Protein AF-0000000066258199 (afdb_homodimer)

Solvent-accessible surface area (backbone atoms only — not comparable to full-atom values): 31140 Å² total; per-residue (Å²): 105,63,67,58,48,38,38,27,33,66,53,42,83,51,50,38,66,59,21,23,52,52,37,44,35,40,42,71,54,73,52,55,59,45,50,50,26,27,49,43,25,15,36,36,24,71,52,70,47,27,42,30,47,40,11,34,22,54,36,49,45,69,66,26,51,59,24,70,55,86,60,83,34,28,30,37,26,37,40,52,77,38,80,70,43,52,43,55,44,50,56,52,9,42,38,35,21,20,49,64,68,37,32,23,51,34,46,33,40,65,42,88,80,66,75,69,20,51,42,49,52,41,46,74,74,55,32,40,68,76,53,48,39,68,57,39,24,47,31,26,67,73,71,14,38,30,69,43,37,41,71,76,32,32,60,42,54,61,58,46,42,68,53,55,73,62,40,85,58,80,39,66,65,43,61,27,54,44,68,32,40,44,55,63,54,39,26,29,31,31,15,26,40,46,74,77,42,35,59,26,52,34,47,29,37,26,73,71,27,51,30,33,39,22,27,31,7,72,68,29,36,37,65,31,33,66,37,51,16,44,33,25,36,22,49,76,49,39,75,45,75,52,73,45,44,31,58,61,45,73,39,69,74,36,66,70,45,64,40,93,44,66,67,51,24,53,50,46,49,54,30,12,36,55,53,72,30,70,47,35,27,50,43,28,17,51,35,11,3,52,42,24,34,58,63,61,74,34,91,42,48,36,60,16,20,53,49,30,47,51,30,18,65,71,40,41,17,46,49,40,49,51,49,43,24,58,68,41,99,106,63,68,57,48,38,39,28,34,65,53,42,83,51,52,39,66,58,22,22,51,52,38,44,34,42,42,70,54,72,51,55,59,45,51,50,27,26,50,41,25,15,36,36,25,72,53,70,45,28,42,30,47,39,11,34,23,54,37,50,45,68,66,27,53,60,25,71,55,85,61,83,32,27,29,38,28,39,39,52,79,39,80,70,43,51,44,54,43,48,56,52,10,43,40,36,21,19,51,63,69,36,32,22,53,34,45,33,40,65,41,88,82,66,76,69,20,50,42,50,51,42,46,72,74,54,32,40,66,76,51,48,39,68,56,37,24,47,29,26,67,75,71,15,39,29,70,42,39,42,69,77,32,34,59,42,53,62,57,46,43,68,54,52,72,63,42,85,56,79,39,67,66,42,62,28,55,44,66,33,41,45,55,64,54,38,25,30,30,30,14,26,38,45,73,76,42,37,59,27,53,33,47,28,38,25,72,71,27,51,30,32,39,24,28,31,8,72,67,30,35,37,65,31,34,67,37,51,15,42,33,26,37,23,49,77,49,39,75,45,76,53,72,45,44,30,59,60,44,74,39,69,76,36,66,68,47,63,40,93,45,67,68,50,26,51,49,46,48,52,30,12,36,55,53,72,29,69,46,33,26,50,43,28,17,52,34,12,4,52,42,25,33,56,62,62,76,34,89,41,49,35,60,16,21,54,49,31,46,50,30,19,66,70,39,41,18,46,51,40,49,51,48,43,24,58,66,39,98

Secondary structure (DSSP, 8-state):
-HHHHHHHHTTPPP-HHHHHHHHHHHHTT-S-HHHHHHHHHHHHHH---HHHHHHHHHHHHHTS-----SS--EE----------B--HHHHHHHHHHHTT--EEEEE---SSSS--HHHHHHHTT--TT--HHHHHHHHHHHSEEEEEHHHH-GGGGGTHHHHHH-SS--HHHHHGGG--TT--SEEEEE-SSTTHHHHHHHHHHHH-SEEEEEEETTBSS--SSS-EEEEEEETTEEEEEEE-GGGGT----PPPB-SSHHHHHHHHHHHHTT--HHHHHHHHHHHHHHHHHTTSSSSHHHHHHHHHHHHHTTHHHHHHHHHHHHH-/-HHHHHHHHTTPPP-HHHHHHHHHHHHTT-S-HHHHHHHHHHHHHH---HHHHHHHHHHHHHTS-----SS--EE----------B--HHHHHHHHHHHTT--EEEEE---SSSS--HHHHHHHTT--TT--HHHHHHHHHHTSEEEEEHHHH-GGGGGTHHHHHH-SS--HHHHHGGG--TT--SEEEEE-SSTTHHHHHHHHHHHH-SEEEEEEETTBSS--SSS-EEEEEEETTEEEEEEE-GGGGT----PPPB-SSHHHHHHHHHHHHTT--HHHHHHHHHHHHHHHHHTTSSSSHHHHHHHHHHHHHTTHHHHHHHHHHHHH-

Structure (mmCIF, N/CA/C/O backbone):
data_AF-0000000066258199-model_v1
#
loop_
_entity.id
_entity.type
_entity.pdbx_description
1 polymer 'Anthranilate phosphoribosyltransferase'
#
loop_
_atom_site.group_PDB
_atom_site.id
_atom_site.type_symbol
_atom_site.label_atom_id
_atom_site.label_alt_id
_atom_site.label_comp_id
_atom_site.label_asym_id
_atom_site.label_entity_id
_atom_site.label_seq_id
_atom_site.pdbx_PDB_ins_code
_atom_site.Cartn_x
_atom_site.Cartn_y
_atom_site.Cartn_z
_atom_site.occupancy
_atom_site.B_iso_or_equiv
_atom_site.auth_seq_id
_atom_site.auth_comp_id
_atom_site.auth_asym_id
_atom_site.auth_atom_id
_atom_site.pdbx_PDB_model_num
ATOM 1 N N . MET A 1 1 ? 16.469 1.469 -3.107 1 95.62 1 MET A N 1
ATOM 2 C CA . MET A 1 1 ? 15.047 1.785 -3.219 1 95.62 1 MET A CA 1
ATOM 3 C C . MET A 1 1 ? 14.227 0.516 -3.396 1 95.62 1 MET A C 1
ATOM 5 O O . MET A 1 1 ? 13.148 0.386 -2.812 1 95.62 1 MET A O 1
ATOM 9 N N . VAL A 1 2 ? 14.875 -0.453 -4.148 1 96.5 2 VAL A N 1
ATOM 10 C CA . VAL A 1 2 ? 14.188 -1.723 -4.359 1 96.5 2 VAL A CA 1
ATOM 11 C C . VAL A 1 2 ? 13.938 -2.402 -3.016 1 96.5 2 VAL A C 1
ATOM 13 O O . VAL A 1 2 ? 12.812 -2.83 -2.727 1 96.5 2 VAL A O 1
ATOM 16 N N . ASN A 1 3 ? 14.93 -2.467 -2.162 1 97.56 3 ASN A N 1
ATOM 17 C CA . ASN A 1 3 ? 14.805 -3.107 -0.856 1 97.56 3 ASN A CA 1
ATOM 18 C C . ASN A 1 3 ? 13.82 -2.367 0.042 1 97.56 3 ASN A C 1
ATOM 20 O O . ASN A 1 3 ? 13.078 -2.994 0.799 1 97.56 3 ASN A O 1
ATOM 24 N N . ILE A 1 4 ? 13.797 -1.028 -0.005 1 98.69 4 ILE A N 1
ATOM 25 C CA . ILE A 1 4 ? 12.875 -0.22 0.786 1 98.69 4 ILE A CA 1
ATOM 26 C C . ILE A 1 4 ? 11.438 -0.514 0.365 1 98.69 4 ILE A C 1
ATOM 28 O O . ILE A 1 4 ? 10.562 -0.713 1.213 1 98.69 4 ILE A O 1
ATOM 32 N N . LEU A 1 5 ? 11.219 -0.583 -0.96 1 98.62 5 LEU A N 1
ATOM 33 C CA . LEU A 1 5 ? 9.875 -0.862 -1.46 1 98.62 5 LEU A CA 1
ATOM 34 C C . LEU A 1 5 ? 9.43 -2.262 -1.059 1 98.62 5 LEU A C 1
ATOM 36 O O . LEU A 1 5 ? 8.266 -2.465 -0.693 1 98.62 5 LEU A O 1
ATOM 40 N N . LYS A 1 6 ? 10.336 -3.234 -1.118 1 98.31 6 LYS A N 1
ATOM 41 C CA . LYS A 1 6 ? 10.016 -4.594 -0.695 1 98.31 6 LYS A CA 1
ATOM 42 C C . LYS A 1 6 ? 9.672 -4.641 0.792 1 98.31 6 LYS A C 1
ATOM 44 O O . LYS A 1 6 ? 8.727 -5.312 1.194 1 98.31 6 LYS A O 1
ATOM 49 N N . LYS A 1 7 ? 10.508 -3.939 1.615 1 98.31 7 LYS A N 1
ATOM 50 C CA . LYS A 1 7 ? 10.25 -3.842 3.049 1 98.31 7 LYS A CA 1
ATOM 51 C C . LYS A 1 7 ? 8.852 -3.305 3.322 1 98.31 7 LYS A C 1
ATOM 53 O O . LYS A 1 7 ? 8.102 -3.877 4.121 1 98.31 7 LYS A O 1
ATOM 58 N N . LEU A 1 8 ? 8.469 -2.236 2.641 1 98.75 8 LEU A N 1
ATOM 59 C CA . LEU A 1 8 ? 7.176 -1.595 2.816 1 98.75 8 LEU A CA 1
ATOM 60 C C . LEU A 1 8 ? 6.047 -2.52 2.373 1 98.75 8 LEU A C 1
ATOM 62 O O . LEU A 1 8 ? 5.039 -2.66 3.072 1 98.75 8 LEU A O 1
ATOM 66 N N . ALA A 1 9 ? 6.258 -3.16 1.238 1 98 9 ALA A N 1
ATOM 67 C CA . ALA A 1 9 ? 5.227 -4.031 0.681 1 98 9 ALA A CA 1
ATOM 68 C C . ALA A 1 9 ? 4.977 -5.234 1.588 1 98 9 ALA A C 1
ATOM 70 O O . ALA A 1 9 ? 3.9 -5.836 1.545 1 98 9 ALA A O 1
ATOM 71 N N . ASN A 1 10 ? 5.938 -5.594 2.391 1 97.5 10 ASN A N 1
ATOM 72 C CA . ASN A 1 10 ? 5.805 -6.707 3.322 1 97.5 10 ASN A CA 1
ATOM 73 C C . ASN A 1 10 ? 5.312 -6.238 4.688 1 97.5 10 ASN A C 1
ATOM 75 O O . ASN A 1 10 ? 5.371 -6.992 5.664 1 97.5 10 ASN A O 1
ATOM 79 N N . GLY A 1 11 ? 4.934 -4.973 4.816 1 97.88 11 GLY A N 1
ATOM 80 C CA . GLY A 1 11 ? 4.359 -4.438 6.039 1 97.88 11 GLY A CA 1
ATOM 81 C C . GLY A 1 11 ? 5.402 -4.062 7.074 1 97.88 11 GLY A C 1
ATOM 82 O O . GLY A 1 11 ? 5.078 -3.889 8.25 1 97.88 11 GLY A O 1
ATOM 83 N N . VAL A 1 12 ? 6.625 -4.023 6.66 1 98.31 12 VAL A N 1
ATOM 84 C CA . VAL A 1 12 ? 7.703 -3.691 7.582 1 98.31 12 VAL A CA 1
ATOM 85 C C . VAL A 1 12 ? 7.953 -2.186 7.562 1 98.31 12 VAL A C 1
ATOM 87 O O . VAL A 1 12 ? 7.98 -1.568 6.496 1 98.31 12 VAL A O 1
ATOM 90 N N . SER A 1 13 ? 8.094 -1.57 8.758 1 98.56 13 SER A N 1
ATOM 91 C CA . SER A 1 13 ? 8.297 -0.129 8.859 1 98.56 13 SER A CA 1
ATOM 92 C C . SER A 1 13 ? 9.75 0.243 8.555 1 98.56 13 SER A C 1
ATOM 94 O O . SER A 1 13 ? 10.648 -0.594 8.664 1 98.56 13 SER A O 1
ATOM 96 N N . LEU A 1 14 ? 9.961 1.441 8.148 1 98.81 14 LEU A N 1
ATOM 97 C CA . LEU A 1 14 ? 11.289 1.979 7.883 1 98.81 14 LEU A CA 1
ATOM 98 C C . LEU A 1 14 ? 11.844 2.682 9.117 1 98.81 14 LEU A C 1
ATOM 100 O O . LEU A 1 14 ? 11.086 3.246 9.906 1 98.81 14 LEU A O 1
ATOM 104 N N . ASN A 1 15 ? 13.148 2.621 9.305 1 98.69 15 ASN A N 1
ATOM 105 C CA . ASN A 1 15 ? 13.773 3.51 10.281 1 98.69 15 ASN A CA 1
ATOM 106 C C . ASN A 1 15 ? 13.922 4.926 9.734 1 98.69 15 ASN A C 1
ATOM 108 O O . ASN A 1 15 ? 13.57 5.191 8.586 1 98.69 15 ASN A O 1
ATOM 112 N N . ILE A 1 16 ? 14.406 5.844 10.555 1 98.88 16 ILE A N 1
ATOM 113 C CA . ILE A 1 16 ? 14.484 7.262 10.211 1 98.88 16 ILE A CA 1
ATOM 114 C C . ILE A 1 16 ? 15.336 7.445 8.953 1 98.88 16 ILE A C 1
ATOM 116 O O . ILE A 1 16 ? 14.945 8.164 8.031 1 98.88 16 ILE A O 1
ATOM 120 N N . ASP A 1 17 ? 16.453 6.746 8.844 1 98.81 17 ASP A N 1
ATOM 121 C CA . ASP A 1 17 ? 17.375 6.91 7.734 1 98.81 17 ASP A CA 1
ATOM 122 C C . ASP A 1 17 ? 16.781 6.387 6.434 1 98.81 17 ASP A C 1
ATOM 124 O O . ASP A 1 17 ? 16.906 7.023 5.383 1 98.81 17 ASP A O 1
ATOM 128 N N . GLU A 1 18 ? 16.172 5.18 6.484 1 98.88 18 GLU A N 1
ATOM 129 C CA . GLU A 1 18 ? 15.516 4.617 5.312 1 98.88 18 GLU A CA 1
ATOM 130 C C . GLU A 1 18 ? 14.406 5.539 4.809 1 98.88 18 GLU A C 1
ATOM 132 O O . GLU A 1 18 ? 14.273 5.75 3.602 1 98.88 18 GLU A O 1
ATOM 137 N N . ALA A 1 19 ? 13.656 6.059 5.781 1 98.88 19 ALA A N 1
ATOM 138 C CA . ALA A 1 19 ? 12.547 6.945 5.434 1 98.88 19 ALA A CA 1
ATOM 139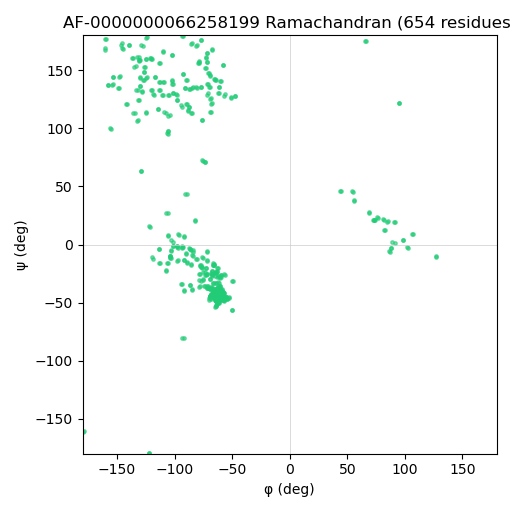 C C . ALA A 1 19 ? 13.055 8.25 4.828 1 98.88 19 ALA A C 1
ATOM 141 O O . ALA A 1 19 ? 12.469 8.773 3.879 1 98.88 19 ALA A O 1
ATOM 142 N N . TYR A 1 20 ? 14.141 8.797 5.418 1 98.88 20 TYR A N 1
ATOM 143 C CA . TYR A 1 20 ? 14.773 9.992 4.879 1 98.88 20 TYR A CA 1
ATOM 144 C C . TYR A 1 20 ? 15.219 9.766 3.436 1 98.88 20 TYR A C 1
ATOM 146 O O . TYR A 1 20 ? 14.961 10.602 2.566 1 98.88 20 TYR A O 1
ATOM 154 N N . LEU A 1 21 ? 15.82 8.672 3.15 1 98.81 21 LEU A N 1
ATOM 155 C CA . LEU A 1 21 ? 16.297 8.352 1.81 1 98.81 21 LEU A CA 1
ATOM 156 C C . LEU A 1 21 ? 15.141 8.219 0.832 1 98.81 21 LEU A C 1
ATOM 158 O O . LEU A 1 21 ? 15.211 8.703 -0.297 1 98.81 21 LEU A O 1
ATOM 162 N N . LEU A 1 22 ? 14.094 7.508 1.232 1 98.88 22 LEU A N 1
ATOM 163 C CA . LEU A 1 22 ? 12.914 7.367 0.394 1 98.88 22 LEU A CA 1
ATOM 164 C C . LEU A 1 22 ? 12.312 8.727 0.062 1 98.88 22 LEU A C 1
ATOM 166 O O . LEU A 1 22 ? 12.008 9.016 -1.1 1 98.88 22 LEU A O 1
ATOM 170 N N . SER A 1 23 ? 12.148 9.57 1.096 1 98.88 23 SER A N 1
ATOM 171 C CA . SER A 1 23 ? 11.578 10.898 0.905 1 98.88 23 SER A CA 1
ATOM 172 C C . SER A 1 23 ? 12.43 11.742 -0.04 1 98.88 23 SER A C 1
ATOM 174 O O . SER A 1 23 ? 11.906 12.414 -0.927 1 98.88 23 SER A O 1
ATOM 176 N N . ARG A 1 24 ? 13.711 11.703 0.146 1 98.69 24 ARG A N 1
ATOM 177 C CA . ARG A 1 24 ? 14.625 12.445 -0.716 1 98.69 24 ARG A CA 1
ATOM 178 C C . ARG A 1 24 ? 14.461 12.031 -2.174 1 98.69 24 ARG A C 1
ATOM 180 O O . ARG A 1 24 ? 14.422 12.883 -3.066 1 98.69 24 ARG A O 1
ATOM 187 N N . GLU A 1 25 ? 14.391 10.703 -2.451 1 98.69 25 GLU A N 1
ATOM 188 C CA . GLU A 1 25 ? 14.219 10.195 -3.809 1 98.69 25 GLU A CA 1
ATOM 189 C C . GLU A 1 25 ? 12.891 10.656 -4.402 1 98.69 25 GLU A C 1
ATOM 191 O O . GLU A 1 25 ? 12.82 11 -5.586 1 98.69 25 GLU A O 1
ATOM 196 N N . ILE A 1 26 ? 11.836 10.641 -3.584 1 98.81 26 ILE A N 1
ATOM 197 C CA . ILE A 1 26 ? 10.516 11.07 -4.039 1 98.81 26 ILE A CA 1
ATOM 198 C C . ILE A 1 26 ? 10.547 12.555 -4.387 1 98.81 26 ILE A C 1
ATOM 200 O O . ILE A 1 26 ? 10.117 12.953 -5.473 1 98.81 26 ILE A O 1
ATOM 204 N N . LEU A 1 27 ? 11.117 13.359 -3.5 1 98.62 27 LEU A N 1
ATOM 205 C CA . LEU A 1 27 ? 11.047 14.812 -3.619 1 98.62 27 LEU A CA 1
ATOM 206 C C . LEU A 1 27 ? 12.031 15.312 -4.668 1 98.62 27 LEU A C 1
ATOM 208 O O . LEU A 1 27 ? 11.93 16.453 -5.129 1 98.62 27 LEU A O 1
ATOM 212 N N . SER A 1 28 ? 13.023 14.516 -5.062 1 98.19 28 SER A N 1
ATOM 213 C CA . SER A 1 28 ? 13.945 14.891 -6.129 1 98.19 28 SER A CA 1
ATOM 214 C C . SER A 1 28 ? 13.43 14.43 -7.492 1 98.19 28 SER A C 1
ATOM 216 O O . SER A 1 28 ? 14.008 14.773 -8.523 1 98.19 28 SER A O 1
ATOM 218 N N . GLY A 1 29 ? 12.383 13.664 -7.496 1 97.94 29 GLY A N 1
ATOM 219 C CA . GLY A 1 29 ? 11.844 13.125 -8.734 1 97.94 29 GLY A CA 1
ATOM 220 C C . GLY A 1 29 ? 12.586 11.891 -9.219 1 97.94 29 GLY A C 1
ATOM 221 O O . GLY A 1 29 ? 12.516 11.547 -10.406 1 97.94 29 GLY A O 1
ATOM 222 N N . GLY A 1 30 ? 13.25 11.227 -8.352 1 97.75 30 GLY A N 1
ATOM 223 C CA . GLY A 1 30 ? 14.07 10.086 -8.727 1 97.75 30 GLY A CA 1
ATOM 224 C C . GLY A 1 30 ? 13.297 8.789 -8.805 1 97.75 30 GLY A C 1
ATOM 225 O O . GLY A 1 30 ? 13.828 7.77 -9.25 1 97.75 30 GLY A O 1
ATOM 226 N N . LEU A 1 31 ? 12.062 8.727 -8.375 1 98 31 LEU A N 1
ATOM 227 C CA . LEU A 1 31 ? 11.219 7.535 -8.406 1 98 31 LEU A CA 1
ATOM 228 C C . LEU A 1 31 ? 10.055 7.719 -9.375 1 98 31 LEU A C 1
ATOM 230 O O . LEU A 1 31 ? 9.477 8.805 -9.461 1 98 31 LEU A O 1
ATOM 234 N N . ASN A 1 32 ? 9.719 6.676 -10.117 1 97.81 32 ASN A N 1
ATOM 235 C CA . ASN A 1 32 ? 8.555 6.754 -10.992 1 97.81 32 ASN A CA 1
ATOM 236 C C . ASN A 1 32 ? 7.254 6.738 -10.195 1 97.81 32 ASN A C 1
ATOM 238 O O . ASN A 1 32 ? 7.254 6.422 -9.008 1 97.81 32 ASN A O 1
ATOM 242 N N . ASP A 1 33 ? 6.125 7.109 -10.836 1 98.62 33 ASP A N 1
ATOM 243 C CA . ASP A 1 33 ? 4.836 7.285 -10.172 1 98.62 33 ASP A CA 1
ATOM 244 C C . ASP A 1 33 ? 4.371 5.988 -9.516 1 98.62 33 ASP A C 1
ATOM 246 O O . ASP A 1 33 ? 3.771 6.008 -8.445 1 98.62 33 ASP A O 1
ATOM 250 N N . VAL A 1 34 ? 4.633 4.852 -10.117 1 98.81 34 VAL A N 1
ATOM 251 C CA . VAL A 1 34 ? 4.211 3.549 -9.617 1 98.81 34 VAL A CA 1
ATOM 252 C C . VAL A 1 34 ? 4.914 3.254 -8.289 1 98.81 34 VAL A C 1
ATOM 254 O O . VAL A 1 34 ? 4.27 2.854 -7.316 1 98.81 34 VAL A O 1
ATOM 257 N N . ALA A 1 35 ? 6.191 3.51 -8.266 1 98.81 35 ALA A N 1
ATOM 258 C CA . ALA A 1 35 ? 6.973 3.293 -7.051 1 98.81 35 ALA A CA 1
ATOM 259 C C . ALA A 1 35 ? 6.527 4.238 -5.938 1 98.81 35 ALA A C 1
ATOM 261 O O . ALA A 1 35 ? 6.43 3.838 -4.777 1 98.81 35 ALA A O 1
ATOM 262 N N . VAL A 1 36 ? 6.312 5.512 -6.273 1 98.94 36 VAL A N 1
ATOM 263 C CA . VAL A 1 36 ? 5.844 6.496 -5.301 1 98.94 36 VAL A CA 1
ATOM 264 C C . VAL A 1 36 ? 4.488 6.062 -4.742 1 98.94 36 VAL A C 1
ATOM 266 O O . VAL A 1 36 ? 4.285 6.055 -3.527 1 98.94 36 VAL A O 1
ATOM 269 N N . ALA A 1 37 ? 3.562 5.648 -5.656 1 98.94 37 ALA A N 1
ATOM 270 C CA . ALA A 1 37 ? 2.238 5.188 -5.246 1 98.94 37 ALA A CA 1
ATOM 271 C C . ALA A 1 37 ? 2.344 3.986 -4.312 1 98.94 37 ALA A C 1
ATOM 273 O O . ALA A 1 37 ? 1.631 3.908 -3.309 1 98.94 37 ALA A O 1
ATOM 274 N N . ALA A 1 38 ? 3.256 3.086 -4.629 1 98.94 38 ALA A N 1
ATOM 275 C CA . ALA A 1 38 ? 3.439 1.884 -3.818 1 98.94 38 ALA A CA 1
ATOM 276 C C . ALA A 1 38 ? 3.918 2.238 -2.414 1 98.94 38 ALA A C 1
ATOM 278 O O . ALA A 1 38 ? 3.363 1.755 -1.423 1 98.94 38 ALA A O 1
ATOM 279 N N . ALA A 1 39 ? 4.891 3.109 -2.328 1 98.94 39 ALA A N 1
ATOM 280 C CA . ALA A 1 39 ? 5.457 3.488 -1.036 1 98.94 39 ALA A CA 1
ATOM 281 C C . ALA A 1 39 ? 4.414 4.188 -0.167 1 98.94 39 ALA A C 1
ATOM 283 O O . ALA A 1 39 ? 4.223 3.824 0.996 1 98.94 39 ALA A O 1
ATOM 284 N N . LEU A 1 40 ? 3.734 5.172 -0.759 1 98.88 40 LEU A N 1
ATOM 285 C CA . LEU A 1 40 ? 2.75 5.949 -0.011 1 98.88 40 LEU A CA 1
ATOM 286 C C . LEU A 1 40 ? 1.593 5.066 0.443 1 98.88 40 LEU A C 1
ATOM 288 O O . LEU A 1 40 ? 1.111 5.199 1.571 1 98.88 40 LEU A O 1
ATOM 292 N N . THR A 1 41 ? 1.171 4.16 -0.402 1 98.88 41 THR A N 1
ATOM 293 C CA . THR A 1 41 ? 0.045 3.289 -0.088 1 98.88 41 THR A CA 1
ATOM 294 C C . THR A 1 41 ? 0.419 2.297 1.009 1 98.88 41 THR A C 1
ATOM 296 O O . THR A 1 41 ? -0.365 2.057 1.93 1 98.88 41 THR A O 1
ATOM 299 N N . ALA A 1 42 ? 1.63 1.703 0.889 1 98.88 42 ALA A N 1
ATOM 300 C CA . ALA A 1 42 ? 2.064 0.746 1.902 1 98.88 42 ALA A CA 1
ATOM 301 C C . ALA A 1 42 ? 2.09 1.387 3.287 1 98.88 42 ALA A C 1
ATOM 303 O O . ALA A 1 42 ? 1.614 0.797 4.262 1 98.88 42 ALA A O 1
ATOM 304 N N . MET A 1 43 ? 2.6 2.578 3.359 1 98.88 43 MET A N 1
ATOM 305 C CA . MET A 1 43 ? 2.693 3.273 4.641 1 98.88 43 MET A CA 1
ATOM 306 C C . MET A 1 43 ? 1.306 3.598 5.184 1 98.88 43 MET A C 1
ATOM 308 O O . MET A 1 43 ? 1.057 3.451 6.383 1 98.88 43 MET A O 1
ATOM 312 N N . ARG A 1 44 ? 0.436 4.055 4.309 1 98.62 44 ARG A N 1
ATOM 313 C CA . ARG A 1 44 ? -0.934 4.359 4.711 1 98.62 44 ARG A CA 1
ATOM 314 C C . ARG A 1 44 ? -1.656 3.104 5.188 1 98.62 44 ARG A C 1
ATOM 316 O O . ARG A 1 44 ? -2.328 3.121 6.219 1 98.62 44 ARG A O 1
ATOM 323 N N . CYS A 1 45 ? -1.511 2.035 4.438 1 98.31 45 CYS A N 1
ATOM 324 C CA . CYS A 1 45 ? -2.191 0.774 4.707 1 98.31 45 CYS A CA 1
ATOM 325 C C . CYS A 1 45 ? -1.779 0.208 6.059 1 98.31 45 CYS A C 1
ATOM 327 O O . CYS A 1 45 ? -2.629 -0.216 6.844 1 98.31 45 CYS A O 1
ATOM 329 N N . ARG A 1 46 ? -0.549 0.175 6.363 1 97.56 46 ARG A N 1
ATOM 330 C CA . ARG A 1 46 ? -0.002 -0.374 7.598 1 97.56 46 ARG A CA 1
ATOM 331 C C . ARG A 1 46 ? -0.175 0.604 8.758 1 97.56 46 ARG A C 1
ATOM 333 O O . ARG A 1 46 ? -0.31 0.191 9.906 1 97.56 46 ARG A O 1
ATOM 340 N N . GLY A 1 47 ? -0.264 1.935 8.43 1 98.12 47 GLY A N 1
ATOM 341 C CA . GLY A 1 47 ? -0.144 3.01 9.406 1 98.12 47 GLY A CA 1
ATOM 342 C C . GLY A 1 47 ? 1.26 3.576 9.5 1 98.12 47 GLY A C 1
ATOM 343 O O . GLY A 1 47 ? 2.211 2.848 9.789 1 98.12 47 GLY A O 1
ATOM 344 N N . GLU A 1 48 ? 1.428 4.844 9.266 1 98.69 48 GLU A N 1
ATOM 345 C CA . GLU A 1 48 ? 2.723 5.52 9.305 1 98.69 48 GLU A CA 1
ATOM 346 C C . GLU A 1 48 ? 3.299 5.516 10.719 1 98.69 48 GLU A C 1
ATOM 348 O O . GLU A 1 48 ? 2.561 5.656 11.695 1 98.69 48 GLU A O 1
ATOM 353 N N . THR A 1 49 ? 4.578 5.363 10.883 1 98.75 49 THR A N 1
ATOM 354 C CA . THR A 1 49 ? 5.219 5.387 12.195 1 98.75 49 THR A CA 1
ATOM 355 C C . THR A 1 49 ? 5.906 6.727 12.438 1 98.75 49 THR A C 1
ATOM 357 O O . THR A 1 49 ? 6.141 7.488 11.5 1 98.75 49 THR A O 1
ATOM 360 N N . ALA A 1 50 ? 6.227 7.008 13.695 1 98.81 50 ALA A N 1
ATOM 361 C CA . ALA A 1 50 ? 6.941 8.227 14.07 1 98.81 50 ALA A CA 1
ATOM 362 C C . ALA A 1 50 ? 8.297 8.305 13.375 1 98.81 50 ALA A C 1
ATOM 364 O O . ALA A 1 50 ? 8.711 9.375 12.922 1 98.81 50 ALA A O 1
ATOM 365 N N . GLU A 1 51 ? 8.992 7.141 13.281 1 98.81 51 GLU A N 1
ATOM 366 C CA . GLU A 1 51 ? 10.305 7.102 12.633 1 98.81 51 GLU A CA 1
ATOM 367 C C . GLU A 1 51 ? 10.195 7.465 11.156 1 98.81 51 GLU A C 1
ATOM 369 O O . GLU A 1 51 ? 10.977 8.281 10.656 1 98.81 51 GLU A O 1
ATOM 374 N N . GLU A 1 52 ? 9.227 6.828 10.484 1 98.94 52 GLU A N 1
ATOM 375 C CA . GLU A 1 52 ? 9.031 7.109 9.07 1 98.94 52 GLU A CA 1
ATOM 376 C C . GLU A 1 52 ? 8.719 8.586 8.836 1 98.94 52 GLU A C 1
ATOM 378 O O . GLU A 1 52 ? 9.328 9.227 7.98 1 98.94 52 GLU A O 1
ATOM 383 N N . VAL A 1 53 ? 7.785 9.141 9.672 1 98.94 53 VAL A N 1
ATOM 384 C CA . VAL A 1 53 ? 7.395 10.539 9.508 1 98.94 53 VAL A CA 1
ATOM 385 C C . VAL A 1 53 ? 8.578 11.445 9.82 1 98.94 53 VAL A C 1
ATOM 387 O O . VAL A 1 53 ? 8.789 12.453 9.141 1 98.94 53 VAL A O 1
ATOM 390 N N . THR A 1 54 ? 9.367 11.102 10.844 1 98.88 54 THR A N 1
ATOM 391 C CA . THR A 1 54 ? 10.547 11.891 11.188 1 98.88 54 THR A CA 1
ATOM 392 C C . THR A 1 54 ? 11.492 11.992 10 1 98.88 54 THR A C 1
ATOM 394 O O . THR A 1 54 ? 11.961 13.086 9.672 1 98.88 54 THR A O 1
ATOM 397 N N . GLY A 1 55 ? 11.781 10.836 9.352 1 98.94 55 GLY A N 1
ATOM 398 C CA . GLY A 1 55 ? 12.641 10.852 8.18 1 98.94 55 GLY A CA 1
ATOM 399 C C . GLY A 1 55 ? 12.102 11.727 7.062 1 98.94 55 GLY A C 1
ATOM 400 O O . GLY A 1 55 ? 12.852 12.484 6.445 1 98.94 55 GLY A O 1
ATOM 401 N N . PHE A 1 56 ? 10.828 11.648 6.812 1 98.94 56 PHE A N 1
ATOM 402 C CA . PHE A 1 56 ? 10.195 12.445 5.77 1 98.94 56 PHE A CA 1
ATOM 403 C C . PHE A 1 56 ? 10.25 13.93 6.109 1 98.94 56 PHE A C 1
ATOM 405 O O . PHE A 1 56 ? 10.492 14.766 5.234 1 98.94 56 PHE A O 1
ATOM 412 N N . VAL A 1 57 ? 9.992 14.305 7.387 1 98.88 57 VAL A N 1
ATOM 413 C CA . VAL A 1 57 ? 10.031 15.695 7.812 1 98.88 57 VAL A CA 1
ATOM 414 C C . VAL A 1 57 ? 11.438 16.25 7.641 1 98.88 57 VAL A C 1
ATOM 416 O O . VAL A 1 57 ? 11.617 17.375 7.137 1 98.88 57 VAL A O 1
ATOM 419 N N . LYS A 1 58 ? 12.453 15.5 8.078 1 98.81 58 LYS A N 1
ATOM 420 C CA . LYS A 1 58 ? 13.836 15.938 7.918 1 98.81 58 LYS A CA 1
ATOM 421 C C . LYS A 1 58 ? 14.156 16.234 6.457 1 98.81 58 LYS A C 1
ATOM 423 O O . LYS A 1 58 ? 14.766 17.266 6.145 1 98.81 58 LYS A O 1
ATOM 428 N N . SER A 1 59 ? 13.742 15.344 5.59 1 98.81 59 SER A N 1
ATOM 429 C CA . SER A 1 59 ? 13.961 15.523 4.156 1 98.81 59 SER A CA 1
ATOM 430 C C . SER A 1 59 ? 13.234 16.766 3.637 1 98.81 59 SER A C 1
ATOM 432 O O . SER A 1 59 ? 13.805 17.562 2.902 1 98.81 59 SER A O 1
ATOM 434 N N . ALA A 1 60 ? 11.977 16.938 4.012 1 98.75 60 ALA A N 1
ATOM 435 C CA . ALA A 1 60 ? 11.172 18.078 3.572 1 98.75 60 ALA A CA 1
ATOM 436 C C . ALA A 1 60 ? 11.781 19.406 4.039 1 98.75 60 ALA A C 1
ATOM 438 O O . ALA A 1 60 ? 11.875 20.359 3.266 1 98.75 60 ALA A O 1
ATOM 439 N N . ARG A 1 61 ? 12.203 19.422 5.305 1 98.62 61 ARG A N 1
ATOM 440 C CA . ARG A 1 61 ? 12.812 20.625 5.867 1 98.62 61 ARG A CA 1
ATOM 441 C C . ARG A 1 61 ? 14.117 20.969 5.148 1 98.62 61 ARG A C 1
ATOM 443 O O . ARG A 1 61 ? 14.438 22.141 4.938 1 98.62 61 ARG A O 1
ATOM 450 N N . GLU A 1 62 ? 14.836 19.938 4.816 1 98.44 62 GLU A N 1
ATOM 451 C CA . GLU A 1 62 ? 16.125 20.125 4.176 1 98.44 62 GLU A CA 1
ATOM 452 C C . GLU A 1 62 ? 15.992 20.859 2.848 1 98.44 62 GLU A C 1
ATOM 454 O O . GLU A 1 62 ? 16.812 21.719 2.516 1 98.44 62 GLU A O 1
ATOM 459 N N . VAL A 1 63 ? 14.977 20.609 2.109 1 98.31 63 VAL A N 1
ATOM 460 C CA . VAL A 1 63 ? 14.898 21.141 0.75 1 98.31 63 VAL A CA 1
ATOM 461 C C . VAL A 1 63 ? 13.898 22.281 0.693 1 98.31 63 VAL A C 1
ATOM 463 O O . VAL A 1 63 ? 13.555 22.766 -0.39 1 98.31 63 VAL A O 1
ATOM 466 N N . ALA A 1 64 ? 13.375 22.734 1.854 1 98.62 64 ALA A N 1
ATOM 467 C CA . ALA A 1 64 ? 12.445 23.859 1.915 1 98.62 64 ALA A CA 1
ATOM 468 C C . ALA A 1 64 ? 13.164 25.172 1.645 1 98.62 64 ALA A C 1
ATOM 470 O O . ALA A 1 64 ? 14.375 25.281 1.818 1 98.62 64 ALA A O 1
ATOM 471 N N . VAL A 1 65 ? 12.445 26.172 1.095 1 98.62 65 VAL A N 1
ATOM 472 C CA . VAL A 1 65 ? 12.898 27.547 1.145 1 98.62 65 VAL A CA 1
ATOM 473 C C . VAL A 1 65 ? 12.836 28.062 2.58 1 98.62 65 VAL A C 1
ATOM 475 O O . VAL A 1 65 ? 11.742 28.297 3.117 1 98.62 65 VAL A O 1
ATOM 478 N N . LYS A 1 66 ? 13.977 28.359 3.186 1 98.62 66 LYS A N 1
ATOM 479 C CA . LYS A 1 66 ? 14.047 28.641 4.617 1 98.62 66 LYS A CA 1
ATOM 480 C C . LYS A 1 66 ? 13.648 30.078 4.914 1 98.62 66 LYS A C 1
ATOM 482 O O . LYS A 1 66 ? 14 31 4.172 1 98.62 66 LYS A O 1
ATOM 487 N N . VAL A 1 67 ? 12.859 30.172 5.914 1 98.81 67 VAL A N 1
ATOM 488 C CA . VAL A 1 67 ? 12.625 31.5 6.5 1 98.81 67 VAL A CA 1
ATOM 489 C C . VAL A 1 67 ? 13.672 31.781 7.574 1 98.81 67 VAL A C 1
ATOM 491 O O . VAL A 1 67 ? 13.742 31.078 8.586 1 98.81 67 VAL A O 1
ATOM 494 N N . PRO A 1 68 ? 14.477 32.781 7.312 1 98.5 68 PRO A N 1
ATOM 495 C CA . PRO A 1 68 ? 15.539 33.062 8.289 1 98.5 68 PRO A CA 1
ATOM 496 C C . PRO A 1 68 ? 15.016 33.75 9.531 1 98.5 68 PRO A C 1
ATOM 498 O O . PRO A 1 68 ? 15.336 34.938 9.758 1 98.5 68 PRO A O 1
ATOM 501 N N . LEU A 1 69 ? 14.281 33.062 10.422 1 98.38 69 LEU A N 1
ATOM 502 C CA . LEU A 1 69 ? 13.727 33.625 11.641 1 98.38 69 LEU A CA 1
ATOM 503 C C . LEU A 1 69 ? 14.828 34.125 12.555 1 98.38 69 LEU A C 1
ATOM 505 O O . LEU A 1 69 ? 15.852 33.469 12.734 1 98.38 69 LEU A O 1
ATOM 509 N N . ARG A 1 70 ? 14.586 35.281 13.078 1 94.19 70 ARG A N 1
ATOM 510 C CA . ARG A 1 70 ? 15.539 35.906 13.992 1 94.19 70 ARG A CA 1
ATOM 511 C C . ARG A 1 70 ? 15.07 35.812 15.438 1 94.19 70 ARG A C 1
ATOM 513 O O . ARG A 1 70 ? 15.828 36.094 16.359 1 94.19 70 ARG A O 1
ATOM 520 N N . VAL A 1 71 ? 13.883 35.406 15.648 1 97.19 71 VAL A N 1
ATOM 521 C CA . VAL A 1 71 ? 13.242 35.219 16.953 1 97.19 71 VAL A CA 1
ATOM 522 C C . VAL A 1 71 ? 12.57 33.844 17.016 1 97.19 71 VAL A C 1
ATOM 524 O O . VAL A 1 71 ? 12.312 33.219 15.977 1 97.19 71 VAL A O 1
ATOM 527 N N . GLU A 1 72 ? 12.375 33.438 18.266 1 97.38 72 GLU A N 1
ATOM 528 C CA . GLU A 1 72 ? 11.625 32.188 18.438 1 97.38 72 GLU A CA 1
ATOM 529 C C . GLU A 1 72 ? 10.148 32.375 18.109 1 97.38 72 GLU A C 1
ATOM 531 O O . GLU A 1 72 ? 9.547 33.375 18.516 1 97.38 72 GLU A O 1
ATOM 536 N N . ALA A 1 73 ? 9.633 31.547 17.297 1 98.75 73 ALA A N 1
ATOM 537 C CA . ALA A 1 73 ? 8.234 31.609 16.906 1 98.75 73 ALA A CA 1
ATOM 538 C C . ALA A 1 73 ? 7.57 30.234 17.031 1 98.75 73 ALA A C 1
ATOM 540 O O . ALA A 1 73 ? 8.25 29.219 17.109 1 98.75 73 ALA A O 1
ATOM 541 N N . ILE A 1 74 ? 6.27 30.188 17.125 1 98.88 74 ILE A N 1
ATOM 542 C CA . ILE A 1 74 ? 5.523 28.938 17.141 1 98.88 74 ILE A CA 1
ATOM 543 C C . ILE A 1 74 ? 4.742 28.781 15.836 1 98.88 74 ILE A C 1
ATOM 545 O O . ILE A 1 74 ? 4.652 29.719 15.047 1 98.88 74 ILE A O 1
ATOM 549 N N . ASP A 1 75 ? 4.27 27.625 15.586 1 98.81 75 ASP A N 1
ATOM 550 C CA . ASP A 1 75 ? 3.322 27.312 14.523 1 98.81 75 ASP A CA 1
ATOM 551 C C . ASP A 1 75 ? 2.092 26.594 15.086 1 98.81 75 ASP A C 1
ATOM 553 O O . ASP A 1 75 ? 2.141 26.016 16.172 1 98.81 75 ASP A O 1
ATOM 557 N N . THR A 1 76 ? 0.979 26.734 14.43 1 98.62 76 THR A N 1
ATOM 558 C CA . THR A 1 76 ? -0.256 26.078 14.867 1 98.62 76 THR A CA 1
ATOM 559 C C . THR A 1 76 ? -0.801 25.172 13.773 1 98.62 76 THR A C 1
ATOM 561 O O . THR A 1 76 ? -1.974 24.797 13.797 1 98.62 76 THR A O 1
ATOM 564 N N . ALA A 1 77 ? 0.008 24.844 12.789 1 94.69 77 ALA A N 1
ATOM 565 C CA . ALA A 1 77 ? -0.433 24 11.672 1 94.69 77 ALA A CA 1
ATOM 566 C C . ALA A 1 77 ? -0.79 22.594 12.156 1 94.69 77 ALA A C 1
ATOM 568 O O . ALA A 1 77 ? -0.105 22.031 13.016 1 94.69 77 ALA A O 1
ATOM 569 N N . GLY A 1 78 ? -1.835 22.047 11.578 1 94.88 78 GLY A N 1
ATOM 570 C CA . GLY A 1 78 ? -2.285 20.688 11.836 1 94.88 78 GLY A CA 1
ATOM 571 C C . GLY A 1 78 ? -2.381 19.844 10.578 1 94.88 78 GLY A C 1
ATOM 572 O O . GLY A 1 78 ? -2.1 20.328 9.477 1 94.88 78 GLY A O 1
ATOM 573 N N . THR A 1 79 ? -2.74 18.641 10.75 1 93.44 79 THR A N 1
ATOM 574 C CA . THR A 1 79 ? -2.771 17.719 9.617 1 93.44 79 THR A CA 1
ATOM 575 C C . THR A 1 79 ? -3.957 18.031 8.711 1 93.44 79 THR A C 1
ATOM 577 O O . THR A 1 79 ? -3.953 17.672 7.531 1 93.44 79 THR A O 1
ATOM 580 N N . GLY A 1 80 ? -4.953 18.609 9.328 1 89.06 80 GLY A N 1
ATOM 581 C CA . GLY A 1 80 ? -6.172 18.812 8.555 1 89.06 80 GLY A CA 1
ATOM 582 C C . GLY A 1 80 ? -6.848 17.516 8.156 1 89.06 80 GLY A C 1
ATOM 583 O O . GLY A 1 80 ? -6.414 16.438 8.555 1 89.06 80 GLY A O 1
ATOM 584 N N . GLY A 1 81 ? -8.102 17.688 7.484 1 85.88 81 GLY A N 1
ATOM 585 C CA . GLY A 1 81 ? -8.773 16.547 6.871 1 85.88 81 GLY A CA 1
ATOM 586 C C . GLY A 1 81 ? -9.734 15.844 7.809 1 85.88 81 GLY A C 1
ATOM 587 O O . GLY A 1 81 ? -10.062 14.68 7.605 1 85.88 81 GLY A O 1
ATOM 588 N N . ASP A 1 82 ? -10.117 16.516 8.82 1 85.25 82 ASP A N 1
ATOM 589 C CA . ASP A 1 82 ? -11.055 15.883 9.734 1 85.25 82 ASP A CA 1
ATOM 590 C C . ASP A 1 82 ? -12.469 15.883 9.156 1 85.25 82 ASP A C 1
ATOM 592 O O . ASP A 1 82 ? -13.352 15.172 9.648 1 85.25 82 ASP A O 1
ATOM 596 N N . GLY A 1 83 ? -12.68 16.797 8.148 1 85.5 83 GLY A N 1
ATOM 597 C CA . GLY A 1 83 ? -13.953 16.828 7.449 1 85.5 83 GLY A CA 1
ATOM 598 C C . GLY A 1 83 ? -15.078 17.422 8.289 1 85.5 83 GLY A C 1
ATOM 599 O O . GLY A 1 83 ? -16.25 17.203 7.996 1 85.5 83 GLY A O 1
ATOM 600 N N . ALA A 1 84 ? -14.758 18.172 9.281 1 88.94 84 ALA A N 1
ATOM 601 C CA . ALA A 1 84 ? -15.766 18.609 10.242 1 88.94 84 ALA A CA 1
ATOM 602 C C . ALA A 1 84 ? -16.422 19.922 9.805 1 88.94 84 ALA A C 1
ATOM 604 O O . ALA A 1 84 ? -17.453 20.312 10.344 1 88.94 84 ALA A O 1
ATOM 605 N N . GLY A 1 85 ? -15.797 20.609 8.844 1 90.62 85 GLY A N 1
ATOM 606 C CA . GLY A 1 85 ? -16.375 21.844 8.32 1 90.62 85 GLY A CA 1
ATOM 607 C C . GLY A 1 85 ? -16.266 23.016 9.273 1 90.62 85 GLY A C 1
ATOM 608 O O . GLY A 1 85 ? -17.078 23.938 9.227 1 90.62 85 GLY A O 1
ATOM 609 N N . THR A 1 86 ? -15.367 22.953 10.203 1 92.88 86 THR A N 1
ATOM 610 C CA . THR A 1 86 ? -15.141 24.078 11.117 1 92.88 86 THR A CA 1
ATOM 611 C C . THR A 1 86 ? -14.43 25.219 10.406 1 92.88 86 THR A C 1
ATOM 613 O O . THR A 1 86 ? -13.906 25.047 9.305 1 92.88 86 THR A O 1
ATOM 616 N N . ILE A 1 87 ? -14.523 26.391 10.984 1 94.12 87 ILE A N 1
ATOM 617 C CA . ILE A 1 87 ? -13.742 27.516 10.469 1 94.12 87 ILE A CA 1
ATOM 618 C C . ILE A 1 87 ? -12.258 27.266 10.711 1 94.12 87 ILE A C 1
ATOM 620 O O . ILE A 1 87 ? -11.883 26.312 11.391 1 94.12 87 ILE A O 1
ATOM 624 N N . ASN A 1 88 ? -11.406 28.047 10.109 1 94 88 ASN A N 1
ATOM 625 C CA . ASN A 1 88 ? -9.969 27.828 10.203 1 94 88 ASN A CA 1
ATOM 626 C C . ASN A 1 88 ? -9.422 28.219 11.57 1 94 88 ASN A C 1
ATOM 628 O O . ASN A 1 88 ? -8.633 29.156 11.68 1 94 88 ASN A O 1
ATOM 632 N N . LEU A 1 89 ? -9.766 27.422 12.531 1 96.88 89 LEU A N 1
ATOM 633 C CA . LEU A 1 89 ? -9.492 27.734 13.93 1 96.88 89 LEU A CA 1
ATOM 634 C C . LEU A 1 89 ? -7.992 27.859 14.18 1 96.88 89 LEU A C 1
ATOM 636 O O . LEU A 1 89 ? -7.562 28.719 14.961 1 96.88 89 LEU A O 1
ATOM 640 N N . SER A 1 90 ? -7.199 27.016 13.539 1 97.44 90 SER A N 1
ATOM 641 C CA . SER A 1 90 ? -5.762 27.047 13.789 1 97.44 90 SER A CA 1
ATOM 642 C C . SER A 1 90 ? -5.156 28.375 13.359 1 97.44 90 SER A C 1
ATOM 644 O O . SER A 1 90 ? -4.305 28.938 14.055 1 97.44 90 SER A O 1
ATOM 646 N N . THR A 1 91 ? -5.602 28.906 12.203 1 98.06 91 THR A N 1
ATOM 647 C CA . THR A 1 91 ? -5.098 30.172 11.703 1 98.06 91 THR A CA 1
ATOM 648 C C . THR A 1 91 ? -5.574 31.328 12.586 1 98.06 91 THR A C 1
ATOM 650 O O . THR A 1 91 ? -4.797 32.219 12.922 1 98.06 91 THR A O 1
ATOM 653 N N . LEU A 1 92 ? -6.855 31.297 12.953 1 98.69 92 LEU A N 1
ATOM 654 C CA . LEU A 1 92 ? -7.414 32.344 13.812 1 98.69 92 LEU A CA 1
ATOM 655 C C . LEU A 1 92 ? -6.742 32.344 15.18 1 98.69 92 LEU A C 1
ATOM 657 O O . LEU A 1 92 ? -6.449 33.406 15.734 1 98.69 92 LEU A O 1
ATOM 661 N N . ALA A 1 93 ? -6.559 31.125 15.688 1 98.88 93 ALA A N 1
ATOM 662 C CA . ALA A 1 93 ? -5.84 30.984 16.953 1 98.88 93 ALA A CA 1
ATOM 663 C C . ALA A 1 93 ? -4.441 31.594 16.859 1 98.88 93 ALA A C 1
ATOM 665 O O . ALA A 1 93 ? -3.963 32.219 17.797 1 98.88 93 ALA A O 1
ATOM 666 N N . ALA A 1 94 ? -3.746 31.375 15.75 1 98.94 94 ALA A N 1
ATOM 667 C CA . ALA A 1 94 ? -2.412 31.922 15.523 1 98.94 94 ALA A CA 1
ATOM 668 C C . ALA A 1 94 ? -2.43 33.438 15.57 1 98.94 94 ALA A C 1
ATOM 670 O O . ALA A 1 94 ? -1.55 34.062 16.172 1 98.94 94 ALA A O 1
ATOM 671 N N . VAL A 1 95 ? -3.395 34.062 14.914 1 98.94 95 VAL A N 1
ATOM 672 C CA . VAL A 1 95 ? -3.527 35.531 14.875 1 98.94 95 VAL A CA 1
ATOM 673 C C . VAL A 1 95 ? -3.754 36.062 16.281 1 98.94 95 VAL A C 1
ATOM 675 O O . VAL A 1 95 ? -3.121 37.031 16.703 1 98.94 95 VAL A O 1
ATOM 678 N N . VAL A 1 96 ? -4.688 35.406 17.031 1 98.94 96 VAL A N 1
ATOM 679 C CA . VAL A 1 96 ? -4.984 35.844 18.391 1 98.94 96 VAL A CA 1
ATOM 680 C C . VAL A 1 96 ? -3.74 35.688 19.266 1 98.94 96 VAL A C 1
ATOM 682 O O . VAL A 1 96 ? -3.424 36.594 20.062 1 98.94 96 VAL A O 1
ATOM 685 N N . ALA A 1 97 ? -3.068 34.562 19.172 1 98.94 97 ALA A N 1
ATOM 686 C CA . ALA A 1 97 ? -1.854 34.344 19.953 1 98.94 97 ALA A CA 1
ATOM 687 C C . ALA A 1 97 ? -0.812 35.406 19.672 1 98.94 97 ALA A C 1
ATOM 689 O O . ALA A 1 97 ? -0.17 35.938 20.594 1 98.94 97 ALA A O 1
ATOM 690 N N . ALA A 1 98 ? -0.637 35.75 18.406 1 98.94 98 ALA A N 1
ATOM 691 C CA . ALA A 1 98 ? 0.305 36.812 18.031 1 98.94 98 ALA A CA 1
ATOM 692 C C . ALA A 1 98 ? -0.084 38.156 18.656 1 98.94 98 ALA A C 1
ATOM 694 O O . ALA A 1 98 ? 0.77 38.875 19.172 1 98.94 98 ALA A O 1
ATOM 695 N N . ALA A 1 99 ? -1.355 38.5 18.578 1 98.88 99 ALA A N 1
ATOM 696 C CA . ALA A 1 99 ? -1.858 39.719 19.156 1 98.88 99 ALA A CA 1
ATOM 697 C C . ALA A 1 99 ? -1.653 39.75 20.672 1 98.88 99 ALA A C 1
ATOM 699 O O . ALA A 1 99 ? -1.517 40.812 21.266 1 98.88 99 ALA A O 1
ATOM 700 N N . ALA A 1 100 ? -1.622 38.594 21.25 1 98.81 100 ALA A N 1
ATOM 701 C CA . ALA A 1 100 ? -1.551 38.469 22.703 1 98.81 100 ALA A CA 1
ATOM 702 C C . ALA A 1 100 ? -0.105 38.344 23.172 1 98.81 100 ALA A C 1
ATOM 704 O O . ALA A 1 100 ? 0.153 38.156 24.359 1 98.81 100 ALA A O 1
ATOM 705 N N . GLY A 1 101 ? 0.822 38.344 22.266 1 98.5 101 GLY A N 1
ATOM 706 C CA . GLY A 1 101 ? 2.197 38.438 22.734 1 98.5 101 GLY A CA 1
ATOM 707 C C . GLY A 1 101 ? 3.088 37.344 22.203 1 98.5 101 GLY A C 1
ATOM 708 O O . GLY A 1 101 ? 4.312 37.406 22.328 1 98.5 101 GLY A O 1
ATOM 709 N N . ALA A 1 102 ? 2.596 36.344 21.594 1 98.81 102 ALA A N 1
ATOM 710 C CA . ALA A 1 102 ? 3.408 35.281 20.984 1 98.81 102 ALA A CA 1
ATOM 711 C C . ALA A 1 102 ? 3.959 35.75 19.625 1 98.81 102 ALA A C 1
ATOM 713 O O . ALA A 1 102 ? 3.469 36.719 19.047 1 98.81 102 ALA A O 1
ATOM 714 N N . ARG A 1 103 ? 5.016 35.125 19.188 1 98.81 103 ARG A N 1
ATOM 715 C CA . ARG A 1 103 ? 5.48 35.219 17.812 1 98.81 103 ARG A CA 1
ATOM 716 C C . ARG A 1 103 ? 5.094 34 17.016 1 98.81 103 ARG A C 1
ATOM 718 O O . ARG A 1 103 ? 5.305 32.875 17.469 1 98.81 103 ARG A O 1
ATOM 725 N N . VAL A 1 104 ? 4.5 34.25 15.844 1 98.94 104 VAL A N 1
ATOM 726 C CA . VAL A 1 104 ? 3.924 33.094 15.133 1 98.94 104 VAL A CA 1
ATOM 727 C C . VAL A 1 104 ? 4.371 33.125 13.672 1 98.94 104 VAL A C 1
ATOM 729 O O . VAL A 1 104 ? 4.254 34.156 13 1 98.94 104 VAL A O 1
ATOM 732 N N . LEU A 1 105 ? 4.969 32.094 13.172 1 98.94 105 LEU A N 1
ATOM 733 C CA . LEU A 1 105 ? 5.102 31.781 11.758 1 98.94 105 LEU A CA 1
ATOM 734 C C . LEU A 1 105 ? 4.176 30.641 11.367 1 98.94 105 LEU A C 1
ATOM 736 O O . LEU A 1 105 ? 4.527 29.469 11.523 1 98.94 105 LEU A O 1
ATOM 740 N N . LYS A 1 106 ? 2.988 30.953 10.852 1 98.75 106 LYS A N 1
ATOM 741 C CA . LYS A 1 106 ? 1.965 29.969 10.539 1 98.75 106 LYS A CA 1
ATOM 742 C C . LYS A 1 106 ? 2.178 29.375 9.148 1 98.75 106 LYS A C 1
ATOM 744 O O . LYS A 1 106 ? 2.123 30.109 8.148 1 98.75 106 LYS A O 1
ATOM 749 N N . HIS A 1 107 ? 2.494 28.141 9.133 1 98.31 107 HIS A N 1
ATOM 750 C CA . HIS A 1 107 ? 2.605 27.406 7.883 1 98.31 107 HIS A CA 1
ATOM 751 C C . HIS A 1 107 ? 1.256 26.828 7.461 1 98.31 107 HIS A C 1
ATOM 753 O O . HIS A 1 107 ? 0.489 26.359 8.305 1 98.31 107 HIS A O 1
ATOM 759 N N . GLY A 1 108 ? 0.898 26.984 6.176 1 96.19 108 GLY A N 1
ATOM 760 C CA . GLY A 1 108 ? -0.407 26.484 5.777 1 96.19 108 GLY A CA 1
ATOM 761 C C . GLY A 1 108 ? -0.531 26.266 4.281 1 96.19 108 GLY A C 1
ATOM 762 O O . GLY A 1 108 ? 0.365 26.625 3.518 1 96.19 108 GLY A O 1
ATOM 763 N N . ASN A 1 109 ? -1.572 25.594 3.906 1 93.88 109 ASN A N 1
ATOM 764 C CA . ASN A 1 109 ? -1.882 25.219 2.531 1 93.88 109 ASN A CA 1
ATOM 765 C C . ASN A 1 109 ? -3.369 25.375 2.229 1 93.88 109 ASN A C 1
ATOM 767 O O . ASN A 1 109 ? -4.148 25.781 3.098 1 93.88 109 ASN A O 1
ATOM 771 N N . ARG A 1 110 ? -3.629 25.219 0.977 1 89.12 110 ARG A N 1
ATOM 772 C CA . ARG A 1 110 ? -5.031 25.141 0.581 1 89.12 110 ARG A CA 1
ATOM 773 C C . ARG A 1 110 ? -5.648 23.812 1.022 1 89.12 110 ARG A C 1
ATOM 775 O O . ARG A 1 110 ? -4.93 22.875 1.35 1 89.12 110 ARG A O 1
ATOM 782 N N . SER A 1 111 ? -6.973 23.844 1.15 1 77.44 111 SER A N 1
ATOM 783 C CA . SER A 1 111 ? -7.656 22.688 1.706 1 77.44 111 SER A CA 1
ATOM 784 C C . SER A 1 111 ? -7.445 21.453 0.833 1 77.44 111 SER A C 1
ATOM 786 O O . SER A 1 111 ? -7.605 21.516 -0.388 1 77.44 111 SER A O 1
ATOM 788 N N . ALA A 1 112 ? -7.047 20.328 1.465 1 66.06 112 ALA A N 1
ATOM 789 C CA . ALA A 1 112 ? -6.938 19.016 0.828 1 66.06 112 ALA A CA 1
ATOM 790 C C . ALA A 1 112 ? -8.32 18.438 0.531 1 66.06 112 ALA A C 1
ATOM 792 O O . ALA A 1 112 ? -8.484 17.688 -0.434 1 66.06 112 ALA A O 1
ATOM 793 N N . SER A 1 113 ? -9.281 18.703 1.433 1 60.84 113 SER A N 1
ATOM 794 C CA . SER A 1 113 ? -10.617 18.125 1.358 1 60.84 113 SER A CA 1
ATOM 795 C C . SER A 1 113 ? -11.516 18.922 0.425 1 60.84 113 SER A C 1
ATOM 797 O O . SER A 1 113 ? -12.625 18.484 0.092 1 60.84 113 SER A O 1
ATOM 799 N N . GLY A 1 114 ? -10.961 20.031 -0.01 1 63.47 114 GLY A N 1
ATOM 800 C CA . GLY A 1 114 ? -11.711 20.812 -0.977 1 63.47 114 GLY A CA 1
ATOM 801 C C . GLY A 1 114 ? -12.602 21.859 -0.334 1 63.47 114 GLY A C 1
ATOM 802 O O . GLY A 1 114 ? -13.273 22.625 -1.031 1 63.47 114 GLY A O 1
ATOM 803 N N . PHE A 1 115 ? -12.578 21.953 1.005 1 71.94 115 PHE A N 1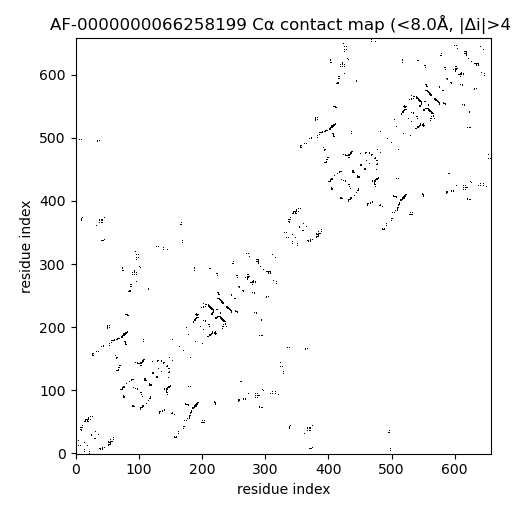
ATOM 804 C CA . PHE A 1 115 ? -13.531 22.922 1.539 1 71.94 115 PHE A CA 1
ATOM 805 C C . PHE A 1 115 ? -12.891 24.297 1.695 1 71.94 115 PHE A C 1
ATOM 807 O O . PHE A 1 115 ? -13.07 25.172 0.85 1 71.94 115 PHE A O 1
ATOM 814 N N . PHE A 1 116 ? -12.055 24.562 2.881 1 82.94 116 PHE A N 1
ATOM 815 C CA . PHE A 1 116 ? -11.547 25.891 3.195 1 82.94 116 PHE A CA 1
ATOM 816 C C . PHE A 1 116 ? -10.305 25.797 4.07 1 82.94 116 PHE A C 1
ATOM 818 O O . PHE A 1 116 ? -10.406 25.547 5.273 1 82.94 116 PHE A O 1
ATOM 825 N N . GLY A 1 117 ? -9.125 25.953 3.439 1 91.25 117 GLY A N 1
ATOM 826 C CA . GLY A 1 117 ? -7.887 25.828 4.184 1 91.25 117 GLY A CA 1
ATOM 827 C C . GLY A 1 117 ? -7.363 27.141 4.703 1 91.25 117 GLY A C 1
ATOM 828 O O . GLY A 1 117 ? -8.031 28.172 4.586 1 91.25 117 GLY A O 1
ATOM 829 N N . SER A 1 118 ? -6.242 27.094 5.41 1 95.62 118 SER A N 1
ATOM 830 C CA . SER A 1 118 ? -5.645 28.281 6.016 1 95.62 118 SER A CA 1
ATOM 831 C C . SER A 1 118 ? -5.266 29.312 4.961 1 95.62 118 SER A C 1
ATOM 833 O O . SER A 1 118 ? -5.473 30.516 5.152 1 95.62 118 SER A O 1
ATOM 835 N N . ALA A 1 119 ? -4.742 28.828 3.795 1 95.94 119 ALA A N 1
ATOM 836 C CA . ALA A 1 119 ? -4.371 29.734 2.717 1 95.94 119 ALA A CA 1
ATOM 837 C C . ALA A 1 119 ? -5.602 30.391 2.102 1 95.94 119 ALA A C 1
ATOM 839 O O . ALA A 1 119 ? -5.555 31.562 1.694 1 95.94 119 ALA A O 1
ATOM 840 N N . ASP A 1 120 ? -6.668 29.672 2.006 1 94.38 120 ASP A N 1
ATOM 841 C CA . ASP A 1 120 ? -7.91 30.219 1.471 1 94.38 120 ASP A CA 1
ATOM 842 C C . ASP A 1 120 ? -8.43 31.359 2.342 1 94.38 120 ASP A C 1
ATOM 844 O O . ASP A 1 120 ? -8.859 32.406 1.827 1 94.38 120 ASP A O 1
ATOM 848 N N . PHE A 1 121 ? -8.375 31.172 3.613 1 96.62 121 PHE A N 1
ATOM 849 C CA . PHE A 1 121 ? -8.812 32.219 4.535 1 96.62 121 PHE A CA 1
ATOM 850 C C . PHE A 1 121 ? -7.941 33.469 4.402 1 96.62 121 PHE A C 1
ATOM 852 O O . PHE A 1 121 ? -8.453 34.562 4.258 1 96.62 121 PHE A O 1
ATOM 859 N N . MET A 1 122 ? -6.645 33.188 4.469 1 98.12 122 MET A N 1
ATOM 860 C CA . MET A 1 122 ? -5.703 34.312 4.426 1 98.12 122 MET A CA 1
ATOM 861 C C . MET A 1 122 ? -5.848 35.094 3.123 1 98.12 122 MET A C 1
ATOM 863 O O . MET A 1 122 ? -5.805 36.312 3.125 1 98.12 122 MET A O 1
ATOM 867 N N . GLU A 1 123 ? -6.023 34.375 2.051 1 96.62 123 GLU A N 1
ATOM 868 C CA . GLU A 1 123 ? -6.25 35.031 0.761 1 96.62 123 GLU A CA 1
ATOM 869 C C . GLU A 1 123 ? -7.551 35.812 0.764 1 96.62 123 GLU A C 1
ATOM 871 O O . GLU A 1 123 ? -7.605 36.938 0.235 1 96.62 123 GLU A O 1
ATOM 876 N N . ALA A 1 124 ? -8.594 35.312 1.322 1 96.62 124 ALA A N 1
ATOM 877 C CA . ALA A 1 124 ? -9.914 35.938 1.361 1 96.62 124 ALA A CA 1
ATOM 878 C C . ALA A 1 124 ? -9.875 37.25 2.111 1 96.62 124 ALA A C 1
ATOM 880 O O . ALA A 1 124 ? -10.617 38.188 1.782 1 96.62 124 ALA A O 1
ATOM 881 N N . VAL A 1 125 ? -9.016 37.406 3.139 1 97.94 125 VAL A N 1
ATOM 882 C CA . VAL A 1 125 ? -8.977 38.625 3.943 1 97.94 125 VAL A CA 1
ATOM 883 C C . VAL A 1 125 ? -7.93 39.562 3.381 1 97.94 125 VAL A C 1
ATOM 885 O O . VAL A 1 125 ? -7.688 40.625 3.949 1 97.94 125 VAL A O 1
ATOM 888 N N . GLY A 1 126 ? -7.227 39.125 2.33 1 98.19 126 GLY A N 1
ATOM 889 C CA . GLY A 1 126 ? -6.387 40.062 1.595 1 98.19 126 GLY A CA 1
ATOM 890 C C . GLY A 1 126 ? -4.906 39.875 1.851 1 98.19 126 GLY A C 1
ATOM 891 O O . GLY A 1 126 ? -4.082 40.688 1.415 1 98.19 126 GLY A O 1
ATOM 892 N N . TYR A 1 127 ? -4.535 38.812 2.531 1 98.75 127 TYR A N 1
ATOM 893 C CA . TYR A 1 127 ? -3.127 38.531 2.785 1 98.75 127 TYR A CA 1
ATOM 894 C C . TYR A 1 127 ? -2.412 38.125 1.502 1 98.75 127 TYR A C 1
ATOM 896 O O . TYR A 1 127 ? -2.955 37.375 0.692 1 98.75 127 TYR A O 1
ATOM 904 N N . ASN A 1 128 ? -1.188 38.656 1.206 1 98.44 128 ASN A N 1
ATOM 905 C CA . ASN A 1 128 ? -0.367 38.25 0.064 1 98.44 128 ASN A CA 1
ATOM 906 C C . ASN A 1 128 ? 0.317 36.906 0.291 1 98.44 128 ASN A C 1
ATOM 908 O O . ASN A 1 128 ? 1.321 36.844 1.002 1 98.44 128 ASN A O 1
ATOM 912 N N . LEU A 1 129 ? -0.132 35.875 -0.36 1 97.69 129 LEU A N 1
ATOM 913 C CA . LEU A 1 129 ? 0.39 34.531 -0.165 1 97.69 129 LEU A CA 1
ATOM 914 C C . LEU A 1 129 ? 1.786 34.406 -0.764 1 97.69 129 LEU A C 1
ATOM 916 O O . LEU A 1 129 ? 2.486 33.406 -0.504 1 97.69 129 LEU A O 1
ATOM 920 N N . GLU A 1 130 ? 2.27 35.438 -1.457 1 97.56 130 GLU A N 1
ATOM 921 C CA . GLU A 1 130 ? 3.553 35.375 -2.148 1 97.56 130 GLU A CA 1
ATOM 922 C C . GLU A 1 130 ? 4.668 35.969 -1.306 1 97.56 130 GLU A C 1
ATOM 924 O O . GLU A 1 130 ? 5.781 36.188 -1.796 1 97.56 130 GLU A O 1
ATOM 929 N N . VAL A 1 131 ? 4.355 36.281 -0.069 1 97.94 131 VAL A N 1
ATOM 930 C CA . VAL A 1 131 ? 5.355 36.844 0.835 1 97.94 131 VAL A CA 1
ATOM 931 C C . VAL A 1 131 ? 6.609 35.969 0.816 1 97.94 131 VAL A C 1
ATOM 933 O O . VAL A 1 131 ? 6.527 34.75 0.976 1 97.94 131 VAL A O 1
ATOM 936 N N . GLY A 1 132 ? 7.82 36.562 0.572 1 97.88 132 GLY A N 1
ATOM 937 C CA . GLY A 1 132 ? 9.086 35.844 0.541 1 97.88 132 GLY A CA 1
ATOM 938 C C . GLY A 1 132 ? 9.664 35.594 1.922 1 97.88 132 GLY A C 1
ATOM 939 O O . GLY A 1 132 ? 9.141 36.094 2.92 1 97.88 132 GLY A O 1
ATOM 940 N N . PRO A 1 133 ? 10.727 34.781 1.978 1 98.5 133 PRO A N 1
ATOM 941 C CA . PRO A 1 133 ? 11.273 34.344 3.26 1 98.5 133 PRO A CA 1
ATOM 942 C C . PRO A 1 133 ? 11.789 35.5 4.121 1 98.5 133 PRO A C 1
ATOM 944 O O . PRO A 1 133 ? 11.531 35.531 5.324 1 98.5 133 PRO A O 1
ATOM 947 N N . GLU A 1 134 ? 12.539 36.5 3.543 1 98.56 134 GLU A N 1
ATOM 948 C CA . GLU A 1 134 ? 13.086 37.594 4.312 1 98.56 134 GLU A CA 1
ATOM 949 C C . GLU A 1 134 ? 11.977 38.469 4.891 1 98.56 134 GLU A C 1
ATOM 951 O O . GLU A 1 134 ? 12.039 38.875 6.055 1 98.56 134 GLU A O 1
ATOM 956 N N . LYS A 1 135 ? 11.016 38.719 4.082 1 98.44 135 LYS A N 1
ATOM 957 C CA . LYS A 1 135 ? 9.891 39.531 4.535 1 98.44 135 LYS A CA 1
ATOM 958 C C . LYS A 1 135 ? 9.102 38.812 5.625 1 98.44 135 LYS A C 1
ATOM 960 O O . LYS A 1 135 ? 8.656 39.438 6.594 1 98.44 135 LYS A O 1
ATOM 965 N N . ALA A 1 136 ? 8.859 37.531 5.465 1 98.75 136 ALA A N 1
ATOM 966 C CA . ALA A 1 136 ? 8.172 36.75 6.488 1 98.75 136 ALA A CA 1
ATOM 967 C C . ALA A 1 136 ? 8.891 36.812 7.828 1 98.75 136 ALA A C 1
ATOM 969 O O . ALA A 1 136 ? 8.258 37 8.867 1 98.75 136 ALA A O 1
ATOM 970 N N . ALA A 1 137 ? 10.258 36.656 7.758 1 98.75 137 ALA A N 1
ATOM 971 C CA . ALA A 1 137 ? 11.055 36.75 8.977 1 98.75 137 ALA A CA 1
ATOM 972 C C . ALA A 1 137 ? 10.891 38.125 9.625 1 98.75 137 ALA A C 1
ATOM 974 O O . ALA A 1 137 ? 10.75 38.25 10.844 1 98.75 137 ALA A O 1
ATOM 975 N N . GLU A 1 138 ? 10.898 39.156 8.789 1 98.62 138 GLU A N 1
ATOM 976 C CA . GLU A 1 138 ? 10.742 40.531 9.273 1 98.62 138 GLU A CA 1
ATOM 977 C C . GLU A 1 138 ? 9.367 40.75 9.906 1 98.62 138 GLU A C 1
ATOM 979 O O . GLU A 1 138 ? 9.25 41.406 10.938 1 98.62 138 GLU A O 1
ATOM 984 N N . MET A 1 139 ? 8.383 40.188 9.297 1 98.81 139 MET A N 1
ATOM 985 C CA . MET A 1 139 ? 7.02 40.312 9.805 1 98.81 139 MET A CA 1
ATOM 986 C C . MET A 1 139 ? 6.887 39.656 11.18 1 98.81 139 MET A C 1
ATOM 988 O O . MET A 1 139 ? 6.281 40.25 12.086 1 98.81 139 MET A O 1
ATOM 992 N N . VAL A 1 140 ? 7.461 38.5 11.344 1 98.88 140 VAL A N 1
ATOM 993 C CA . VAL A 1 140 ? 7.406 37.812 12.633 1 98.88 140 VAL A CA 1
ATOM 994 C C . VAL A 1 140 ? 8.125 38.656 13.688 1 98.88 140 VAL A C 1
ATOM 996 O O . VAL A 1 140 ? 7.656 38.781 14.82 1 98.88 140 VAL A O 1
ATOM 999 N N . GLU A 1 141 ? 9.242 39.188 13.289 1 98.38 141 GLU A N 1
ATOM 1000 C CA . GLU A 1 141 ? 10.055 39.969 14.219 1 98.38 141 GLU A CA 1
ATOM 1001 C C . GLU A 1 141 ? 9.367 41.281 14.594 1 98.38 141 GLU A C 1
ATOM 1003 O O . GLU A 1 141 ? 9.328 41.656 15.773 1 98.38 141 GLU A O 1
ATOM 1008 N N . LYS A 1 142 ? 8.758 42 13.664 1 98.25 142 LYS A N 1
ATOM 1009 C CA . LYS A 1 142 ? 8.281 43.344 13.875 1 98.25 142 LYS A CA 1
ATOM 1010 C C . LYS A 1 142 ? 6.828 43.344 14.344 1 98.25 142 LYS A C 1
ATOM 1012 O O . LYS A 1 142 ? 6.453 44.156 15.211 1 98.25 142 LYS A O 1
ATOM 1017 N N . ILE A 1 143 ? 6.051 42.531 13.828 1 97.44 143 ILE A N 1
ATOM 1018 C CA . ILE A 1 143 ? 4.641 42.656 14.18 1 97.44 143 ILE A CA 1
ATOM 1019 C C . ILE A 1 143 ? 4.172 41.344 14.852 1 97.44 143 ILE A C 1
ATOM 1021 O O . ILE A 1 143 ? 3.018 41.25 15.281 1 97.44 143 ILE A O 1
ATOM 1025 N N . GLY A 1 144 ? 4.969 40.281 14.82 1 98.56 144 GLY A N 1
ATOM 1026 C CA . GLY A 1 144 ? 4.691 39.125 15.625 1 98.56 144 GLY A CA 1
ATOM 1027 C C . GLY A 1 144 ? 3.98 38.031 14.852 1 98.56 144 GLY A C 1
ATOM 1028 O O . GLY A 1 144 ? 3.676 36.969 15.406 1 98.56 144 GLY A O 1
ATOM 1029 N N . PHE A 1 145 ? 3.748 38.188 13.484 1 98.88 145 PHE A N 1
ATOM 1030 C CA . PHE A 1 145 ? 2.975 37.219 12.75 1 98.88 145 PHE A CA 1
ATOM 1031 C C . PHE A 1 145 ? 3.363 37.219 11.273 1 98.88 145 PHE A C 1
ATOM 1033 O O . PHE A 1 145 ? 3.535 38.281 10.672 1 98.88 145 PHE A O 1
ATOM 1040 N N . ALA A 1 146 ? 3.482 36.062 10.75 1 98.88 146 ALA A N 1
ATOM 1041 C CA . ALA A 1 146 ? 3.521 35.875 9.297 1 98.88 146 ALA A CA 1
ATOM 1042 C C . ALA A 1 146 ? 2.887 34.531 8.906 1 98.88 146 ALA A C 1
ATOM 1044 O O . ALA A 1 146 ? 2.945 33.562 9.656 1 98.88 146 ALA A O 1
ATOM 1045 N N . PHE A 1 147 ? 2.213 34.5 7.758 1 98.75 147 PHE A N 1
ATOM 1046 C CA . PHE A 1 147 ? 1.701 33.281 7.121 1 98.75 147 PHE A CA 1
ATOM 1047 C C . PHE A 1 147 ? 2.551 32.906 5.918 1 98.75 147 PHE A C 1
ATOM 1049 O O . PHE A 1 147 ? 2.826 33.75 5.055 1 98.75 147 PHE A O 1
ATOM 1056 N N . VAL A 1 148 ? 2.963 31.688 5.898 1 98.56 148 VAL A N 1
ATOM 1057 C CA . VAL A 1 148 ? 3.766 31.234 4.766 1 98.56 148 VAL A CA 1
ATOM 1058 C C . VAL A 1 148 ? 3.041 30.109 4.043 1 98.56 148 VAL A C 1
ATOM 1060 O O . VAL A 1 148 ? 2.609 29.125 4.668 1 98.56 148 VAL A O 1
ATOM 1063 N N . PHE A 1 149 ? 2.934 30.281 2.738 1 97.94 149 PHE A N 1
ATOM 1064 C CA . PHE A 1 149 ? 2.146 29.406 1.867 1 97.94 149 PHE A CA 1
ATOM 1065 C C . PHE A 1 149 ? 2.973 28.219 1.398 1 97.94 149 PHE A C 1
ATOM 1067 O O . PHE A 1 149 ? 3.957 28.391 0.677 1 97.94 149 PHE A O 1
ATOM 1074 N N . ALA A 1 150 ? 2.541 27.047 1.754 1 97 150 ALA A N 1
ATOM 1075 C CA . ALA A 1 150 ? 3.324 25.828 1.646 1 97 150 ALA A CA 1
ATOM 1076 C C . ALA A 1 150 ? 3.865 25.641 0.23 1 97 150 ALA A C 1
ATOM 1078 O O . ALA A 1 150 ? 5.055 25.359 0.044 1 97 150 ALA A O 1
ATOM 1079 N N . PRO A 1 151 ? 3.084 25.812 -0.875 1 95.81 151 PRO A N 1
ATOM 1080 C CA . PRO A 1 151 ? 3.605 25.578 -2.223 1 95.81 151 PRO A CA 1
ATOM 1081 C C . PRO A 1 151 ? 4.785 26.484 -2.568 1 95.81 151 PRO A C 1
ATOM 1083 O O . PRO A 1 151 ? 5.668 26.078 -3.336 1 95.81 151 PRO A O 1
ATOM 1086 N N . ARG A 1 152 ? 4.836 27.625 -2.008 1 96.69 152 ARG A N 1
ATOM 1087 C CA . ARG A 1 152 ? 5.934 28.547 -2.279 1 96.69 152 ARG A CA 1
ATOM 1088 C C . ARG A 1 152 ? 7.207 28.109 -1.567 1 96.69 152 ARG A C 1
ATOM 1090 O O . ARG A 1 152 ? 8.312 28.312 -2.076 1 96.69 152 ARG A O 1
ATOM 1097 N N . TYR A 1 153 ? 7.066 27.5 -0.493 1 98.5 153 TYR A N 1
ATOM 1098 C CA . TYR A 1 153 ? 8.211 27.25 0.372 1 98.5 153 TYR A CA 1
ATOM 1099 C C . TYR A 1 153 ? 8.664 25.797 0.267 1 98.5 153 TYR A C 1
ATOM 1101 O O . TYR A 1 153 ? 9.742 25.438 0.758 1 98.5 153 TYR A O 1
ATOM 1109 N N . HIS A 1 154 ? 7.855 25 -0.363 1 98.25 154 HIS A N 1
ATOM 1110 C CA . HIS A 1 154 ? 8.188 23.594 -0.602 1 98.25 154 HIS A CA 1
ATOM 1111 C C . HIS A 1 154 ? 8.008 23.234 -2.072 1 98.25 154 HIS A C 1
ATOM 1113 O O . HIS A 1 154 ? 7.227 22.328 -2.402 1 98.25 154 HIS A O 1
ATOM 1119 N N . PRO A 1 155 ? 8.773 23.844 -2.932 1 98 155 PRO A N 1
ATOM 1120 C CA . PRO A 1 155 ? 8.617 23.578 -4.363 1 98 155 PRO A CA 1
ATOM 1121 C C . PRO A 1 155 ? 8.844 22.109 -4.715 1 98 155 PRO A C 1
ATOM 1123 O O . PRO A 1 155 ? 8.273 21.594 -5.684 1 98 155 PRO A O 1
ATOM 1126 N N . ALA A 1 156 ? 9.633 21.359 -3.92 1 98.06 156 ALA A N 1
ATOM 1127 C CA . ALA A 1 156 ? 9.938 19.953 -4.176 1 98.06 156 ALA A CA 1
ATOM 1128 C C . ALA A 1 156 ? 8.68 19.094 -4.098 1 98.06 156 ALA A C 1
ATOM 1130 O O . ALA A 1 156 ? 8.625 18.016 -4.684 1 98.06 156 ALA A O 1
ATOM 1131 N N . PHE A 1 157 ? 7.645 19.562 -3.359 1 97.81 157 PHE A N 1
ATOM 1132 C CA . PHE A 1 157 ? 6.41 18.797 -3.215 1 97.81 157 PHE A CA 1
ATOM 1133 C C . PHE A 1 157 ? 5.684 18.688 -4.547 1 97.81 157 PHE A C 1
ATOM 1135 O O . PHE A 1 157 ? 4.805 17.844 -4.715 1 97.81 157 PHE A O 1
ATOM 1142 N N . ALA A 1 158 ? 6.027 19.562 -5.531 1 96.94 158 ALA A N 1
ATOM 1143 C CA . ALA A 1 158 ? 5.441 19.484 -6.867 1 96.94 158 ALA A CA 1
ATOM 1144 C C . ALA A 1 158 ? 5.746 18.141 -7.527 1 96.94 158 ALA A C 1
ATOM 1146 O O . ALA A 1 158 ? 4.977 17.672 -8.359 1 96.94 158 ALA A O 1
ATOM 1147 N N . LYS A 1 159 ? 6.852 17.531 -7.141 1 97.62 159 LYS A N 1
ATOM 1148 C CA . LYS A 1 159 ? 7.285 16.266 -7.727 1 97.62 159 LYS A CA 1
ATOM 1149 C C . LYS A 1 159 ? 6.348 15.125 -7.328 1 97.62 159 LYS A C 1
ATOM 1151 O O . LYS A 1 159 ? 6.176 14.164 -8.086 1 97.62 159 LYS A O 1
ATOM 1156 N N . VAL A 1 160 ? 5.727 15.219 -6.156 1 98.19 160 VAL A N 1
ATOM 1157 C CA . VAL A 1 160 ? 4.895 14.125 -5.664 1 98.19 160 VAL A CA 1
ATOM 1158 C C . VAL A 1 160 ? 3.42 14.477 -5.84 1 98.19 160 VAL A C 1
ATOM 1160 O O . VAL A 1 160 ? 2.557 13.594 -5.809 1 98.19 160 VAL A O 1
ATOM 1163 N N . ALA A 1 161 ? 3.104 15.703 -6.148 1 96.62 161 ALA A N 1
ATOM 1164 C CA . ALA A 1 161 ? 1.737 16.219 -6.207 1 96.62 161 ALA A CA 1
ATOM 1165 C C . ALA A 1 161 ? 0.897 15.422 -7.203 1 96.62 161 ALA A C 1
ATOM 1167 O O . ALA A 1 161 ? -0.244 15.055 -6.91 1 96.62 161 ALA A O 1
ATOM 1168 N N . PRO A 1 162 ? 1.427 15.117 -8.406 1 97 162 PRO A N 1
ATOM 1169 C CA . PRO A 1 162 ? 0.607 14.375 -9.367 1 97 162 PRO A CA 1
ATOM 1170 C C . PRO A 1 162 ? 0.149 13.016 -8.836 1 97 162 PRO A C 1
ATOM 1172 O O . PRO A 1 162 ? -1 12.625 -9.047 1 97 162 PRO A O 1
ATOM 1175 N N . VAL A 1 163 ? 1.015 12.25 -8.133 1 98.62 163 VAL A N 1
ATOM 1176 C CA . VAL A 1 163 ? 0.655 10.953 -7.566 1 98.62 163 VAL A CA 1
ATOM 1177 C C . VAL A 1 163 ? -0.37 11.148 -6.449 1 98.62 163 VAL A C 1
ATOM 1179 O O . VAL A 1 163 ? -1.376 10.438 -6.391 1 98.62 163 VAL A O 1
ATOM 1182 N N . ARG A 1 164 ? -0.16 12.125 -5.621 1 97.62 164 ARG A N 1
ATOM 1183 C CA . ARG A 1 164 ? -1.047 12.359 -4.488 1 97.62 164 ARG A CA 1
ATOM 1184 C C . ARG A 1 164 ? -2.447 12.742 -4.957 1 97.62 164 ARG A C 1
ATOM 1186 O O . ARG A 1 164 ? -3.439 12.375 -4.328 1 97.62 164 ARG A O 1
ATOM 1193 N N . ARG A 1 165 ? -2.58 13.43 -6.055 1 95.56 165 ARG A N 1
ATOM 1194 C CA . ARG A 1 165 ? -3.877 13.828 -6.594 1 95.56 165 ARG A CA 1
ATOM 1195 C C . ARG A 1 165 ? -4.668 12.617 -7.078 1 95.56 165 ARG A C 1
ATOM 1197 O O . ARG A 1 165 ? -5.898 12.633 -7.086 1 95.56 165 ARG A O 1
ATOM 1204 N N . GLN A 1 166 ? -3.951 11.602 -7.41 1 97.44 166 GLN A N 1
ATOM 1205 C CA . GLN A 1 166 ? -4.59 10.414 -7.969 1 97.44 166 GLN A CA 1
ATOM 1206 C C . GLN A 1 166 ? -4.945 9.414 -6.875 1 97.44 166 GLN A C 1
ATOM 1208 O O . GLN A 1 166 ? -5.664 8.438 -7.125 1 97.44 166 GLN A O 1
ATOM 1213 N N . LEU A 1 167 ? -4.449 9.578 -5.727 1 98 167 LEU A N 1
ATOM 1214 C CA . LEU A 1 167 ? -4.758 8.727 -4.586 1 98 167 LEU A CA 1
ATOM 1215 C C . LEU A 1 167 ? -5.895 9.312 -3.756 1 98 167 LEU A C 1
ATOM 1217 O O . LEU A 1 167 ? -5.77 10.422 -3.225 1 98 167 LEU A O 1
ATOM 1221 N N . PRO A 1 168 ? -6.977 8.617 -3.635 1 96.81 168 PRO A N 1
ATOM 1222 C CA . PRO A 1 168 ? -8.148 9.188 -2.959 1 96.81 168 PRO A CA 1
ATOM 1223 C C . PRO A 1 168 ? -8.062 9.07 -1.438 1 96.81 168 PRO A C 1
ATOM 1225 O O . PRO A 1 168 ? -9.094 9.008 -0.763 1 96.81 168 PRO A O 1
ATOM 1228 N N . PHE A 1 169 ? -6.922 8.898 -0.874 1 96.38 169 PHE A N 1
ATOM 1229 C CA . PHE A 1 169 ? -6.719 8.781 0.565 1 96.38 169 PHE A CA 1
ATOM 1230 C C . PHE A 1 169 ? -5.508 9.594 1.009 1 96.38 169 PHE A C 1
ATOM 1232 O O . PHE A 1 169 ? -4.664 9.953 0.188 1 96.38 169 PHE A O 1
ATOM 1239 N N . ARG A 1 170 ? -5.395 9.922 2.275 1 95.69 170 ARG A N 1
ATOM 1240 C CA . ARG A 1 170 ? -4.293 10.688 2.857 1 95.69 170 ARG A CA 1
ATOM 1241 C C . ARG A 1 170 ? -3.012 9.859 2.887 1 95.69 170 ARG A C 1
ATOM 1243 O O . ARG A 1 170 ? -3.061 8.633 3.016 1 95.69 170 ARG A O 1
ATOM 1250 N N . THR A 1 171 ? -1.929 10.5 2.74 1 97.81 171 THR A N 1
ATOM 1251 C CA . THR A 1 171 ? -0.617 9.859 2.756 1 97.81 171 THR A CA 1
ATOM 1252 C C . THR A 1 171 ? 0.267 10.461 3.842 1 97.81 171 THR A C 1
ATOM 1254 O O . THR A 1 171 ? -0.157 11.367 4.562 1 97.81 171 THR A O 1
ATOM 1257 N N . VAL A 1 172 ? 1.457 9.969 3.93 1 98.69 172 VAL A N 1
ATOM 1258 C CA . VAL A 1 172 ? 2.436 10.438 4.906 1 98.69 172 VAL A CA 1
ATOM 1259 C C . VAL A 1 172 ? 2.656 11.938 4.738 1 98.69 172 VAL A C 1
ATOM 1261 O O . VAL A 1 172 ? 2.926 12.648 5.715 1 98.69 172 VAL A O 1
ATOM 1264 N N . PHE A 1 173 ? 2.422 12.492 3.537 1 98.19 173 PHE A N 1
ATOM 1265 C CA . PHE A 1 173 ? 2.682 13.898 3.27 1 98.19 173 PHE A CA 1
ATOM 1266 C C . PHE A 1 173 ? 1.646 14.781 3.957 1 98.19 173 PHE A C 1
ATOM 1268 O O . PHE A 1 173 ? 1.884 15.969 4.176 1 98.19 173 PHE A O 1
ATOM 1275 N N . ASN A 1 174 ? 0.49 14.203 4.316 1 96.38 174 ASN A N 1
ATOM 1276 C CA . ASN A 1 174 ? -0.492 14.938 5.109 1 96.38 174 ASN A CA 1
ATOM 1277 C C . ASN A 1 174 ? -0.02 15.125 6.551 1 96.38 174 ASN A C 1
ATOM 1279 O O . ASN A 1 174 ? -0.48 16.031 7.242 1 96.38 174 ASN A O 1
ATOM 1283 N N . ILE A 1 175 ? 0.824 14.258 7.035 1 98.25 175 ILE A N 1
ATOM 1284 C CA . ILE A 1 175 ? 1.38 14.328 8.383 1 98.25 175 ILE A CA 1
ATOM 1285 C C . ILE A 1 175 ? 2.625 15.211 8.383 1 98.25 175 ILE A C 1
ATOM 1287 O O . ILE A 1 175 ? 2.867 15.953 9.336 1 98.25 175 ILE A O 1
ATOM 1291 N N . VAL A 1 176 ? 3.365 15.148 7.285 1 98.56 176 VAL A N 1
ATOM 1292 C CA . VAL A 1 176 ? 4.645 15.836 7.148 1 98.56 176 VAL A CA 1
ATOM 1293 C C . VAL A 1 176 ? 4.414 17.344 7.043 1 98.56 176 VAL A C 1
ATOM 1295 O O . VAL A 1 176 ? 5.164 18.141 7.617 1 98.56 176 VAL A O 1
ATOM 1298 N N . GLY A 1 177 ? 3.379 17.734 6.375 1 96.75 177 GLY A N 1
ATOM 1299 C CA . GLY A 1 177 ? 3.121 19.125 6.059 1 96.75 177 GLY A CA 1
ATOM 1300 C C . GLY A 1 177 ? 3.205 20.047 7.266 1 96.75 177 GLY A C 1
ATOM 1301 O O . GLY A 1 177 ? 4.031 20.953 7.305 1 96.75 177 GLY A O 1
ATOM 1302 N N . PRO A 1 178 ? 2.432 19.734 8.227 1 96.69 178 PRO A N 1
ATOM 1303 C CA . PRO A 1 178 ? 2.381 20.609 9.398 1 96.69 178 PRO A CA 1
ATOM 1304 C C . PRO A 1 178 ? 3.697 20.641 10.172 1 96.69 178 PRO A C 1
ATOM 1306 O O . PRO A 1 178 ? 3.934 21.547 10.961 1 96.69 178 PRO A O 1
ATOM 1309 N N . LEU A 1 179 ? 4.562 19.688 9.938 1 98.44 179 LEU A N 1
ATOM 1310 C CA . LEU A 1 179 ? 5.805 19.578 10.688 1 98.44 179 LEU A CA 1
ATOM 1311 C C . LEU A 1 179 ? 6.988 20.109 9.883 1 98.44 179 LEU A C 1
ATOM 1313 O O . LEU A 1 179 ? 8.117 20.109 10.359 1 98.44 179 LEU A O 1
ATOM 1317 N N . ALA A 1 180 ? 6.695 20.609 8.695 1 98.25 180 ALA A N 1
ATOM 1318 C CA . ALA A 1 180 ? 7.758 21.031 7.781 1 98.25 180 ALA A CA 1
ATOM 1319 C C . ALA A 1 180 ? 7.859 22.547 7.707 1 98.25 180 ALA A C 1
ATOM 1321 O O . ALA A 1 180 ? 8.266 23.094 6.684 1 98.25 180 ALA A O 1
ATOM 1322 N N . ASN A 1 181 ? 7.473 23.203 8.75 1 98.62 181 ASN A N 1
ATOM 1323 C CA . ASN A 1 181 ? 7.539 24.672 8.789 1 98.62 181 ASN A CA 1
ATOM 1324 C C . ASN A 1 181 ? 8.898 25.172 8.312 1 98.62 181 ASN A C 1
ATOM 1326 O O . ASN A 1 181 ? 9.938 24.781 8.844 1 98.62 181 ASN A O 1
ATOM 1330 N N . PRO A 1 182 ? 8.945 26.125 7.316 1 98.62 182 PRO A N 1
ATOM 1331 C CA . PRO A 1 182 ? 10.203 26.562 6.703 1 98.62 182 PRO A CA 1
ATOM 1332 C C . PRO A 1 182 ? 11.047 27.422 7.637 1 98.62 182 PRO A C 1
ATOM 1334 O O . PRO A 1 182 ? 12.211 27.703 7.34 1 98.62 182 PRO A O 1
ATOM 1337 N N . GLY A 1 183 ? 10.508 27.906 8.703 1 98.69 183 GLY A N 1
ATOM 1338 C CA . GLY A 1 183 ? 11.258 28.625 9.727 1 98.69 183 GLY A CA 1
ATOM 1339 C C . GLY A 1 183 ? 11.875 27.703 10.758 1 98.69 183 GLY A C 1
ATOM 1340 O O . GLY A 1 183 ? 12.578 28.156 11.664 1 98.69 183 GLY A O 1
ATOM 1341 N N . LEU A 1 184 ? 11.578 26.391 10.641 1 98.25 184 LEU A N 1
ATOM 1342 C CA . LEU A 1 184 ? 12.086 25.359 11.539 1 98.25 184 LEU A CA 1
ATOM 1343 C C . LEU A 1 184 ? 11.766 25.688 12.992 1 98.25 184 LEU A C 1
ATOM 1345 O O . LEU A 1 184 ? 12.641 25.641 13.859 1 98.25 184 LEU A O 1
ATOM 1349 N N . VAL A 1 185 ? 10.578 26.094 13.242 1 98.31 185 VAL A N 1
ATOM 1350 C CA . VAL A 1 185 ? 10.148 26.438 14.594 1 98.31 185 VAL A CA 1
ATOM 1351 C C . VAL A 1 185 ? 10.336 25.25 15.516 1 98.31 185 VAL A C 1
ATOM 1353 O O . VAL A 1 185 ? 10.258 24.094 15.078 1 98.31 185 VAL A O 1
ATOM 1356 N N . LYS A 1 186 ? 10.492 25.5 16.781 1 97.44 186 LYS A N 1
ATOM 1357 C CA . LYS A 1 186 ? 10.781 24.438 17.75 1 97.44 186 LYS A CA 1
ATOM 1358 C C . LYS A 1 186 ? 9.617 24.25 18.719 1 97.44 186 LYS A C 1
ATOM 1360 O O . LYS A 1 186 ? 9.648 23.344 19.562 1 97.44 186 LYS A O 1
ATOM 1365 N N . ARG A 1 187 ? 8.609 25.047 18.625 1 98.69 187 ARG A N 1
ATOM 1366 C CA . ARG A 1 187 ? 7.391 24.953 19.422 1 98.69 187 ARG A CA 1
ATOM 1367 C C . ARG A 1 187 ? 6.148 25 18.547 1 98.69 187 ARG A C 1
ATOM 1369 O O . ARG A 1 187 ? 6.074 25.781 17.594 1 98.69 187 ARG A O 1
ATOM 1376 N N . GLN A 1 188 ? 5.227 24.109 18.875 1 98.81 188 GLN A N 1
ATOM 1377 C CA . GLN A 1 188 ? 4.113 24.016 17.938 1 98.81 188 GLN A CA 1
ATOM 1378 C C . GLN A 1 188 ? 2.879 23.422 18.609 1 98.81 188 GLN A C 1
ATOM 1380 O O . GLN A 1 188 ? 2.994 22.531 19.469 1 98.81 188 GLN A O 1
ATOM 1385 N N . LEU A 1 189 ? 1.706 24 18.328 1 98.94 189 LEU A N 1
ATOM 1386 C CA . LEU A 1 189 ? 0.417 23.344 18.5 1 98.94 189 LEU A CA 1
ATOM 1387 C C . LEU A 1 189 ? 0.012 22.594 17.234 1 98.94 189 LEU A C 1
ATOM 1389 O O . LEU A 1 189 ? -0.076 23.203 16.156 1 98.94 189 LEU A O 1
ATOM 1393 N N . ILE A 1 190 ? -0.201 21.297 17.328 1 98.81 190 ILE A N 1
ATOM 1394 C CA . ILE A 1 190 ? -0.47 20.5 16.141 1 98.81 190 ILE A CA 1
ATOM 1395 C C . ILE A 1 190 ? -1.779 19.734 16.312 1 98.81 190 ILE A C 1
ATOM 1397 O O . ILE A 1 190 ? -1.879 18.844 17.172 1 98.81 190 ILE A O 1
ATOM 1401 N N . GLY A 1 191 ? -2.768 20.062 15.539 1 98.38 191 GLY A N 1
ATOM 1402 C CA . GLY A 1 191 ? -3.99 19.281 15.5 1 98.38 191 GLY A CA 1
ATOM 1403 C C . GLY A 1 191 ? -3.902 18.094 14.57 1 98.38 191 GLY A C 1
ATOM 1404 O O . GLY A 1 191 ? -3.406 18.203 13.445 1 98.38 191 GLY A O 1
ATOM 1405 N N . VAL A 1 192 ? -4.387 16.906 15.031 1 98.25 192 VAL A N 1
ATOM 1406 C CA . VAL A 1 192 ? -4.355 15.727 14.18 1 98.25 192 VAL A CA 1
ATOM 1407 C C . VAL A 1 192 ? -5.781 15.258 13.891 1 98.25 192 VAL A C 1
ATOM 1409 O O . VAL A 1 192 ? -6.652 15.328 14.766 1 98.25 192 VAL A O 1
ATOM 1412 N N . SER A 1 193 ? -5.973 14.758 12.656 1 94.81 193 SER A N 1
ATOM 1413 C CA . SER A 1 193 ? -7.312 14.438 12.172 1 94.81 193 SER A CA 1
ATOM 1414 C C . SER A 1 193 ? -7.734 13.031 12.602 1 94.81 193 SER A C 1
ATOM 1416 O O . SER A 1 193 ? -8.906 12.672 12.492 1 94.81 193 SER A O 1
ATOM 1418 N N . GLU A 1 194 ? -6.789 12.242 12.984 1 96.5 194 GLU A N 1
ATOM 1419 C CA . GLU A 1 194 ? -7.027 10.891 13.461 1 96.5 194 GLU A CA 1
ATOM 1420 C C . GLU A 1 194 ? -6.383 10.664 14.828 1 96.5 194 GLU A C 1
ATOM 1422 O O . GLU A 1 194 ? -5.27 11.133 15.078 1 96.5 194 GLU A O 1
ATOM 1427 N N . ARG A 1 195 ? -7.082 9.945 15.648 1 97.69 195 ARG A N 1
ATOM 1428 C CA . ARG A 1 195 ? -6.621 9.703 17.016 1 97.69 195 ARG A CA 1
ATOM 1429 C C . ARG A 1 195 ? -5.258 9.016 17.016 1 97.69 195 ARG A C 1
ATOM 1431 O O . ARG A 1 195 ? -4.395 9.344 17.828 1 97.69 195 ARG A O 1
ATOM 1438 N N . ARG A 1 196 ? -5 8.07 16.094 1 97.12 196 ARG A N 1
ATOM 1439 C CA . ARG A 1 196 ? -3.762 7.301 16.047 1 97.12 196 ARG A CA 1
ATOM 1440 C C . ARG A 1 196 ? -2.562 8.211 15.797 1 97.12 196 ARG A C 1
ATOM 1442 O O . ARG A 1 196 ? -1.435 7.871 16.156 1 97.12 196 ARG A O 1
ATOM 1449 N N . LEU A 1 197 ? -2.801 9.367 15.289 1 98.56 197 LEU A N 1
ATOM 1450 C CA . LEU A 1 197 ? -1.718 10.273 14.922 1 98.56 197 LEU A CA 1
ATOM 1451 C C . LEU A 1 197 ? -1.195 11.016 16.141 1 98.56 197 LEU A C 1
ATOM 1453 O O . LEU A 1 197 ? -0.127 11.633 16.094 1 98.56 197 LEU A O 1
ATOM 1457 N N . LEU A 1 198 ? -1.943 10.945 17.266 1 98.75 198 LEU A N 1
ATOM 1458 C CA . LEU A 1 198 ? -1.445 11.555 18.5 1 98.75 198 LEU A CA 1
ATOM 1459 C C . LEU A 1 198 ? -0.061 11.023 18.844 1 98.75 198 LEU A C 1
ATOM 1461 O O . LEU A 1 198 ? 0.872 11.797 19.062 1 98.75 198 LEU A O 1
ATOM 1465 N N . ASP A 1 199 ? 0.043 9.719 18.75 1 98.38 199 ASP A N 1
ATOM 1466 C CA . ASP A 1 199 ? 1.306 9.094 19.125 1 98.38 199 ASP A CA 1
ATOM 1467 C C . ASP A 1 199 ? 2.352 9.25 18.031 1 98.38 199 ASP A C 1
ATOM 1469 O O . ASP A 1 199 ? 3.539 9.422 18.312 1 98.38 199 ASP A O 1
ATOM 1473 N N . VAL A 1 200 ? 1.937 9.195 16.797 1 98.75 200 VAL A N 1
ATOM 1474 C CA . VAL A 1 200 ? 2.854 9.328 15.664 1 98.75 200 VAL A CA 1
ATOM 1475 C C . VAL A 1 200 ? 3.469 10.727 15.664 1 98.75 200 VAL A C 1
ATOM 1477 O O . VAL A 1 200 ? 4.695 10.875 15.695 1 98.75 200 VAL A O 1
ATOM 1480 N N . VAL A 1 201 ? 2.619 11.711 15.719 1 98.88 201 VAL A N 1
ATOM 1481 C CA . VAL A 1 201 ? 3.074 13.094 15.656 1 98.88 201 VAL A CA 1
ATOM 1482 C C . VAL A 1 201 ? 3.779 13.469 16.953 1 98.88 201 VAL A C 1
ATOM 1484 O O . VAL A 1 201 ? 4.754 14.227 16.953 1 98.88 201 VAL A O 1
ATOM 1487 N N . GLY A 1 202 ? 3.242 12.93 18.109 1 98.81 202 GLY A N 1
ATOM 1488 C CA . GLY A 1 202 ? 3.953 13.125 19.359 1 98.81 202 GLY A CA 1
ATOM 1489 C C . GLY A 1 202 ? 5.375 12.594 19.328 1 98.81 202 GLY A C 1
ATOM 1490 O O . GLY A 1 202 ? 6.293 13.234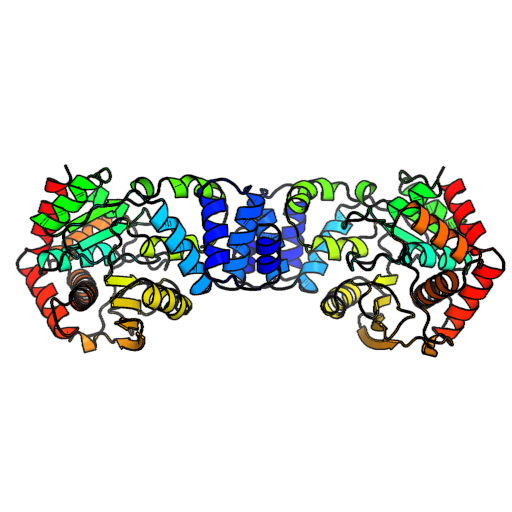 19.844 1 98.81 202 GLY A O 1
ATOM 1491 N N . GLY A 1 203 ? 5.539 11.422 18.719 1 98.75 203 GLY A N 1
ATOM 1492 C CA . GLY A 1 203 ? 6.867 10.844 18.562 1 98.75 203 GLY A CA 1
ATOM 1493 C C . GLY A 1 203 ? 7.785 11.695 17.703 1 98.75 203 GLY A C 1
ATOM 1494 O O . GLY A 1 203 ? 8.953 11.883 18.031 1 98.75 203 GLY A O 1
ATOM 1495 N N . VAL A 1 204 ? 7.258 12.172 16.609 1 98.81 204 VAL A N 1
ATOM 1496 C CA . VAL A 1 204 ? 8.039 13.039 15.734 1 98.81 204 VAL A CA 1
ATOM 1497 C C . VAL A 1 204 ? 8.453 14.297 16.484 1 98.81 204 VAL A C 1
ATOM 1499 O O . VAL A 1 204 ? 9.617 14.711 16.438 1 98.81 204 VAL A O 1
ATOM 1502 N N . ALA A 1 205 ? 7.508 14.883 17.188 1 98.69 205 ALA A N 1
ATOM 1503 C CA . ALA A 1 205 ? 7.742 16.109 17.938 1 98.69 205 ALA A CA 1
ATOM 1504 C C . ALA A 1 205 ? 8.812 15.906 19 1 98.69 205 ALA A C 1
ATOM 1506 O O . ALA A 1 205 ? 9.633 16.797 19.25 1 98.69 205 ALA A O 1
ATOM 1507 N N . SER A 1 206 ? 8.812 14.773 19.656 1 98.5 206 SER A N 1
ATOM 1508 C CA . SER A 1 206 ? 9.766 14.492 20.719 1 98.5 206 SER A CA 1
ATOM 1509 C C . SER A 1 206 ? 11.195 14.477 20.188 1 98.5 206 SER A C 1
ATOM 1511 O O . SER A 1 206 ? 12.148 14.703 20.938 1 98.5 206 SER A O 1
ATOM 1513 N N . VAL A 1 207 ? 11.289 14.227 18.906 1 98.06 207 VAL A N 1
ATOM 1514 C CA . VAL A 1 207 ? 12.609 14.141 18.281 1 98.06 207 VAL A CA 1
ATOM 1515 C C . VAL A 1 207 ? 13 15.5 17.703 1 98.06 207 VAL A C 1
ATOM 1517 O O . VAL A 1 207 ? 14.156 15.914 17.797 1 98.06 207 VAL A O 1
ATOM 1520 N N . LEU A 1 208 ? 12.031 16.266 17.203 1 98.12 208 LEU A N 1
ATOM 1521 C CA . LEU A 1 208 ? 12.398 17.391 16.328 1 98.12 208 LEU A CA 1
ATOM 1522 C C . LEU A 1 208 ? 12.07 18.719 17 1 98.12 208 LEU A C 1
ATOM 1524 O O . LEU A 1 208 ? 12.555 19.766 16.578 1 98.12 208 LEU A O 1
ATOM 1528 N N . LEU A 1 209 ? 11.242 18.688 18.047 1 98.44 209 LEU A N 1
ATOM 1529 C CA . LEU A 1 209 ? 10.773 19.938 18.625 1 98.44 209 LEU A CA 1
ATOM 1530 C C . LEU A 1 209 ? 11.18 20.031 20.094 1 98.44 209 LEU A C 1
ATOM 1532 O O . LEU A 1 209 ? 11.5 19.016 20.719 1 98.44 209 LEU A O 1
ATOM 1536 N N . ASP A 1 210 ? 11.195 21.234 20.625 1 98.25 210 ASP A N 1
ATOM 1537 C CA . ASP A 1 210 ? 11.453 21.5 22.047 1 98.25 210 ASP A CA 1
ATOM 1538 C C . ASP A 1 210 ? 10.172 21.375 22.859 1 98.25 210 ASP A C 1
ATOM 1540 O O . ASP A 1 210 ? 10.195 20.906 24 1 98.25 210 ASP A O 1
ATOM 1544 N N . ARG A 1 211 ? 9.094 21.859 22.281 1 98.25 211 ARG A N 1
ATOM 1545 C CA . ARG A 1 211 ? 7.785 21.859 22.922 1 98.25 211 ARG A CA 1
ATOM 1546 C C . ARG A 1 211 ? 6.664 21.719 21.906 1 98.25 211 ARG A C 1
ATOM 1548 O O . ARG A 1 211 ? 6.703 22.344 20.844 1 98.25 211 ARG A O 1
ATOM 1555 N N . ALA A 1 212 ? 5.715 20.859 22.219 1 98.81 212 ALA A N 1
ATOM 1556 C CA . ALA A 1 212 ? 4.578 20.703 21.328 1 98.81 212 ALA A CA 1
ATOM 1557 C C . ALA A 1 212 ? 3.34 20.234 22.078 1 98.81 212 ALA A C 1
ATOM 1559 O O . ALA A 1 212 ? 3.451 19.531 23.094 1 98.81 212 ALA A O 1
ATOM 1560 N N . LEU A 1 213 ? 2.219 20.703 21.688 1 98.88 213 LEU A N 1
ATOM 1561 C CA . LEU A 1 213 ? 0.931 20.094 21.984 1 98.88 213 LEU A CA 1
ATOM 1562 C C . LEU A 1 213 ? 0.332 19.438 20.75 1 98.88 213 LEU A C 1
ATOM 1564 O O . LEU A 1 213 ? 0.046 20.109 19.766 1 98.88 213 LEU A O 1
ATOM 1568 N N . VAL A 1 214 ? 0.219 18.156 20.766 1 98.94 214 VAL A N 1
ATOM 1569 C CA . VAL A 1 214 ? -0.51 17.422 19.734 1 98.94 214 VAL A CA 1
ATOM 1570 C C . VAL A 1 214 ? -1.923 17.109 20.219 1 98.94 214 VAL A C 1
ATOM 1572 O O . VAL A 1 214 ? -2.102 16.469 21.266 1 98.94 214 VAL A O 1
ATOM 1575 N N . VAL A 1 215 ? -2.916 17.547 19.422 1 98.94 215 VAL A N 1
ATOM 1576 C CA . VAL A 1 215 ? -4.262 17.5 20 1 98.94 215 VAL A CA 1
ATOM 1577 C C . VAL A 1 215 ? -5.211 16.812 19.016 1 98.94 215 VAL A C 1
ATOM 1579 O O . VAL A 1 215 ? -5.086 16.969 17.797 1 98.94 215 VAL A O 1
ATOM 1582 N N . TYR A 1 216 ? -6.137 16.078 19.484 1 98.81 216 TYR A N 1
ATOM 1583 C CA . TYR A 1 216 ? -7.297 15.484 18.828 1 98.81 216 TYR A CA 1
ATOM 1584 C C . TYR A 1 216 ? -8.562 15.719 19.641 1 98.81 216 TYR A C 1
ATOM 1586 O O . TYR A 1 216 ? -8.766 15.078 20.688 1 98.81 216 TYR A O 1
ATOM 1594 N N . GLY A 1 217 ? -9.414 16.625 19.156 1 98.31 217 GLY A N 1
ATOM 1595 C CA . GLY A 1 217 ? -10.555 17.062 19.953 1 98.31 217 GLY A CA 1
ATOM 1596 C C . GLY A 1 217 ? -11.875 16.5 19.469 1 98.31 217 GLY A C 1
ATOM 1597 O O . GLY A 1 217 ? -12.523 17.062 18.594 1 98.31 217 GLY A O 1
ATOM 1598 N N . SER A 1 218 ? -12.336 15.477 20.047 1 96.06 218 SER A N 1
ATOM 1599 C CA . SER A 1 218 ? -13.656 14.906 19.812 1 96.06 218 SER A CA 1
ATOM 1600 C C . SER A 1 218 ? -13.977 14.844 18.328 1 96.06 218 SER A C 1
ATOM 1602 O O . SER A 1 218 ? -15.023 15.328 17.891 1 96.06 218 SER A O 1
ATOM 1604 N N . GLY A 1 219 ? -13.094 14.406 17.578 1 95.31 219 GLY A N 1
ATOM 1605 C CA . GLY A 1 219 ? -13.352 14.164 16.172 1 95.31 219 GLY A CA 1
ATOM 1606 C C . GLY A 1 219 ? -12.805 15.25 15.266 1 95.31 219 GLY A C 1
ATOM 1607 O O . GLY A 1 219 ? -12.898 15.156 14.039 1 95.31 219 GLY A O 1
ATOM 1608 N N . VAL A 1 220 ? -12.211 16.281 15.82 1 95.75 220 VAL A N 1
ATOM 1609 C CA . VAL A 1 220 ? -11.641 17.344 14.992 1 95.75 220 VAL A CA 1
ATOM 1610 C C . VAL A 1 220 ? -10.148 17.484 15.289 1 95.75 220 VAL A C 1
ATOM 1612 O O . VAL A 1 220 ? -9.672 17.031 16.328 1 95.75 220 VAL A O 1
ATOM 1615 N N . ASP A 1 221 ? -9.414 18.109 14.359 1 96.56 221 ASP A N 1
ATOM 1616 C CA . ASP A 1 221 ? -7.977 18.312 14.516 1 96.56 221 ASP A CA 1
ATOM 1617 C C . ASP A 1 221 ? -7.691 19.656 15.211 1 96.56 221 ASP A C 1
ATOM 1619 O O . ASP A 1 221 ? -6.816 20.406 14.773 1 96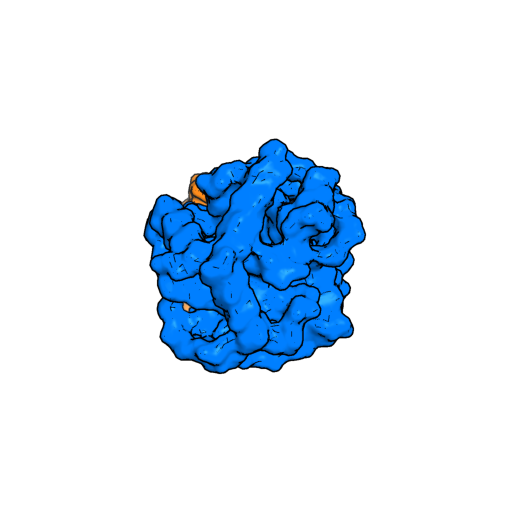.56 221 ASP A O 1
ATOM 1623 N N . GLU A 1 222 ? -8.43 20.016 16.281 1 97.19 222 GLU A N 1
ATOM 1624 C CA . GLU A 1 222 ? -8.336 21.203 17.109 1 97.19 222 GLU A CA 1
ATOM 1625 C C . GLU A 1 222 ? -8.672 20.891 18.562 1 97.19 222 GLU A C 1
ATOM 1627 O O . GLU A 1 222 ? -9.078 19.781 18.891 1 97.19 222 GLU A O 1
ATOM 1632 N N . VAL A 1 223 ? -8.391 21.859 19.438 1 98.62 223 VAL A N 1
ATOM 1633 C CA . VAL A 1 223 ? -8.961 21.766 20.781 1 98.62 223 VAL A CA 1
ATOM 1634 C C . VAL A 1 223 ? -10.469 21.953 20.719 1 98.62 223 VAL A C 1
ATOM 1636 O O . VAL A 1 223 ? -10.945 23 20.25 1 98.62 223 VAL A O 1
ATOM 1639 N N . SER A 1 224 ? -11.195 21 21.156 1 98.5 224 SER A N 1
ATOM 1640 C CA . SER A 1 224 ? -12.648 21.016 20.984 1 98.5 224 SER A CA 1
ATOM 1641 C C . SER A 1 224 ? -13.336 21.719 22.141 1 98.5 224 SER A C 1
ATOM 1643 O O . SER A 1 224 ? -12.945 21.562 23.297 1 98.5 224 SER A O 1
ATOM 1645 N N . THR A 1 225 ? -14.352 22.453 21.828 1 98.5 225 THR A N 1
ATOM 1646 C CA . THR A 1 225 ? -15.219 23.062 22.844 1 98.5 225 THR A CA 1
ATOM 1647 C C . THR A 1 225 ? -16.469 22.219 23.047 1 98.5 225 THR A C 1
ATOM 1649 O O . THR A 1 225 ? -17.312 22.531 23.906 1 98.5 225 THR A O 1
ATOM 1652 N N . GLU A 1 226 ? -16.609 21.141 22.297 1 98.12 226 GLU A N 1
ATOM 1653 C CA . GLU A 1 226 ? -17.797 20.312 22.344 1 98.12 226 GLU A CA 1
ATOM 1654 C C . GLU A 1 226 ? -17.594 19.094 23.25 1 98.12 226 GLU A C 1
ATOM 1656 O O . GLU A 1 226 ? -18.547 18.438 23.641 1 98.12 226 GLU A O 1
ATOM 1661 N N . GLY A 1 227 ? -16.422 18.844 23.578 1 97.69 227 GLY A N 1
ATOM 1662 C CA . GLY A 1 227 ? -16.094 17.656 24.375 1 97.69 227 GLY A CA 1
ATOM 1663 C C . GLY A 1 227 ? -14.609 17.531 24.672 1 97.69 227 GLY A C 1
ATOM 1664 O O . GLY A 1 227 ? -13.875 18.516 24.594 1 97.69 227 GLY A O 1
ATOM 1665 N N . PRO A 1 228 ? -14.156 16.344 25.031 1 98.62 228 PRO A N 1
ATOM 1666 C CA . PRO A 1 228 ? -12.758 16.156 25.438 1 98.62 228 PRO A CA 1
ATOM 1667 C C . PRO A 1 228 ? -11.781 16.312 24.281 1 98.62 228 PRO A C 1
ATOM 1669 O O . PRO A 1 228 ? -12.125 15.992 23.125 1 98.62 228 PRO A O 1
ATOM 1672 N N . THR A 1 229 ? -10.648 16.828 24.547 1 98.88 229 THR A N 1
ATOM 1673 C CA . THR A 1 229 ? -9.5 16.875 23.641 1 98.88 229 THR A CA 1
ATOM 1674 C C . THR A 1 229 ? -8.352 16.031 24.203 1 98.88 229 THR A C 1
ATOM 1676 O O . THR A 1 229 ? -7.84 16.297 25.281 1 98.88 229 THR A O 1
ATOM 1679 N N . GLU A 1 230 ? -7.992 14.969 23.453 1 98.88 230 GLU A N 1
ATOM 1680 C CA . GLU A 1 230 ? -6.809 14.195 23.828 1 98.88 230 GLU A CA 1
ATOM 1681 C C . GLU A 1 230 ? -5.531 14.922 23.422 1 98.88 230 GLU A C 1
ATOM 1683 O O . GLU A 1 230 ? -5.461 15.508 22.328 1 98.88 230 GLU A O 1
ATOM 1688 N N . VAL A 1 231 ? -4.543 14.93 24.391 1 98.88 231 VAL A N 1
ATOM 1689 C CA . VAL A 1 231 ? -3.336 15.719 24.172 1 98.88 231 VAL A CA 1
ATOM 1690 C C . VAL A 1 231 ? -2.104 14.844 24.391 1 98.88 231 VAL A C 1
ATOM 1692 O O . VAL A 1 231 ? -2.059 14.039 25.312 1 98.88 231 VAL A O 1
ATOM 1695 N N . VAL A 1 232 ? -1.212 14.867 23.5 1 98.88 232 VAL A N 1
ATOM 1696 C CA . VAL A 1 232 ? 0.173 14.484 23.75 1 98.88 232 VAL A CA 1
ATOM 1697 C C . VAL A 1 232 ? 1.048 15.727 23.844 1 98.88 232 VAL A C 1
ATOM 1699 O O . VAL A 1 232 ? 1.221 16.453 22.859 1 98.88 232 VAL A O 1
ATOM 1702 N N . GLU A 1 233 ? 1.525 16 24.984 1 98.88 233 GLU A N 1
ATOM 1703 C CA . GLU A 1 233 ? 2.41 17.156 25.188 1 98.88 233 GLU A CA 1
ATOM 1704 C C . GLU A 1 233 ? 3.875 16.719 25.203 1 98.88 233 GLU A C 1
ATOM 1706 O O . GLU A 1 233 ? 4.242 15.758 25.875 1 98.88 233 GLU A O 1
ATOM 1711 N N . VAL A 1 234 ? 4.625 17.391 24.422 1 98.75 234 VAL A N 1
ATOM 1712 C CA . VAL A 1 234 ? 6.055 17.109 24.328 1 98.75 234 VAL A CA 1
ATOM 1713 C C . VAL A 1 234 ? 6.848 18.266 24.938 1 98.75 234 VAL A C 1
ATOM 1715 O O . VAL A 1 234 ? 6.633 19.422 24.578 1 98.75 234 VAL A O 1
ATOM 1718 N N . ARG A 1 235 ? 7.691 17.953 25.781 1 97.31 235 ARG A N 1
ATOM 1719 C CA . ARG A 1 235 ? 8.633 18.891 26.406 1 97.31 235 ARG A CA 1
ATOM 1720 C C . ARG A 1 235 ? 10 18.234 26.594 1 97.31 235 ARG A C 1
ATOM 1722 O O . ARG A 1 235 ? 10.125 17.234 27.312 1 97.31 235 ARG A O 1
ATOM 1729 N N . GLY A 1 236 ? 10.977 18.797 26.016 1 93.38 236 GLY A N 1
ATOM 1730 C CA . GLY A 1 236 ? 12.336 18.297 26.188 1 93.38 236 GLY A CA 1
ATOM 1731 C C . GLY A 1 236 ? 12.484 16.828 25.812 1 93.38 236 GLY A C 1
ATOM 1732 O O . GLY A 1 236 ? 13.047 16.047 26.562 1 93.38 236 GLY A O 1
ATOM 1733 N N . GLY A 1 237 ? 11.836 16.453 24.828 1 94.62 237 GLY A N 1
ATOM 1734 C CA . GLY A 1 237 ? 11.984 15.102 24.312 1 94.62 237 GLY A CA 1
ATOM 1735 C C . GLY A 1 237 ? 11.078 14.094 25 1 94.62 237 GLY A C 1
ATOM 1736 O O . GLY A 1 237 ? 11.016 12.93 24.609 1 94.62 237 GLY A O 1
ATOM 1737 N N . ARG A 1 238 ? 10.398 14.547 26 1 96.06 238 ARG A N 1
ATOM 1738 C CA . ARG A 1 238 ? 9.484 13.68 26.734 1 96.06 238 ARG A CA 1
ATOM 1739 C C . ARG A 1 238 ? 8.039 13.945 26.328 1 96.06 238 ARG A C 1
ATOM 1741 O O . ARG A 1 238 ? 7.648 15.094 26.125 1 96.06 238 ARG A O 1
ATOM 1748 N N . ALA A 1 239 ? 7.258 12.891 26.234 1 97.81 239 ALA A N 1
ATOM 1749 C CA . ALA A 1 239 ? 5.848 12.992 25.859 1 97.81 239 ALA A CA 1
ATOM 1750 C C . ALA A 1 239 ? 4.938 12.594 27.016 1 97.81 239 ALA A C 1
ATOM 1752 O O . ALA A 1 239 ? 5.211 11.617 27.719 1 97.81 239 ALA A O 1
ATOM 1753 N N . GLU A 1 240 ? 3.967 13.367 27.281 1 98.06 240 GLU A N 1
ATOM 1754 C CA . GLU A 1 240 ? 2.939 13.078 28.266 1 98.06 240 GLU A CA 1
ATOM 1755 C C . GLU A 1 240 ? 1.544 13.141 27.656 1 98.06 240 GLU A C 1
ATOM 1757 O O . GLU A 1 240 ? 1.266 14.008 26.828 1 98.06 240 GLU A O 1
ATOM 1762 N N . ARG A 1 241 ? 0.705 12.227 28.141 1 97.94 241 ARG A N 1
ATOM 1763 C CA . ARG A 1 241 ? -0.667 12.195 27.641 1 97.94 241 ARG A CA 1
ATOM 1764 C C . ARG A 1 241 ? -1.645 12.68 28.719 1 97.94 241 ARG A C 1
ATOM 1766 O O . ARG A 1 241 ? -1.487 12.367 29.891 1 97.94 241 ARG A O 1
ATOM 1773 N N . TYR A 1 242 ? -2.582 13.414 28.312 1 98.62 242 TYR A N 1
ATOM 1774 C CA . TYR A 1 242 ? -3.693 13.797 29.188 1 98.62 242 TYR A CA 1
ATOM 1775 C C . TYR A 1 242 ? -4.895 14.242 28.359 1 98.62 242 TYR A C 1
ATOM 1777 O O . TYR A 1 242 ? -4.875 14.18 27.125 1 98.62 242 TYR A O 1
ATOM 1785 N N . VAL A 1 243 ? -5.984 14.547 29.016 1 98.81 243 VAL A N 1
ATOM 1786 C CA . VAL A 1 243 ? -7.219 14.984 28.359 1 98.81 243 VAL A CA 1
ATOM 1787 C C . VAL A 1 243 ? -7.598 16.375 28.859 1 98.81 243 VAL A C 1
ATOM 1789 O O . VAL A 1 243 ? -7.496 16.672 30.062 1 98.81 243 VAL A O 1
ATOM 1792 N N . LEU A 1 244 ? -7.922 17.219 27.969 1 98.75 244 LEU A N 1
ATOM 1793 C CA . LEU A 1 244 ? -8.484 18.531 28.281 1 98.75 244 LEU A CA 1
ATOM 1794 C C . LEU A 1 244 ? -9.992 18.531 28.078 1 98.75 244 LEU A C 1
ATOM 1796 O O . LEU A 1 244 ? -10.5 17.953 27.109 1 98.75 244 LEU A O 1
ATOM 1800 N N . GLU A 1 245 ? -10.664 19.156 29 1 98.44 245 GLU A N 1
ATOM 1801 C CA . GLU A 1 245 ? -12.094 19.406 28.891 1 98.44 245 GLU A CA 1
ATOM 1802 C C . GLU A 1 245 ? -12.383 20.891 28.766 1 98.44 245 GLU A C 1
ATOM 1804 O O . GLU A 1 245 ? -11.57 21.719 29.172 1 98.44 245 GLU A O 1
ATOM 1809 N N . PRO A 1 246 ? -13.555 21.188 28.172 1 98.31 246 PRO A N 1
ATOM 1810 C CA . PRO A 1 246 ? -13.906 22.609 28.125 1 98.31 246 PRO A CA 1
ATOM 1811 C C . PRO A 1 246 ? -13.781 23.297 29.484 1 98.31 246 PRO A C 1
ATOM 1813 O O . PRO A 1 246 ? -13.344 24.453 29.562 1 98.31 246 PRO A O 1
ATOM 1816 N N . GLU A 1 247 ? -14.008 22.594 30.547 1 98.12 247 GLU A N 1
ATOM 1817 C CA . GLU A 1 247 ? -13.961 23.141 31.891 1 98.12 247 GLU A CA 1
ATOM 1818 C C . GLU A 1 247 ? -12.547 23.531 32.281 1 98.12 247 GLU A C 1
ATOM 1820 O O . GLU A 1 247 ? -12.352 24.391 33.156 1 98.12 247 GLU A O 1
ATOM 1825 N N . ASP A 1 248 ? -11.586 22.922 31.703 1 98.25 248 ASP A N 1
ATOM 1826 C CA . ASP A 1 248 ? -10.188 23.25 31.969 1 98.25 248 ASP A CA 1
ATOM 1827 C C . ASP A 1 248 ? -9.852 24.656 31.5 1 98.25 248 ASP A C 1
ATOM 1829 O O . ASP A 1 248 ? -8.852 25.234 31.922 1 98.25 248 ASP A O 1
ATOM 1833 N N . PHE A 1 249 ? -10.688 25.203 30.641 1 98.44 249 PHE A N 1
ATOM 1834 C CA . PHE A 1 249 ? -10.531 26.562 30.156 1 98.44 249 PHE A CA 1
ATOM 1835 C C . PHE A 1 249 ? -11.484 27.516 30.859 1 98.44 249 PHE A C 1
ATOM 1837 O O . PHE A 1 249 ? -11.508 28.719 30.578 1 98.44 249 PHE A O 1
ATOM 1844 N N . GLY A 1 250 ? -12.281 26.969 31.734 1 97.5 250 GLY A N 1
ATOM 1845 C CA . GLY A 1 250 ? -13.242 27.766 32.5 1 97.5 250 GLY A CA 1
ATOM 1846 C C . GLY A 1 250 ? -14.547 27.984 31.75 1 97.5 250 GLY A C 1
ATOM 1847 O O . GLY A 1 250 ? -15.258 28.953 32.031 1 97.5 250 GLY A O 1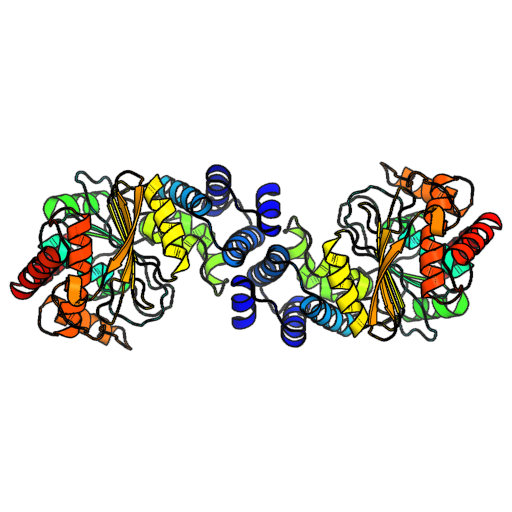
ATOM 1848 N N . ILE A 1 251 ? -14.789 27.141 30.781 1 97.44 251 ILE A N 1
ATOM 1849 C CA . ILE A 1 251 ? -16.016 27.328 30 1 97.44 251 ILE A CA 1
ATOM 1850 C C . ILE A 1 251 ? -16.828 26.047 30.016 1 97.44 251 ILE A C 1
ATOM 1852 O O . ILE A 1 251 ? -16.328 24.984 30.391 1 97.44 251 ILE A O 1
ATOM 1856 N N . GLY A 1 252 ? -18.141 26.172 29.719 1 96.75 252 GLY A N 1
ATOM 1857 C CA . GLY A 1 252 ? -18.953 25 29.438 1 96.75 252 GLY A CA 1
ATOM 1858 C C . GLY A 1 252 ? -18.875 24.547 28 1 96.75 252 GLY A C 1
ATOM 1859 O O . GLY A 1 252 ? -18.281 25.219 27.156 1 96.75 252 GLY A O 1
ATOM 1860 N N . LYS A 1 253 ? -19.5 23.391 27.719 1 97.94 253 LYS A N 1
ATOM 1861 C CA . LYS A 1 253 ? -19.562 22.875 26.344 1 97.94 253 LYS A CA 1
ATOM 1862 C C . LYS A 1 253 ? -20.203 23.906 25.422 1 97.94 253 LYS A C 1
ATOM 1864 O O . LYS A 1 253 ? -21.234 24.5 25.75 1 97.94 253 LYS A O 1
ATOM 1869 N N . THR A 1 254 ? -19.547 24.172 24.406 1 97.81 254 THR A N 1
ATOM 1870 C CA . THR A 1 254 ? -19.969 25.125 23.391 1 97.81 254 THR A CA 1
ATOM 1871 C C . THR A 1 254 ? -19.828 24.531 21.984 1 97.81 254 THR A C 1
ATOM 1873 O O . THR A 1 254 ? -18.812 23.922 21.672 1 97.81 254 THR A O 1
ATOM 1876 N N . PRO A 1 255 ? -20.891 24.688 21.141 1 97.75 255 PRO A N 1
ATOM 1877 C CA . PRO A 1 255 ? -20.781 24.141 19.797 1 97.75 255 PRO A CA 1
ATOM 1878 C C . PRO A 1 255 ? -19.625 24.766 19 1 97.75 255 PRO A C 1
ATOM 1880 O O . PRO A 1 255 ? -19.375 25.969 19.109 1 97.75 255 PRO A O 1
ATOM 1883 N N . LEU A 1 256 ? -18.938 23.906 18.234 1 97.94 256 LEU A N 1
ATOM 1884 C CA . LEU A 1 256 ? -17.922 24.422 17.312 1 97.94 256 LEU A CA 1
ATOM 1885 C C . LEU A 1 256 ? -18.547 25.156 16.156 1 97.94 256 LEU A C 1
ATOM 1887 O O . LEU A 1 256 ? -19.594 24.75 15.633 1 97.94 256 LEU A O 1
ATOM 1891 N N . PRO A 1 257 ? -17.938 26.281 15.805 1 97.25 257 PRO A N 1
ATOM 1892 C CA . PRO A 1 257 ? -18.453 27 14.641 1 97.25 257 PRO A CA 1
ATOM 1893 C C . PRO A 1 257 ? -18.203 26.25 13.328 1 97.25 257 PRO A C 1
ATOM 1895 O O . PRO A 1 257 ? -17.062 25.906 13.016 1 97.25 257 PRO A O 1
ATOM 1898 N N . ARG A 1 258 ? -19.234 26.016 12.578 1 95.44 258 ARG A N 1
ATOM 1899 C CA . ARG A 1 258 ? -19.188 25.312 11.297 1 95.44 258 ARG A CA 1
ATOM 1900 C C . ARG A 1 258 ? -19.844 26.156 10.195 1 95.44 258 ARG A C 1
ATOM 1902 O O . ARG A 1 258 ? -20.672 27.016 10.484 1 95.44 258 ARG A O 1
ATOM 1909 N N . ALA A 1 259 ? -19.312 25.969 9.062 1 94.94 259 ALA A N 1
ATOM 1910 C CA . ALA A 1 259 ? -19.828 26.703 7.906 1 94.94 259 ALA A CA 1
ATOM 1911 C C . ALA A 1 259 ? -20.016 25.766 6.707 1 94.94 259 ALA A C 1
ATOM 1913 O O . ALA A 1 259 ? -19.328 24.75 6.598 1 94.94 259 ALA A O 1
ATOM 1914 N N . SER A 1 260 ? -20.922 26.109 5.805 1 92.19 260 SER A N 1
ATOM 1915 C CA . SER A 1 260 ? -21.219 25.297 4.629 1 92.19 260 SER A CA 1
ATOM 1916 C C . SER A 1 260 ? -20.656 25.938 3.361 1 92.19 260 SER A C 1
ATOM 1918 O O . SER A 1 260 ? -20.578 25.281 2.316 1 92.19 260 SER A O 1
ATOM 1920 N N . THR A 1 261 ? -20.312 27.203 3.451 1 92.81 261 THR A N 1
ATOM 1921 C CA . THR A 1 261 ? -19.734 27.906 2.322 1 92.81 261 THR A CA 1
ATOM 1922 C C . THR A 1 261 ? -18.484 28.688 2.756 1 92.81 261 THR A C 1
ATOM 1924 O O . THR A 1 261 ? -18.297 28.938 3.945 1 92.81 261 THR A O 1
ATOM 1927 N N . ARG A 1 262 ? -17.703 29.031 1.803 1 91.56 262 ARG A N 1
ATOM 1928 C CA . ARG A 1 262 ? -16.5 29.812 2.047 1 91.56 262 ARG A CA 1
ATOM 1929 C C . ARG A 1 262 ? -16.844 31.172 2.65 1 91.56 262 ARG A C 1
ATOM 1931 O O . ARG A 1 262 ? -16.172 31.625 3.576 1 91.56 262 ARG A O 1
ATOM 1938 N N . GLU A 1 263 ? -17.812 31.797 2.07 1 94.69 263 GLU A N 1
ATOM 1939 C CA . GLU A 1 263 ? -18.25 33.094 2.541 1 94.69 263 GLU A CA 1
ATOM 1940 C C . GLU A 1 263 ? -18.703 33.062 3.996 1 94.69 263 GLU A C 1
ATOM 1942 O O . GLU A 1 263 ? -18.344 33.906 4.797 1 94.69 263 GLU A O 1
ATOM 1947 N N . GLU A 1 264 ? -19.469 32.031 4.242 1 96.5 264 GLU A N 1
ATOM 1948 C CA . GLU A 1 264 ? -19.922 31.844 5.613 1 96.5 264 GLU A CA 1
ATOM 1949 C C . GLU A 1 264 ? -18.75 31.609 6.562 1 96.5 264 GLU A C 1
ATOM 1951 O O . GLU A 1 264 ? -18.734 32.125 7.68 1 96.5 264 GLU A O 1
ATOM 1956 N N . ALA A 1 265 ? -17.844 30.828 6.141 1 95.94 265 ALA A N 1
ATOM 1957 C CA . ALA A 1 265 ? -16.672 30.5 6.961 1 95.94 265 ALA A CA 1
ATOM 1958 C C . ALA A 1 265 ? -15.867 31.75 7.281 1 95.94 265 ALA A C 1
ATOM 1960 O O . ALA A 1 265 ? -15.461 31.969 8.43 1 95.94 265 ALA A O 1
ATOM 1961 N N . VAL A 1 266 ? -15.648 32.594 6.242 1 97.12 266 VAL A N 1
ATOM 1962 C CA . VAL A 1 266 ? -14.891 33.812 6.426 1 97.12 266 VAL A CA 1
ATOM 1963 C C . VAL A 1 266 ? -15.656 34.75 7.352 1 97.12 266 VAL A C 1
ATOM 1965 O O . VAL A 1 266 ? -15.078 35.375 8.258 1 97.12 266 VAL A O 1
ATOM 1968 N N . GLY A 1 267 ? -16.922 34.844 7.105 1 97.88 267 GLY A N 1
ATOM 1969 C CA . GLY A 1 267 ? -17.75 35.719 7.938 1 97.88 267 GLY A CA 1
ATOM 1970 C C . GLY A 1 267 ? -17.734 35.312 9.406 1 97.88 267 GLY A C 1
ATOM 1971 O O . GLY A 1 267 ? -17.578 36.156 10.281 1 97.88 267 GLY A O 1
ATOM 1972 N N . LEU A 1 268 ? -17.891 34.031 9.656 1 97.69 268 LEU A N 1
ATOM 1973 C CA . LEU A 1 268 ? -17.891 33.531 11.016 1 97.69 268 LEU A CA 1
ATOM 1974 C C . LEU A 1 268 ? -16.531 33.75 11.672 1 97.69 268 LEU A C 1
ATOM 1976 O O . LEU A 1 268 ? -16.453 34.094 12.859 1 97.69 268 LEU A O 1
ATOM 1980 N N . ALA A 1 269 ? -15.539 33.531 10.93 1 98.06 269 ALA A N 1
ATOM 1981 C CA . ALA A 1 269 ? -14.18 33.688 11.43 1 98.06 269 ALA A CA 1
ATOM 1982 C C . ALA A 1 269 ? -13.938 35.156 11.867 1 98.06 269 ALA A C 1
ATOM 1984 O O . ALA A 1 269 ? -13.445 35.375 12.969 1 98.06 269 ALA A O 1
ATOM 1985 N N . LEU A 1 270 ? -14.312 36.094 11 1 98.62 270 LEU A N 1
ATOM 1986 C CA . LEU A 1 270 ? -14.102 37.5 11.289 1 98.62 270 LEU A CA 1
ATOM 1987 C C . LEU A 1 270 ? -14.984 37.969 12.453 1 98.62 270 LEU A C 1
ATOM 1989 O O . LEU A 1 270 ? -14.539 38.719 13.305 1 98.62 270 LEU A O 1
ATOM 1993 N N . ALA A 1 271 ? -16.188 37.469 12.477 1 98.69 271 ALA A N 1
ATOM 1994 C CA . ALA A 1 271 ? -17.078 37.781 13.586 1 98.69 271 ALA A CA 1
ATOM 1995 C C . ALA A 1 271 ? -16.516 37.281 14.914 1 98.69 271 ALA A C 1
ATOM 1997 O O . ALA A 1 271 ? -16.609 37.969 15.938 1 98.69 271 ALA A O 1
ATOM 1998 N N . GLY A 1 272 ? -15.992 36.094 14.906 1 98.56 272 GLY A N 1
ATOM 1999 C CA . GLY A 1 272 ? -15.352 35.562 16.094 1 98.56 272 GLY A CA 1
ATOM 2000 C C . GLY A 1 272 ? -14.133 36.344 16.531 1 98.56 272 GLY A C 1
ATOM 2001 O O . GLY A 1 272 ? -13.945 36.594 17.719 1 98.56 272 GLY A O 1
ATOM 2002 N N . LEU A 1 273 ? -13.312 36.781 15.57 1 98.5 273 LEU A N 1
ATOM 2003 C CA . LEU A 1 273 ? -12.094 37.531 15.852 1 98.5 273 LEU A CA 1
ATOM 2004 C C . LEU A 1 273 ? -12.414 38.906 16.422 1 98.5 273 LEU A C 1
ATOM 2006 O O . LEU A 1 273 ? -11.578 39.5 17.094 1 98.5 273 LEU A O 1
ATOM 2010 N N . ARG A 1 274 ? -13.609 39.375 16.141 1 98.44 274 ARG A N 1
ATOM 2011 C CA . ARG A 1 274 ? -14.039 40.688 16.609 1 98.44 274 ARG A CA 1
ATOM 2012 C C . ARG A 1 274 ? -14.891 40.562 17.875 1 98.44 274 ARG A C 1
ATOM 2014 O O . ARG A 1 274 ? -15.383 41.562 18.391 1 98.44 274 ARG A O 1
ATOM 2021 N N . GLY A 1 275 ? -15.117 39.375 18.312 1 98.19 275 GLY A N 1
ATOM 2022 C CA . GLY A 1 275 ? -15.93 39.156 19.5 1 98.19 275 GLY A CA 1
ATOM 2023 C C . GLY A 1 275 ? -17.406 39.312 19.25 1 98.19 275 GLY A C 1
ATOM 2024 O O . GLY A 1 275 ? -18.172 39.594 20.188 1 98.19 275 GLY A O 1
ATOM 2025 N N . GLU A 1 276 ? -17.828 39.156 18.031 1 98.38 276 GLU A N 1
ATOM 2026 C CA . GLU A 1 276 ? -19.203 39.469 17.641 1 98.38 276 GLU A CA 1
ATOM 2027 C C . GLU A 1 276 ? -20.016 38.188 17.5 1 98.38 276 GLU A C 1
ATOM 2029 O O . GLU A 1 276 ? -21.234 38.219 17.266 1 98.38 276 GLU A O 1
ATOM 2034 N N . HIS A 1 277 ? -19.422 37.031 17.625 1 98.31 277 HIS A N 1
ATOM 2035 C CA . HIS A 1 277 ? -20.078 35.719 17.578 1 98.31 277 HIS A CA 1
ATOM 2036 C C . HIS A 1 277 ? -19.547 34.812 18.703 1 98.31 277 HIS A C 1
ATOM 2038 O O . HIS A 1 277 ? -18.406 34.344 18.641 1 98.31 277 HIS A O 1
ATOM 2044 N N . ARG A 1 278 ? -20.359 34.5 19.625 1 97.88 278 ARG A N 1
ATOM 2045 C CA . ARG A 1 278 ? -19.938 33.906 20.891 1 97.88 278 ARG A CA 1
ATOM 2046 C C . ARG A 1 278 ? -19.25 32.562 20.688 1 97.88 278 ARG A C 1
ATOM 2048 O O . ARG A 1 278 ? -18.156 32.344 21.188 1 97.88 278 ARG A O 1
ATOM 2055 N N . GLU A 1 279 ? -19.922 31.625 19.891 1 98.25 279 GLU A N 1
ATOM 2056 C CA . GLU A 1 279 ? -19.359 30.297 19.688 1 98.25 279 GLU A CA 1
ATOM 2057 C C . GLU A 1 279 ? -18.016 30.359 18.969 1 98.25 279 GLU A C 1
ATOM 2059 O O . GLU A 1 279 ? -17.078 29.656 19.328 1 98.25 279 GLU A O 1
ATOM 2064 N N . ALA A 1 280 ? -17.953 31.188 17.938 1 98.69 280 ALA A N 1
ATOM 2065 C CA . ALA A 1 280 ? -16.703 31.359 17.203 1 98.69 280 ALA A CA 1
ATOM 2066 C C . ALA A 1 280 ? -15.617 31.969 18.094 1 98.69 280 ALA A C 1
ATOM 2068 O O . ALA A 1 280 ? -14.461 31.531 18.062 1 98.69 280 ALA A O 1
ATOM 2069 N N . GLU A 1 281 ? -16.016 33 18.859 1 98.81 281 GLU A N 1
ATOM 2070 C CA . GLU A 1 281 ? -15.078 33.625 19.781 1 98.81 281 GLU A CA 1
ATOM 2071 C C . GLU A 1 281 ? -14.492 32.625 20.766 1 98.81 281 GLU A C 1
ATOM 2073 O O . GLU A 1 281 ? -13.273 32.562 20.953 1 98.81 281 GLU A O 1
ATOM 2078 N N . ILE A 1 282 ? -15.344 31.812 21.328 1 98.81 282 ILE A N 1
ATOM 2079 C CA . ILE A 1 282 ? -14.945 30.859 22.344 1 98.81 282 ILE A CA 1
ATOM 2080 C C . ILE A 1 282 ? -14.023 29.797 21.734 1 98.81 282 ILE A C 1
ATOM 2082 O O . ILE A 1 282 ? -12.984 29.469 22.297 1 98.81 282 ILE A O 1
ATOM 2086 N N . ALA A 1 283 ? -14.414 29.281 20.562 1 98.75 283 ALA A N 1
ATOM 2087 C CA . ALA A 1 283 ? -13.609 28.25 19.906 1 98.75 283 ALA A CA 1
ATOM 2088 C C . ALA A 1 283 ? -12.227 28.797 19.547 1 98.75 283 ALA A C 1
ATOM 2090 O O . ALA A 1 283 ? -11.219 28.109 19.734 1 98.75 283 ALA A O 1
ATOM 2091 N N . ILE A 1 284 ? -12.195 29.984 18.984 1 98.88 284 ILE A N 1
ATOM 2092 C CA . ILE A 1 284 ? -10.93 30.625 18.641 1 98.88 284 ILE A CA 1
ATOM 2093 C C . ILE A 1 284 ? -10.086 30.812 19.891 1 98.88 284 ILE A C 1
ATOM 2095 O O . ILE A 1 284 ? -8.891 30.5 19.906 1 98.88 284 ILE A O 1
ATOM 2099 N N . ALA A 1 285 ? -10.703 31.266 20.969 1 98.94 285 ALA A N 1
ATOM 2100 C CA . ALA A 1 285 ? -9.984 31.578 22.203 1 98.94 285 ALA A CA 1
ATOM 2101 C C . ALA A 1 285 ? -9.406 30.328 22.844 1 98.94 285 ALA A C 1
ATOM 2103 O O . ALA A 1 285 ? -8.289 30.359 23.375 1 98.94 285 ALA A O 1
ATOM 2104 N N . VAL A 1 286 ? -10.141 29.25 22.797 1 98.88 286 VAL A N 1
ATOM 2105 C CA . VAL A 1 286 ? -9.68 28 23.391 1 98.88 286 VAL A CA 1
ATOM 2106 C C . VAL A 1 286 ? -8.445 27.5 22.641 1 98.88 286 VAL A C 1
ATOM 2108 O O . VAL A 1 286 ? -7.461 27.094 23.266 1 98.88 286 VAL A O 1
ATOM 2111 N N . ASN A 1 287 ? -8.445 27.516 21.375 1 98.88 287 ASN A N 1
ATOM 2112 C CA . ASN A 1 287 ? -7.293 27.094 20.578 1 98.88 287 ASN A CA 1
ATOM 2113 C C . ASN A 1 287 ? -6.133 28.078 20.719 1 98.88 287 ASN A C 1
ATOM 2115 O O . ASN A 1 287 ? -4.973 27.672 20.75 1 98.88 287 ASN A O 1
ATOM 2119 N N . ALA A 1 288 ? -6.441 29.391 20.781 1 98.94 288 ALA A N 1
ATOM 2120 C CA . ALA A 1 288 ? -5.402 30.375 21.031 1 98.94 288 ALA A CA 1
ATOM 2121 C C . ALA A 1 288 ? -4.754 30.156 22.391 1 98.94 288 ALA A C 1
ATOM 2123 O O . ALA A 1 288 ? -3.547 30.359 22.562 1 98.94 288 ALA A O 1
ATOM 2124 N N . ALA A 1 289 ? -5.602 29.797 23.391 1 98.94 289 ALA A N 1
ATOM 2125 C CA . ALA A 1 289 ? -5.078 29.5 24.719 1 98.94 289 ALA A CA 1
ATOM 2126 C C . ALA A 1 289 ? -4.008 28.422 24.672 1 98.94 289 ALA A C 1
ATOM 2128 O O . ALA A 1 289 ? -2.961 28.531 25.312 1 98.94 289 ALA A O 1
ATOM 2129 N N . ALA A 1 290 ? -4.273 27.359 23.922 1 98.88 290 ALA A N 1
ATOM 2130 C CA . ALA A 1 290 ? -3.307 26.281 23.766 1 98.88 290 ALA A CA 1
ATOM 2131 C C . ALA A 1 290 ? -2.041 26.766 23.062 1 98.88 290 ALA A C 1
ATOM 2133 O O . ALA A 1 290 ? -0.93 26.406 23.453 1 98.88 290 ALA A O 1
ATOM 2134 N N . ALA A 1 291 ? -2.205 27.594 22.031 1 98.88 291 ALA A N 1
ATOM 2135 C CA . ALA A 1 291 ? -1.062 28.156 21.328 1 98.88 291 ALA A CA 1
ATOM 2136 C C . ALA A 1 291 ? -0.225 29.031 22.25 1 98.88 291 ALA A C 1
ATOM 2138 O O . ALA A 1 291 ? 1.006 28.953 22.25 1 98.88 291 ALA A O 1
ATOM 2139 N N . LEU A 1 292 ? -0.887 29.859 23.062 1 98.94 292 LEU A N 1
ATOM 2140 C CA . LEU A 1 292 ? -0.21 30.734 24 1 98.94 292 LEU A CA 1
ATOM 2141 C C . LEU A 1 292 ? 0.547 29.922 25.047 1 98.94 292 LEU A C 1
ATOM 2143 O O . LEU A 1 292 ? 1.628 30.328 25.484 1 98.94 292 LEU A O 1
ATOM 2147 N N . TYR A 1 293 ? -0.083 28.859 25.469 1 98.81 293 TYR A N 1
ATOM 2148 C CA . TYR A 1 293 ? 0.554 27.969 26.422 1 98.81 293 TYR A CA 1
ATOM 2149 C C . TYR A 1 293 ? 1.843 27.391 25.844 1 98.81 293 TYR A C 1
ATOM 2151 O O . TYR A 1 293 ? 2.887 27.406 26.5 1 98.81 293 TYR A O 1
ATOM 2159 N N . VAL A 1 294 ? 1.828 26.938 24.609 1 98.25 294 VAL A N 1
ATOM 2160 C CA . VAL A 1 294 ? 3 26.359 23.969 1 98.25 294 VAL A CA 1
ATOM 2161 C C . VAL A 1 294 ? 4.066 27.422 23.766 1 98.25 294 VAL A C 1
ATOM 2163 O O . VAL A 1 294 ? 5.262 27.141 23.859 1 98.25 294 VAL A O 1
ATOM 2166 N N . ALA A 1 295 ? 3.664 28.641 23.516 1 98.5 295 ALA A N 1
ATOM 2167 C CA . ALA A 1 295 ? 4.559 29.781 23.312 1 98.5 295 ALA A CA 1
ATOM 2168 C C . ALA A 1 295 ? 5.141 30.266 24.625 1 98.5 295 ALA A C 1
ATOM 2170 O O . ALA A 1 295 ? 6.016 31.141 24.641 1 98.5 295 ALA A O 1
ATOM 2171 N N . GLU A 1 296 ? 4.59 29.781 25.75 1 97.88 296 GLU A N 1
ATOM 2172 C CA . GLU A 1 296 ? 5.02 30.109 27.109 1 97.88 296 GLU A CA 1
ATOM 2173 C C . GLU A 1 296 ? 4.699 31.562 27.453 1 97.88 296 GLU A C 1
ATOM 2175 O O . GLU A 1 296 ? 5.434 32.219 28.203 1 97.88 296 GLU A O 1
ATOM 2180 N N . VAL A 1 297 ? 3.707 32.031 26.828 1 98.56 297 VAL A N 1
ATOM 2181 C CA . VAL A 1 297 ? 3.188 33.375 27.172 1 98.56 297 VAL A CA 1
ATOM 2182 C C . VAL A 1 297 ? 2.346 33.281 28.438 1 98.56 297 VAL A C 1
ATOM 2184 O O . VAL A 1 297 ? 2.279 34.219 29.219 1 98.56 297 VAL A O 1
ATOM 2187 N N . VAL A 1 298 ? 1.701 32.094 28.641 1 98.56 298 VAL A N 1
ATOM 2188 C CA . VAL A 1 298 ? 0.902 31.844 29.828 1 98.56 298 VAL A CA 1
ATOM 2189 C C . VAL A 1 298 ? 1.347 30.516 30.453 1 98.56 298 VAL A C 1
ATOM 2191 O O . VAL A 1 298 ? 2.064 29.734 29.828 1 98.56 298 VAL A O 1
ATOM 2194 N N . ARG A 1 299 ? 0.845 30.25 31.594 1 96.62 299 ARG A N 1
ATOM 2195 C CA . ARG A 1 299 ? 1.321 29.094 32.344 1 96.62 299 ARG A CA 1
ATOM 2196 C C . ARG A 1 299 ? 0.271 27.984 32.344 1 96.62 299 ARG A C 1
ATOM 2198 O O . ARG A 1 299 ? 0.581 26.828 32.656 1 96.62 299 ARG A O 1
ATOM 2205 N N . ASP A 1 300 ? -0.963 28.328 32.125 1 97.31 300 ASP A N 1
ATOM 2206 C CA . ASP A 1 300 ? -2.012 27.312 32.062 1 97.31 300 ASP A CA 1
ATOM 2207 C C . ASP A 1 300 ? -3.098 27.703 31.078 1 97.31 300 ASP A C 1
ATOM 2209 O O . ASP A 1 300 ? -3.105 28.812 30.547 1 97.31 300 ASP A O 1
ATOM 2213 N N . PHE A 1 301 ? -3.973 26.766 30.859 1 98.62 301 PHE A N 1
ATOM 2214 C CA . PHE A 1 301 ? -4.949 26.891 29.781 1 98.62 301 PHE A CA 1
ATOM 2215 C C . PHE A 1 301 ? -6.02 27.906 30.156 1 98.62 301 PHE A C 1
ATOM 2217 O O . PHE A 1 301 ? -6.512 28.641 29.281 1 98.62 301 PHE A O 1
ATOM 2224 N N . ARG A 1 302 ? -6.391 27.969 31.391 1 98.31 302 ARG A N 1
ATOM 2225 C CA . ARG A 1 302 ? -7.41 28.922 31.828 1 98.31 302 ARG A CA 1
ATOM 2226 C C . ARG A 1 302 ? -6.922 30.359 31.672 1 98.31 302 ARG A C 1
ATOM 2228 O O . ARG A 1 302 ? -7.652 31.219 31.156 1 98.31 302 ARG A O 1
ATOM 2235 N N . ASP A 1 303 ? -5.648 30.641 32.125 1 98.38 303 ASP A N 1
ATOM 2236 C CA . ASP A 1 303 ? -5.039 31.953 31.906 1 98.38 303 ASP A CA 1
ATOM 2237 C C . ASP A 1 303 ? -4.949 32.281 30.422 1 98.38 303 ASP A C 1
ATOM 2239 O O . ASP A 1 303 ? -5.145 33.438 30.031 1 98.38 303 ASP A O 1
ATOM 2243 N N . GLY A 1 304 ? -4.617 31.328 29.672 1 98.81 304 GLY A N 1
ATOM 2244 C CA . GLY A 1 304 ? -4.547 31.516 28.234 1 98.81 304 GLY A CA 1
ATOM 2245 C C . GLY A 1 304 ? -5.879 31.906 27.609 1 98.81 304 GLY A C 1
ATOM 2246 O O . GLY A 1 304 ? -5.938 32.812 26.766 1 98.81 304 GLY A O 1
ATOM 2247 N N . PHE A 1 305 ? -6.93 31.219 28.078 1 98.81 305 PHE A N 1
ATOM 2248 C CA . PHE A 1 305 ? -8.266 31.516 27.562 1 98.81 305 PHE A CA 1
ATOM 2249 C C . PHE A 1 305 ? -8.664 32.938 27.922 1 98.81 305 PHE A C 1
ATOM 2251 O O . PHE A 1 305 ? -9.164 33.688 27.062 1 98.81 305 PHE A O 1
ATOM 2258 N N . GLU A 1 306 ? -8.461 33.344 29.125 1 98.81 306 GLU A N 1
ATOM 2259 C CA . GLU A 1 306 ? -8.812 34.688 29.578 1 98.81 306 GLU A CA 1
ATOM 2260 C C . GLU A 1 306 ? -8.047 35.75 28.781 1 98.81 306 GLU A C 1
ATOM 2262 O O . GLU A 1 306 ? -8.633 36.75 28.359 1 98.81 306 GLU A O 1
ATOM 2267 N N . LEU A 1 307 ? -6.781 35.5 28.594 1 98.88 307 LEU A N 1
ATOM 2268 C CA . LEU A 1 307 ? -5.973 36.438 27.812 1 98.88 307 LEU A CA 1
ATOM 2269 C C . LEU A 1 307 ? -6.457 36.5 26.375 1 98.88 307 LEU A C 1
ATOM 2271 O O . LEU A 1 307 ? -6.516 37.594 25.781 1 98.88 307 LEU A O 1
ATOM 2275 N N . ALA A 1 308 ? -6.777 35.406 25.781 1 98.94 308 ALA A N 1
ATOM 2276 C CA . ALA A 1 308 ? -7.266 35.344 24.406 1 98.94 308 ALA A CA 1
ATOM 2277 C C . ALA A 1 308 ? -8.578 36.125 24.266 1 98.94 308 ALA A C 1
ATOM 2279 O O . ALA A 1 308 ? -8.742 36.906 23.328 1 98.94 308 ALA A O 1
ATOM 2280 N N . VAL A 1 309 ? -9.484 35.875 25.219 1 98.88 309 VAL A N 1
ATOM 2281 C CA . VAL A 1 309 ? -10.781 36.531 25.188 1 98.88 309 VAL A CA 1
ATOM 2282 C C . VAL A 1 309 ? -10.578 38.062 25.312 1 98.88 309 VAL A C 1
ATOM 2284 O O . VAL A 1 309 ? -11.188 38.844 24.578 1 98.88 309 VAL A O 1
ATOM 2287 N N . LYS A 1 310 ? -9.75 38.438 26.234 1 98.88 310 LYS A N 1
ATOM 2288 C CA . LYS A 1 310 ? -9.438 39.844 26.406 1 98.88 310 LYS A CA 1
ATOM 2289 C C . LYS A 1 310 ? -8.867 40.438 25.109 1 98.88 310 LYS A C 1
ATOM 2291 O O . LYS A 1 310 ? -9.281 41.531 24.688 1 98.88 310 LYS A O 1
ATOM 2296 N N . THR A 1 311 ? -7.941 39.781 24.5 1 98.94 311 THR A N 1
ATOM 2297 C CA . THR A 1 311 ? -7.277 40.188 23.266 1 98.94 311 THR A CA 1
ATOM 2298 C C . THR A 1 311 ? -8.289 40.375 22.141 1 98.94 311 THR A C 1
ATOM 2300 O O . THR A 1 311 ? -8.188 41.344 21.359 1 98.94 311 THR A O 1
ATOM 2303 N N . ILE A 1 312 ? -9.273 39.469 22.062 1 98.88 312 ILE A N 1
ATOM 2304 C CA . ILE A 1 312 ? -10.312 39.531 21.047 1 98.88 312 ILE A CA 1
ATOM 2305 C C . ILE A 1 312 ? -11.234 40.719 21.328 1 98.88 312 ILE A C 1
ATOM 2307 O O . ILE A 1 312 ? -11.453 41.562 20.469 1 98.88 312 ILE A O 1
ATOM 2311 N N . ARG A 1 313 ? -11.656 40.844 22.5 1 98.69 313 ARG A N 1
ATOM 2312 C CA . ARG A 1 313 ? -12.688 41.812 22.859 1 98.69 313 ARG A CA 1
ATOM 2313 C C . ARG A 1 313 ? -12.133 43.25 22.859 1 98.69 313 ARG A C 1
ATOM 2315 O O . ARG A 1 313 ? -12.867 44.188 22.594 1 98.69 313 ARG A O 1
ATOM 2322 N N . GLU A 1 314 ? -10.836 43.375 23.031 1 98.69 314 GLU A N 1
ATOM 2323 C CA . GLU A 1 314 ? -10.203 44.688 22.984 1 98.69 314 GLU A CA 1
ATOM 2324 C C . GLU A 1 314 ? -9.852 45.094 21.547 1 98.69 314 GLU A C 1
ATOM 2326 O O . GLU A 1 314 ? -9.352 46.188 21.312 1 98.69 314 GLU A O 1
ATOM 2331 N N . GLY A 1 315 ? -10.086 44.188 20.641 1 98.69 315 GLY A N 1
ATOM 2332 C CA . GLY A 1 315 ? -9.891 44.469 19.219 1 98.69 315 GLY A CA 1
ATOM 2333 C C . GLY A 1 315 ? -8.477 44.188 18.75 1 98.69 315 GLY A C 1
ATOM 2334 O O . GLY A 1 315 ? -8.172 44.344 17.562 1 98.69 315 GLY A O 1
ATOM 2335 N N . ALA A 1 316 ? -7.648 43.812 19.641 1 98.75 316 ALA A N 1
ATOM 2336 C CA . ALA A 1 316 ? -6.238 43.594 19.312 1 98.75 316 ALA A CA 1
ATOM 2337 C C . ALA A 1 316 ? -6.07 42.469 18.281 1 98.75 316 ALA A C 1
ATOM 2339 O O . ALA A 1 316 ? -5.191 42.562 17.422 1 98.75 316 ALA A O 1
ATOM 2340 N N . ALA A 1 317 ? -6.91 41.469 18.375 1 98.81 317 ALA A N 1
ATOM 2341 C CA . ALA A 1 317 ? -6.812 40.344 17.453 1 98.81 317 ALA A CA 1
ATOM 2342 C C . ALA A 1 317 ? -7.098 40.781 16.016 1 98.81 317 ALA A C 1
ATOM 2344 O O . ALA A 1 317 ? -6.32 40.469 15.109 1 98.81 317 ALA A O 1
ATOM 2345 N N . TYR A 1 318 ? -8.219 41.406 15.82 1 98.75 318 TYR A N 1
ATOM 2346 C CA . TYR A 1 318 ? -8.586 41.875 14.492 1 98.75 318 TYR A CA 1
ATOM 2347 C C . TYR A 1 318 ? -7.562 42.875 13.969 1 98.75 318 TYR A C 1
ATOM 2349 O O . TYR A 1 318 ? -7.223 42.875 12.781 1 98.75 318 TYR A O 1
ATOM 2357 N N . ARG A 1 319 ? -7.051 43.781 14.812 1 98.75 319 ARG A N 1
ATOM 2358 C CA . ARG A 1 319 ? -6.016 44.719 14.406 1 98.75 319 ARG A CA 1
ATOM 2359 C C . ARG A 1 319 ? -4.758 44 13.945 1 98.75 319 ARG A C 1
ATOM 2361 O O . ARG A 1 319 ? -4.113 44.438 12.984 1 98.75 319 ARG A O 1
ATOM 2368 N N . LYS A 1 320 ? -4.391 42.969 14.664 1 98.88 320 LYS A N 1
ATOM 2369 C CA . LYS A 1 320 ? -3.223 42.188 14.289 1 98.88 320 LYS A CA 1
ATOM 2370 C C . LYS A 1 320 ? -3.396 41.562 12.898 1 98.88 320 LYS A C 1
ATOM 2372 O O . LYS A 1 320 ? -2.457 41.562 12.102 1 98.88 320 LYS A O 1
ATOM 2377 N N . LEU A 1 321 ? -4.617 41 12.609 1 98.88 321 LEU A N 1
ATOM 2378 C CA . LEU A 1 321 ? -4.902 40.469 11.289 1 98.88 321 LEU A CA 1
ATOM 2379 C C . LEU A 1 321 ? -4.719 41.531 10.211 1 98.88 321 LEU A C 1
ATOM 2381 O O . LEU A 1 321 ? -4.086 41.25 9.188 1 98.88 321 LEU A O 1
ATOM 2385 N N . ARG A 1 322 ? -5.25 42.688 10.477 1 98.62 322 ARG A N 1
ATOM 2386 C CA . ARG A 1 322 ? -5.145 43.781 9.523 1 98.62 322 ARG A CA 1
ATOM 2387 C C . ARG A 1 322 ? -3.695 44.219 9.344 1 98.62 322 ARG A C 1
ATOM 2389 O O . ARG A 1 322 ? -3.262 44.5 8.227 1 98.62 322 ARG A O 1
ATOM 2396 N N . GLU A 1 323 ? -3.02 44.281 10.414 1 98.75 323 GLU A N 1
ATOM 2397 C CA . GLU A 1 323 ? -1.601 44.625 10.375 1 98.75 323 GLU A CA 1
ATOM 2398 C C . GLU A 1 323 ? -0.817 43.625 9.531 1 98.75 323 GLU A C 1
ATOM 2400 O O . GLU A 1 323 ? 0.047 44 8.742 1 98.75 323 GLU A O 1
ATOM 2405 N N . ALA A 1 324 ? -1.095 42.375 9.734 1 98.81 324 ALA A N 1
ATOM 2406 C CA . ALA A 1 324 ? -0.429 41.312 8.969 1 98.81 324 ALA A CA 1
ATOM 2407 C C . ALA A 1 324 ? -0.731 41.438 7.48 1 98.81 324 ALA A C 1
ATOM 2409 O O . ALA A 1 324 ? 0.161 41.281 6.645 1 98.81 324 ALA A O 1
ATOM 2410 N N . VAL A 1 325 ? -2.051 41.656 7.133 1 98.69 325 VAL A N 1
ATOM 2411 C CA . VAL A 1 325 ? -2.467 41.844 5.742 1 98.69 325 VAL A CA 1
ATOM 2412 C C . VAL A 1 325 ? -1.724 43 5.117 1 98.69 325 VAL A C 1
ATOM 2414 O O . VAL A 1 325 ? -1.178 42.906 4.016 1 98.69 325 VAL A O 1
ATOM 2417 N N . GLU A 1 326 ? -1.646 44.094 5.816 1 98.5 326 GLU A N 1
ATOM 2418 C CA . GLU A 1 326 ? -0.975 45.281 5.316 1 98.5 326 GLU A CA 1
ATOM 2419 C C . GLU A 1 326 ? 0.523 45.031 5.148 1 98.5 326 GLU A C 1
ATOM 2421 O O . GLU A 1 326 ? 1.109 45.438 4.133 1 98.5 326 GLU A O 1
ATOM 2426 N N . ALA A 1 327 ? 1.101 44.438 6.125 1 98.44 327 ALA A N 1
ATOM 2427 C CA . ALA A 1 327 ? 2.541 44.188 6.094 1 98.44 327 ALA A CA 1
ATOM 2428 C C . ALA A 1 327 ? 2.904 43.219 4.977 1 98.44 327 ALA A C 1
ATOM 2430 O O . ALA A 1 327 ? 4.027 43.219 4.469 1 98.44 327 ALA A O 1
ATOM 2431 N N . SER A 1 328 ? 1.968 42.344 4.598 1 98.06 328 SER A N 1
ATOM 2432 C CA . SER A 1 328 ? 2.248 41.281 3.613 1 98.06 328 SER A CA 1
ATOM 2433 C C . SER A 1 328 ? 2.281 41.875 2.199 1 98.06 328 SER A C 1
ATOM 2435 O O . SER A 1 328 ? 2.775 41.219 1.273 1 98.06 328 SER A O 1
ATOM 2437 N N . ARG A 1 329 ? 1.679 43.062 1.987 1 94.19 329 ARG A N 1
ATOM 2438 C CA . ARG A 1 329 ? 1.609 43.719 0.685 1 94.19 329 ARG A CA 1
ATOM 2439 C C . ARG A 1 329 ? 2.924 44.406 0.352 1 94.19 329 ARG A C 1
ATOM 2441 O O . ARG A 1 329 ? 3.627 44.906 1.247 1 94.19 329 ARG A O 1
ATOM 2448 N N . MET B 1 1 ? -14.773 2.764 -7.391 1 95.69 1 MET B N 1
ATOM 2449 C CA . MET B 1 1 ? -13.344 2.48 -7.344 1 95.69 1 MET B CA 1
ATOM 2450 C C . MET B 1 1 ? -12.656 3.311 -6.262 1 95.69 1 MET B C 1
ATOM 2452 O O . MET B 1 1 ? -11.781 2.811 -5.551 1 95.69 1 MET B O 1
ATOM 2456 N N . VAL B 1 2 ? -13.211 4.582 -6.121 1 96.56 2 VAL B N 1
ATOM 2457 C CA . VAL B 1 2 ? -12.656 5.453 -5.094 1 96.56 2 VAL B CA 1
ATOM 2458 C C . VAL B 1 2 ? -12.836 4.812 -3.719 1 96.56 2 VAL B C 1
ATOM 2460 O O . VAL B 1 2 ? -11.883 4.719 -2.941 1 96.56 2 VAL B O 1
ATOM 2463 N N . ASN B 1 3 ? -14.008 4.32 -3.424 1 97.56 3 ASN B N 1
ATOM 2464 C CA . ASN B 1 3 ? -14.297 3.699 -2.135 1 97.56 3 ASN B CA 1
ATOM 2465 C C . ASN B 1 3 ? -13.484 2.424 -1.931 1 97.56 3 ASN B C 1
ATOM 2467 O O . ASN B 1 3 ? -13.039 2.143 -0.818 1 97.56 3 ASN B O 1
ATOM 2471 N N . ILE B 1 4 ? -13.289 1.615 -2.979 1 98.69 4 ILE B N 1
ATOM 2472 C CA . ILE B 1 4 ? -12.508 0.387 -2.91 1 98.69 4 ILE B CA 1
ATOM 2473 C C . ILE B 1 4 ? -11.055 0.72 -2.572 1 98.69 4 ILE B C 1
ATOM 2475 O O . ILE B 1 4 ? -10.453 0.085 -1.703 1 98.69 4 ILE B O 1
ATOM 2479 N N . LEU B 1 5 ? -10.516 1.758 -3.244 1 98.62 5 LEU B N 1
ATOM 2480 C CA . LEU B 1 5 ? -9.133 2.152 -2.988 1 98.62 5 LEU B CA 1
ATOM 2481 C C . LEU B 1 5 ? -8.969 2.662 -1.561 1 98.62 5 LEU B C 1
ATOM 2483 O O . LEU B 1 5 ? -7.969 2.367 -0.902 1 98.62 5 LEU B O 1
ATOM 2487 N N . LYS B 1 6 ? -9.953 3.434 -1.076 1 98.31 6 LYS B N 1
ATOM 2488 C CA . LYS B 1 6 ? -9.906 3.918 0.3 1 98.31 6 LYS B CA 1
ATOM 2489 C C . LYS B 1 6 ? -9.953 2.76 1.293 1 98.31 6 LYS B C 1
ATOM 2491 O O . LYS B 1 6 ? -9.219 2.754 2.283 1 98.31 6 LYS B O 1
ATOM 2496 N N . LYS B 1 7 ? -10.875 1.781 1.031 1 98.31 7 LYS B N 1
ATOM 2497 C CA . LYS B 1 7 ? -10.969 0.583 1.86 1 98.31 7 LYS B CA 1
ATOM 2498 C C . LYS B 1 7 ? -9.625 -0.133 1.954 1 98.31 7 LYS B C 1
ATOM 2500 O O . LYS B 1 7 ? -9.18 -0.481 3.047 1 98.31 7 LYS B O 1
ATOM 2505 N N . LEU B 1 8 ? -8.969 -0.323 0.828 1 98.75 8 LEU B N 1
ATOM 2506 C CA . LEU B 1 8 ? -7.684 -1.017 0.758 1 98.75 8 LEU B CA 1
ATOM 2507 C C . LEU B 1 8 ? -6.602 -0.232 1.492 1 98.75 8 LEU B C 1
ATOM 2509 O O . LEU B 1 8 ? -5.828 -0.806 2.26 1 98.75 8 LEU B O 1
ATOM 2513 N N . ALA B 1 9 ? -6.602 1.069 1.272 1 98 9 ALA B N 1
ATOM 2514 C CA . ALA B 1 9 ? -5.574 1.917 1.873 1 98 9 ALA B CA 1
ATOM 2515 C C . ALA B 1 9 ? -5.703 1.939 3.395 1 98 9 ALA B C 1
ATOM 2517 O O . ALA B 1 9 ? -4.73 2.213 4.102 1 98 9 ALA B O 1
ATOM 2518 N N . ASN B 1 10 ? -6.871 1.672 3.906 1 97.5 10 ASN B N 1
ATOM 2519 C CA . ASN B 1 10 ? -7.109 1.634 5.348 1 97.5 10 ASN B CA 1
ATOM 2520 C C . ASN B 1 10 ? -6.914 0.229 5.91 1 97.5 10 ASN B C 1
ATOM 2522 O O . ASN B 1 10 ? -7.293 -0.045 7.051 1 97.5 10 ASN B O 1
ATOM 2526 N N . GLY B 1 11 ? -6.438 -0.719 5.09 1 97.94 11 GLY B N 1
ATOM 2527 C CA . GLY B 1 11 ? -6.125 -2.068 5.539 1 97.94 11 GLY B CA 1
ATOM 2528 C C . GLY B 1 11 ? -7.34 -2.973 5.598 1 97.94 11 GLY B C 1
ATOM 2529 O O . GLY B 1 11 ? -7.305 -4.027 6.234 1 97.94 11 GLY B O 1
ATOM 2530 N N . VAL B 1 12 ? -8.398 -2.516 5.023 1 98.31 12 VAL B N 1
ATOM 2531 C CA . VAL B 1 12 ? -9.633 -3.303 5.035 1 98.31 12 VAL B CA 1
ATOM 2532 C C . VAL B 1 12 ? -9.68 -4.203 3.801 1 98.31 12 VAL B C 1
ATOM 2534 O O . VAL B 1 12 ? -9.352 -3.768 2.695 1 98.31 12 VAL B O 1
ATOM 2537 N N . SER B 1 13 ? -10.055 -5.496 3.996 1 98.56 13 SER B N 1
ATOM 2538 C CA . SER B 1 13 ? -10.102 -6.449 2.895 1 98.56 13 SER B CA 1
ATOM 2539 C C . SER B 1 13 ? -11.375 -6.273 2.068 1 98.56 13 SER B C 1
ATOM 2541 O O . SER B 1 13 ? -12.367 -5.727 2.555 1 98.56 13 SER B O 1
ATOM 2543 N N . LEU B 1 14 ? -11.328 -6.68 0.853 1 98.81 14 LEU B N 1
ATOM 2544 C CA . LEU B 1 14 ? -12.477 -6.652 -0.048 1 98.81 14 LEU B CA 1
ATOM 2545 C C . LEU B 1 14 ? -13.234 -7.977 -0.006 1 98.81 14 LEU B C 1
ATOM 2547 O O . LEU B 1 14 ? -12.641 -9.031 0.215 1 98.81 14 LEU B O 1
ATOM 2551 N N . ASN B 1 15 ? -14.547 -7.93 -0.167 1 98.69 15 ASN B N 1
ATOM 2552 C CA . ASN B 1 15 ? -15.281 -9.164 -0.432 1 98.69 15 ASN B CA 1
ATOM 2553 C C . ASN B 1 15 ? -15.117 -9.609 -1.882 1 98.69 15 ASN B C 1
ATOM 2555 O O . ASN B 1 15 ? -14.461 -8.93 -2.676 1 98.69 15 ASN B O 1
ATOM 2559 N N . ILE B 1 16 ? -15.672 -10.75 -2.229 1 98.81 16 ILE B N 1
ATOM 2560 C CA . ILE B 1 16 ? -15.492 -11.367 -3.539 1 98.81 16 ILE B CA 1
ATOM 2561 C C . ILE B 1 16 ? -15.977 -10.414 -4.629 1 98.81 16 ILE B C 1
ATOM 2563 O O . ILE B 1 16 ? -15.281 -10.195 -5.625 1 98.81 16 ILE B O 1
ATOM 2567 N N . ASP B 1 17 ? -17.094 -9.758 -4.441 1 98.81 17 ASP B N 1
ATOM 2568 C CA . ASP B 1 17 ? -17.688 -8.891 -5.453 1 98.81 17 ASP B CA 1
ATOM 2569 C C . ASP B 1 17 ? -16.859 -7.633 -5.66 1 98.81 17 ASP B C 1
ATOM 2571 O O . ASP B 1 17 ? -16.641 -7.207 -6.797 1 98.81 17 ASP B O 1
ATOM 2575 N N . GLU B 1 18 ? -16.438 -6.992 -4.551 1 98.88 18 GLU B N 1
ATOM 2576 C CA . GLU B 1 18 ? -15.578 -5.816 -4.641 1 98.88 18 GLU B CA 1
ATOM 2577 C C . GLU B 1 18 ? -14.273 -6.141 -5.371 1 98.88 18 GLU B C 1
ATOM 2579 O O . GLU B 1 18 ? -13.82 -5.359 -6.207 1 98.88 18 GLU B O 1
ATOM 2584 N N . ALA B 1 19 ? -13.734 -7.305 -5.016 1 98.88 19 ALA B N 1
ATOM 2585 C CA . ALA B 1 19 ? -12.469 -7.727 -5.625 1 98.88 19 ALA B CA 1
ATOM 2586 C C . ALA B 1 19 ? -12.648 -8.016 -7.109 1 98.88 19 ALA B C 1
ATOM 2588 O O . ALA B 1 19 ? -11.789 -7.68 -7.926 1 98.88 19 ALA B O 1
ATOM 2589 N N . TYR B 1 20 ? -13.781 -8.68 -7.457 1 98.88 20 TYR B N 1
ATOM 2590 C CA . TYR B 1 20 ? -14.109 -8.93 -8.852 1 98.88 20 TYR B CA 1
ATOM 2591 C C . TYR B 1 20 ? -14.203 -7.629 -9.641 1 98.88 20 TYR B C 1
ATOM 2593 O O . TYR B 1 20 ? -13.633 -7.52 -10.734 1 98.88 20 TYR B O 1
ATOM 2601 N N . LEU B 1 21 ? -14.836 -6.648 -9.109 1 98.81 21 LEU B N 1
ATOM 2602 C CA . LEU B 1 21 ? -15.008 -5.359 -9.766 1 98.81 21 LEU B CA 1
ATOM 2603 C C . LEU B 1 21 ? -13.656 -4.664 -9.945 1 98.81 21 LEU B C 1
ATOM 2605 O O . LEU B 1 21 ? -13.391 -4.094 -11.008 1 98.81 21 LEU B O 1
ATOM 2609 N N . LEU B 1 22 ? -12.844 -4.66 -8.906 1 98.88 22 LEU B N 1
ATOM 2610 C CA . LEU B 1 22 ? -11.516 -4.07 -8.992 1 98.88 22 LEU B CA 1
ATOM 2611 C C . LEU B 1 22 ? -10.688 -4.738 -10.086 1 98.88 22 LEU B C 1
ATOM 2613 O O . LEU B 1 22 ? -10.078 -4.059 -10.914 1 98.88 22 LEU B O 1
ATOM 2617 N N . SER B 1 23 ? -10.688 -6.082 -10.094 1 98.88 23 SER B N 1
ATOM 2618 C CA . SER B 1 23 ? -9.93 -6.836 -11.086 1 98.88 23 SER B CA 1
ATOM 2619 C C . SER B 1 23 ? -10.414 -6.531 -12.5 1 98.88 23 SER B C 1
ATOM 2621 O O . SER B 1 23 ? -9.602 -6.336 -13.414 1 98.88 23 SER B O 1
ATOM 2623 N N . ARG B 1 24 ? -11.695 -6.492 -12.672 1 98.69 24 ARG B N 1
ATOM 2624 C CA . ARG B 1 24 ? -12.266 -6.184 -13.984 1 98.69 24 ARG B CA 1
ATOM 2625 C C . ARG B 1 24 ? -11.805 -4.82 -14.477 1 98.69 24 ARG B C 1
ATOM 2627 O O . ARG B 1 24 ? -11.438 -4.672 -15.648 1 98.69 24 ARG B O 1
ATOM 2634 N N . GLU B 1 25 ? -11.82 -3.791 -13.602 1 98.69 25 GLU B N 1
ATOM 2635 C CA . GLU B 1 25 ? -11.375 -2.449 -13.961 1 98.69 25 GLU B CA 1
ATOM 2636 C C . GLU B 1 25 ? -9.898 -2.439 -14.336 1 98.69 25 GLU B C 1
ATOM 2638 O O . GLU B 1 25 ? -9.492 -1.758 -15.281 1 98.69 25 GLU B O 1
ATOM 2643 N N . ILE B 1 26 ? -9.094 -3.188 -13.586 1 98.81 26 ILE B N 1
ATOM 2644 C CA . ILE B 1 26 ? -7.664 -3.268 -13.859 1 98.81 26 ILE B CA 1
ATOM 2645 C C . ILE B 1 26 ? -7.434 -3.928 -15.219 1 98.81 26 ILE B C 1
ATOM 2647 O O . ILE B 1 26 ? -6.699 -3.398 -16.047 1 98.81 26 ILE B O 1
ATOM 2651 N N . LEU B 1 27 ? -8.102 -5.043 -15.453 1 98.62 27 LEU B N 1
ATOM 2652 C CA . LEU B 1 27 ? -7.832 -5.867 -16.625 1 98.62 27 LEU B CA 1
ATOM 2653 C C . LEU B 1 27 ? -8.453 -5.254 -17.875 1 98.62 27 LEU B C 1
ATOM 2655 O O . LEU B 1 27 ? -8.102 -5.629 -19 1 98.62 27 LEU B O 1
ATOM 2659 N N . SER B 1 28 ? -9.398 -4.332 -17.719 1 98.19 28 SER B N 1
ATOM 2660 C CA . SER B 1 28 ? -9.969 -3.629 -18.875 1 98.19 28 SER B CA 1
ATOM 2661 C C . SER B 1 28 ? -9.195 -2.355 -19.188 1 98.19 28 SER B C 1
ATOM 2663 O O . SER B 1 28 ? -9.453 -1.702 -20.203 1 98.19 28 SER B O 1
ATOM 2665 N N . GLY B 1 29 ? -8.281 -1.998 -18.344 1 97.94 29 GLY B N 1
ATOM 2666 C CA . GLY B 1 29 ? -7.52 -0.774 -18.516 1 97.94 29 GLY B CA 1
ATOM 2667 C C . GLY B 1 29 ? -8.25 0.463 -18.031 1 97.94 29 GLY B C 1
ATOM 2668 O O . GLY B 1 29 ? -7.938 1.58 -18.453 1 97.94 29 GLY B O 1
ATOM 2669 N N . GLY B 1 30 ? -9.195 0.294 -17.188 1 97.75 30 GLY B N 1
ATOM 2670 C CA . GLY B 1 30 ? -10.031 1.392 -16.734 1 97.75 30 GLY B CA 1
ATOM 2671 C C . GLY B 1 30 ? -9.422 2.176 -15.586 1 97.75 30 GLY B C 1
ATOM 2672 O O . GLY B 1 30 ? -9.938 3.223 -15.195 1 97.75 30 GLY B O 1
ATOM 2673 N N . LEU B 1 31 ? -8.352 1.734 -14.977 1 98 31 LEU B N 1
ATOM 2674 C CA . LEU B 1 31 ? -7.676 2.402 -13.867 1 98 31 LEU B CA 1
ATOM 2675 C C . LEU B 1 31 ? -6.293 2.895 -14.289 1 98 31 LEU B C 1
ATOM 2677 O O . LEU B 1 31 ? -5.586 2.211 -15.031 1 98 31 LEU B O 1
ATOM 2681 N N . ASN B 1 32 ? -5.922 4.078 -13.836 1 97.88 32 ASN B N 1
ATOM 2682 C CA . ASN B 1 32 ? -4.574 4.562 -14.117 1 97.88 32 ASN B CA 1
ATOM 2683 C C . ASN B 1 32 ? -3.523 3.803 -13.312 1 97.88 32 ASN B C 1
ATOM 2685 O O . ASN B 1 32 ? -3.861 3.08 -12.375 1 97.88 32 ASN B O 1
ATOM 2689 N N . ASP B 1 33 ? -2.221 3.926 -13.695 1 98.62 33 ASP B N 1
ATOM 2690 C CA . ASP B 1 33 ? -1.124 3.15 -13.117 1 98.62 33 ASP B CA 1
ATOM 2691 C C . ASP B 1 33 ? -1.001 3.404 -11.617 1 98.62 33 ASP B C 1
ATOM 2693 O O . ASP B 1 33 ? -0.691 2.488 -10.852 1 98.62 33 ASP B O 1
ATOM 2697 N N . VAL B 1 34 ? -1.246 4.605 -11.164 1 98.81 34 VAL B N 1
ATOM 2698 C CA . VAL B 1 34 ? -1.124 4.98 -9.758 1 98.81 34 VAL B CA 1
ATOM 2699 C C . VAL B 1 34 ? -2.164 4.227 -8.93 1 98.81 34 VAL B C 1
ATOM 2701 O O . VAL B 1 34 ? -1.841 3.648 -7.891 1 98.81 34 VAL B O 1
ATOM 2704 N N . ALA B 1 35 ? -3.371 4.203 -9.43 1 98.81 35 ALA B N 1
ATOM 2705 C CA . ALA B 1 35 ? -4.449 3.496 -8.75 1 98.81 35 ALA B CA 1
ATOM 2706 C C . ALA B 1 35 ? -4.184 1.994 -8.711 1 98.81 35 ALA B C 1
ATOM 2708 O O . ALA B 1 35 ? -4.426 1.338 -7.699 1 98.81 35 ALA B O 1
ATOM 2709 N N . VAL B 1 36 ? -3.74 1.434 -9.828 1 98.94 36 VAL B N 1
ATOM 2710 C CA . VAL B 1 36 ? -3.41 0.014 -9.898 1 98.94 36 VAL B CA 1
ATOM 2711 C C . VAL B 1 36 ? -2.301 -0.31 -8.898 1 98.94 36 VAL B C 1
ATOM 2713 O O . VAL B 1 36 ? -2.41 -1.267 -8.133 1 98.94 36 VAL B O 1
ATOM 2716 N N . ALA B 1 37 ? -1.233 0.542 -8.883 1 98.94 37 ALA B N 1
ATOM 2717 C CA . ALA B 1 37 ? -0.12 0.355 -7.957 1 98.94 37 ALA B CA 1
ATOM 2718 C C . ALA B 1 37 ? -0.599 0.402 -6.512 1 98.94 37 ALA B C 1
ATOM 2720 O O . ALA B 1 37 ? -0.175 -0.408 -5.684 1 98.94 37 ALA B O 1
ATOM 2721 N N . ALA B 1 38 ? -1.502 1.317 -6.234 1 98.94 38 ALA B N 1
ATOM 2722 C CA . ALA B 1 38 ? -2.027 1.469 -4.879 1 98.94 38 ALA B CA 1
ATOM 2723 C C . ALA B 1 38 ? -2.793 0.224 -4.445 1 98.94 38 ALA B C 1
ATOM 2725 O O . ALA B 1 38 ? -2.566 -0.304 -3.354 1 98.94 38 ALA B O 1
ATOM 2726 N N . ALA B 1 39 ? -3.645 -0.272 -5.305 1 98.94 39 ALA B N 1
ATOM 2727 C CA . ALA B 1 39 ? -4.465 -1.437 -4.98 1 98.94 39 ALA B CA 1
ATOM 2728 C C . ALA B 1 39 ? -3.596 -2.67 -4.75 1 98.94 39 ALA B C 1
ATOM 2730 O O . ALA B 1 39 ? -3.742 -3.359 -3.736 1 98.94 39 ALA B O 1
ATOM 2731 N N . LEU B 1 40 ? -2.676 -2.914 -5.688 1 98.88 40 LEU B N 1
ATOM 2732 C CA . LEU B 1 40 ? -1.823 -4.094 -5.602 1 98.88 40 LEU B CA 1
ATOM 2733 C C . LEU B 1 40 ? -0.93 -4.031 -4.367 1 98.88 40 LEU B C 1
ATOM 2735 O O . LEU B 1 40 ? -0.732 -5.039 -3.688 1 98.88 40 LEU B O 1
ATOM 2739 N N . THR B 1 41 ? -0.422 -2.861 -4.062 1 98.88 41 THR B N 1
ATOM 2740 C CA . THR B 1 41 ? 0.476 -2.691 -2.924 1 98.88 41 THR B CA 1
ATOM 2741 C C . THR B 1 41 ? -0.277 -2.869 -1.609 1 98.88 41 THR B C 1
ATOM 2743 O O . THR B 1 41 ? 0.219 -3.521 -0.687 1 98.88 41 THR B O 1
ATOM 2746 N N . ALA B 1 42 ? -1.478 -2.262 -1.523 1 98.88 42 ALA B N 1
ATOM 2747 C CA . ALA B 1 42 ? -2.264 -2.393 -0.299 1 98.88 42 ALA B CA 1
ATOM 2748 C C . ALA B 1 42 ? -2.557 -3.857 0.012 1 98.88 42 ALA B C 1
ATOM 2750 O O . ALA B 1 42 ? -2.414 -4.297 1.156 1 98.88 42 ALA B O 1
ATOM 2751 N N . MET B 1 43 ? -2.92 -4.598 -0.991 1 98.88 43 MET B N 1
ATOM 2752 C CA . MET B 1 43 ? -3.244 -6.008 -0.802 1 98.88 43 MET B CA 1
ATOM 2753 C C . MET B 1 43 ? -2.01 -6.797 -0.383 1 98.88 43 MET B C 1
ATOM 2755 O O . MET B 1 43 ? -2.086 -7.656 0.497 1 98.88 43 MET B O 1
ATOM 2759 N N . ARG B 1 44 ? -0.897 -6.516 -1.033 1 98.62 44 ARG B N 1
ATOM 2760 C CA . ARG B 1 44 ? 0.355 -7.184 -0.687 1 98.62 44 ARG B CA 1
ATOM 2761 C C . ARG B 1 44 ? 0.775 -6.848 0.741 1 98.62 44 ARG B C 1
ATOM 2763 O O . ARG B 1 44 ? 1.161 -7.738 1.504 1 98.62 44 ARG B O 1
ATOM 2770 N N . CYS B 1 45 ? 0.693 -5.578 1.088 1 98.31 45 CYS B N 1
ATOM 2771 C CA . CYS B 1 45 ? 1.128 -5.078 2.387 1 98.31 45 CYS B CA 1
ATOM 2772 C C . CYS B 1 45 ? 0.325 -5.719 3.514 1 98.31 45 CYS B C 1
ATOM 2774 O O . CYS B 1 45 ? 0.894 -6.168 4.508 1 98.31 45 CYS B O 1
ATOM 2776 N N . ARG B 1 46 ? -0.941 -5.773 3.406 1 97.56 46 ARG B N 1
ATOM 2777 C CA . ARG B 1 46 ? -1.844 -6.312 4.418 1 97.56 46 ARG B CA 1
ATOM 2778 C C . ARG B 1 46 ? -1.854 -7.836 4.387 1 97.56 46 ARG B C 1
ATOM 2780 O O . ARG B 1 46 ? -2.07 -8.484 5.418 1 97.56 46 ARG B O 1
ATOM 2787 N N . GLY B 1 47 ? -1.515 -8.438 3.189 1 98.12 47 GLY B N 1
ATOM 2788 C CA . GLY B 1 47 ? -1.745 -9.844 2.904 1 98.12 47 GLY B CA 1
ATOM 2789 C C . GLY B 1 47 ? -3.047 -10.102 2.17 1 98.12 47 GLY B C 1
ATOM 2790 O O . GLY B 1 47 ? -4.121 -9.734 2.656 1 98.12 47 GLY B O 1
ATOM 2791 N N . GLU B 1 48 ? -2.992 -10.703 1.022 1 98.69 48 GLU B N 1
ATOM 2792 C CA . GLU B 1 48 ? -4.164 -11.008 0.205 1 98.69 48 GLU B CA 1
ATOM 2793 C C . GLU B 1 48 ? -5.074 -12.016 0.894 1 98.69 48 GLU B C 1
ATOM 2795 O O . GLU B 1 48 ? -4.594 -12.938 1.558 1 98.69 48 GLU B O 1
ATOM 2800 N N . THR B 1 49 ? -6.363 -11.891 0.782 1 98.75 49 THR B N 1
ATOM 2801 C CA . THR B 1 49 ? -7.305 -12.836 1.376 1 98.75 49 THR B CA 1
ATOM 2802 C C . THR B 1 49 ? -7.863 -13.781 0.317 1 98.75 49 THR B C 1
ATOM 2804 O O . THR B 1 49 ? -7.77 -13.5 -0.881 1 98.75 49 THR B O 1
ATOM 2807 N N . ALA B 1 50 ? -8.453 -14.898 0.755 1 98.81 50 ALA B N 1
ATOM 2808 C CA . ALA B 1 50 ? -9.086 -15.859 -0.143 1 98.81 50 ALA B CA 1
ATOM 2809 C C . ALA B 1 50 ? -10.203 -15.211 -0.944 1 98.81 50 ALA B C 1
ATOM 2811 O O . ALA B 1 50 ? -10.367 -15.484 -2.137 1 98.81 50 ALA B O 1
ATOM 2812 N N . GLU B 1 51 ? -10.984 -14.32 -0.279 1 98.81 51 GLU B N 1
ATOM 2813 C CA . GLU B 1 51 ? -12.086 -13.641 -0.953 1 98.81 51 GLU B CA 1
ATOM 2814 C C . GLU B 1 51 ? -11.578 -12.75 -2.078 1 98.81 51 GLU B C 1
ATOM 2816 O O . GLU B 1 51 ? -12.102 -12.781 -3.193 1 98.81 51 GLU B O 1
ATOM 2821 N N . GLU B 1 52 ? -10.562 -11.945 -1.734 1 98.94 52 GLU B N 1
ATOM 2822 C CA . GLU B 1 52 ? -9.984 -11.055 -2.738 1 98.94 52 GLU B CA 1
ATOM 2823 C C . GLU B 1 52 ? -9.453 -11.836 -3.932 1 98.94 52 GLU B C 1
ATOM 2825 O O . GLU B 1 52 ? -9.75 -11.508 -5.082 1 98.94 52 GLU B O 1
ATOM 2830 N N . VAL B 1 53 ? -8.695 -12.938 -3.639 1 98.94 53 VAL B N 1
ATOM 2831 C CA . VAL B 1 53 ? -8.109 -13.734 -4.711 1 98.94 53 VAL B CA 1
ATOM 2832 C C . VAL B 1 53 ? -9.211 -14.406 -5.523 1 98.94 53 VAL B C 1
ATOM 2834 O O . VAL B 1 53 ? -9.125 -14.484 -6.75 1 98.94 53 VAL B O 1
ATOM 2837 N N . THR B 1 54 ? -10.266 -14.883 -4.844 1 98.88 54 THR B N 1
ATOM 2838 C CA . THR B 1 54 ? -11.391 -15.5 -5.543 1 98.88 54 THR B CA 1
ATOM 2839 C C . THR B 1 54 ? -11.992 -14.539 -6.559 1 98.88 54 THR B C 1
ATOM 2841 O O . THR B 1 54 ? -12.227 -14.906 -7.711 1 98.88 54 THR B O 1
ATOM 2844 N N . GLY B 1 55 ? -12.25 -13.281 -6.125 1 98.94 55 GLY B N 1
ATOM 2845 C CA . GLY B 1 55 ? -12.781 -12.289 -7.043 1 98.94 55 GLY B CA 1
ATOM 2846 C C . GLY B 1 55 ? -11.883 -12.031 -8.234 1 98.94 55 GLY B C 1
ATOM 2847 O O . GLY B 1 55 ? -12.359 -11.945 -9.367 1 98.94 55 GLY B O 1
ATOM 2848 N N . PHE B 1 56 ? -10.602 -11.945 -8 1 98.94 56 PHE B N 1
ATOM 2849 C CA . PHE B 1 56 ? -9.633 -11.711 -9.07 1 98.94 56 PHE B CA 1
ATOM 2850 C C . PHE B 1 56 ? -9.594 -12.898 -10.031 1 98.94 56 PHE B C 1
ATOM 2852 O O . PHE B 1 56 ? -9.508 -12.719 -11.242 1 98.94 56 PHE B O 1
ATOM 2859 N N . VAL B 1 57 ? -9.617 -14.148 -9.5 1 98.88 57 VAL B N 1
ATOM 2860 C CA . VAL B 1 57 ? -9.586 -15.344 -10.336 1 98.88 57 VAL B CA 1
ATOM 2861 C C . VAL B 1 57 ? -10.828 -15.391 -11.219 1 98.88 57 VAL B C 1
ATOM 2863 O O . VAL B 1 57 ? -10.742 -15.68 -12.414 1 98.88 57 VAL B O 1
ATOM 2866 N N . LYS B 1 58 ? -12 -15.133 -10.633 1 98.81 58 LYS B N 1
ATOM 2867 C CA . LYS B 1 58 ? -13.242 -15.117 -11.406 1 98.81 58 LYS B CA 1
ATOM 2868 C C . LYS B 1 58 ? -13.148 -14.133 -12.57 1 98.81 58 LYS B C 1
ATOM 2870 O O . LYS B 1 58 ? -13.531 -14.461 -13.695 1 98.81 58 LYS B O 1
ATOM 2875 N N . SER B 1 59 ? -12.648 -12.961 -12.297 1 98.81 59 SER B N 1
ATOM 2876 C CA . SER B 1 59 ? -12.477 -11.945 -13.328 1 98.81 59 SER B CA 1
ATOM 2877 C C . SER B 1 59 ? -11.492 -12.406 -14.406 1 98.81 59 SER B C 1
ATOM 2879 O O . SER B 1 59 ? -11.766 -12.273 -15.602 1 98.81 59 SER B O 1
ATOM 2881 N N . ALA B 1 60 ? -10.359 -12.969 -14.008 1 98.75 60 ALA B N 1
ATOM 2882 C CA . ALA B 1 60 ? -9.336 -13.438 -14.938 1 98.75 60 ALA B CA 1
ATOM 2883 C C . ALA B 1 60 ? -9.883 -14.547 -15.836 1 98.75 60 ALA B C 1
ATOM 2885 O O . ALA B 1 60 ? -9.664 -14.539 -17.047 1 98.75 60 ALA B O 1
ATOM 2886 N N . ARG B 1 61 ? -10.594 -15.484 -15.219 1 98.62 61 ARG B N 1
ATOM 2887 C CA . ARG B 1 61 ? -11.18 -16.594 -15.969 1 98.62 61 ARG B CA 1
ATOM 2888 C C . ARG B 1 61 ? -12.211 -16.094 -16.969 1 98.62 61 ARG B C 1
ATOM 2890 O O . ARG B 1 61 ? -12.312 -16.625 -18.078 1 98.62 61 ARG B O 1
ATOM 2897 N N . GLU B 1 62 ? -12.93 -15.117 -16.562 1 98.44 62 GLU B N 1
ATOM 2898 C CA . GLU B 1 62 ? -14 -14.578 -17.406 1 98.44 62 GLU B CA 1
ATOM 2899 C C . GLU B 1 62 ? -13.445 -14.031 -18.719 1 98.44 62 GLU B C 1
ATOM 2901 O O . GLU B 1 62 ? -14.047 -14.211 -19.781 1 98.44 62 GLU B O 1
ATOM 2906 N N . VAL B 1 63 ? -12.32 -13.422 -18.703 1 98.31 63 VAL B N 1
ATOM 2907 C CA . VAL B 1 63 ? -11.844 -12.711 -19.891 1 98.31 63 VAL B CA 1
ATOM 2908 C C . VAL B 1 63 ? -10.727 -13.508 -20.547 1 98.31 63 VAL B C 1
ATOM 2910 O O . VAL B 1 63 ? -10.07 -13.016 -21.469 1 98.31 63 VAL B O 1
ATOM 2913 N N . ALA B 1 64 ? -10.469 -14.758 -20.094 1 98.62 64 ALA B N 1
ATOM 2914 C CA . ALA B 1 64 ? -9.445 -15.625 -20.688 1 98.62 64 ALA B CA 1
ATOM 2915 C C . ALA B 1 64 ? -9.906 -16.156 -22.047 1 98.62 64 ALA B C 1
ATOM 2917 O O . ALA B 1 64 ? -11.109 -16.219 -22.312 1 98.62 64 ALA B O 1
ATOM 2918 N N . VAL B 1 65 ? -8.961 -16.438 -22.938 1 98.62 65 VAL B N 1
ATOM 2919 C CA . VAL B 1 65 ? -9.242 -17.281 -24.094 1 98.62 65 VAL B CA 1
ATOM 2920 C C . VAL B 1 65 ? -9.477 -18.719 -23.625 1 98.62 65 VAL B C 1
ATOM 2922 O O . VAL B 1 65 ? -8.539 -19.391 -23.203 1 98.62 65 VAL B O 1
ATOM 2925 N N . LYS B 1 66 ? -10.688 -19.234 -23.781 1 98.62 66 LYS B N 1
ATOM 2926 C CA . LYS B 1 66 ? -11.086 -20.5 -23.188 1 98.62 66 LYS B CA 1
ATOM 2927 C C . LYS B 1 66 ? -10.602 -21.688 -24.016 1 98.62 66 LYS B C 1
ATOM 2929 O O . LYS B 1 66 ? -10.648 -21.641 -25.25 1 98.62 66 LYS B O 1
ATOM 2934 N N . VAL B 1 67 ? -10.086 -22.609 -23.312 1 98.81 67 VAL B N 1
ATOM 2935 C CA . VAL B 1 67 ? -9.852 -23.922 -23.922 1 98.81 67 VAL B CA 1
ATOM 2936 C C . VAL B 1 67 ? -11.094 -24.797 -23.766 1 98.81 67 VAL B C 1
ATOM 2938 O O . VAL B 1 67 ? -11.492 -25.125 -22.641 1 98.81 67 VAL B O 1
ATOM 2941 N N . PRO B 1 68 ? -11.688 -25.125 -24.875 1 98.5 68 PRO B N 1
ATOM 2942 C CA . PRO B 1 68 ? -12.914 -25.906 -24.781 1 98.5 68 PRO B CA 1
ATOM 2943 C C . PRO B 1 68 ? -12.648 -27.375 -24.469 1 98.5 68 PRO B C 1
ATOM 2945 O O . PRO B 1 68 ? -12.875 -28.25 -25.328 1 98.5 68 PRO B O 1
ATOM 2948 N N . LEU B 1 69 ? -12.242 -27.703 -23.219 1 98.31 69 LEU B N 1
ATOM 2949 C CA . LEU B 1 69 ? -11.945 -29.078 -22.797 1 98.31 69 LEU B CA 1
ATOM 2950 C C . LEU B 1 69 ? -13.172 -29.969 -22.922 1 98.31 69 LEU B C 1
ATOM 2952 O O . LEU B 1 69 ? -14.281 -29.562 -22.562 1 98.31 69 LEU B O 1
ATOM 2956 N N . ARG B 1 70 ? -12.938 -31.109 -23.438 1 94 70 ARG B N 1
ATOM 2957 C CA . ARG B 1 70 ? -14.008 -32.094 -23.609 1 94 70 ARG B CA 1
ATOM 2958 C C . ARG B 1 70 ? -13.922 -33.188 -22.578 1 94 70 ARG B C 1
ATOM 2960 O O . ARG B 1 70 ? -14.844 -34 -22.438 1 94 70 ARG B O 1
ATOM 2967 N N . VAL B 1 71 ? -12.875 -33.25 -21.844 1 97.12 71 VAL B N 1
ATOM 2968 C CA . VAL B 1 71 ? -12.602 -34.219 -20.781 1 97.12 71 VAL B CA 1
ATOM 2969 C C . VAL B 1 71 ? -12.133 -33.469 -19.531 1 97.12 71 VAL B C 1
ATOM 2971 O O . VAL B 1 71 ? -11.703 -32.312 -19.594 1 97.12 71 VAL B O 1
ATOM 2974 N N . GLU B 1 72 ? -12.32 -34.188 -18.406 1 97.38 72 GLU B N 1
ATOM 2975 C CA . GLU B 1 72 ? -11.789 -33.625 -17.172 1 97.38 72 GLU B CA 1
ATOM 2976 C C . GLU B 1 72 ? -10.266 -33.688 -17.156 1 97.38 72 GLU B C 1
ATOM 2978 O O . GLU B 1 72 ? -9.672 -34.719 -17.531 1 97.38 72 GLU B O 1
ATOM 2983 N N . ALA B 1 73 ? -9.664 -32.625 -16.859 1 98.75 73 ALA B N 1
ATOM 2984 C CA . ALA B 1 73 ? -8.211 -32.5 -16.781 1 98.75 73 ALA B CA 1
ATOM 2985 C C . ALA B 1 73 ? -7.766 -31.844 -15.492 1 98.75 73 ALA B C 1
ATOM 2987 O O . ALA B 1 73 ? -8.562 -31.172 -14.82 1 98.75 73 ALA B O 1
ATOM 2988 N N . ILE B 1 74 ? -6.551 -32.031 -15.078 1 98.88 74 ILE B N 1
ATOM 2989 C CA . ILE B 1 74 ? -5.984 -31.359 -13.914 1 98.88 74 ILE B CA 1
ATOM 2990 C C . ILE B 1 74 ? -4.926 -30.344 -14.375 1 98.88 74 ILE B C 1
ATOM 2992 O O . ILE B 1 74 ? -4.527 -30.344 -15.539 1 98.88 74 ILE B O 1
ATOM 2996 N N . ASP B 1 75 ? -4.547 -29.5 -13.508 1 98.81 75 ASP B N 1
ATOM 2997 C CA . ASP B 1 75 ? -3.408 -28.594 -13.656 1 98.81 75 ASP B CA 1
ATOM 2998 C C . ASP B 1 75 ? -2.451 -28.719 -12.469 1 98.81 75 ASP B C 1
ATOM 3000 O O . ASP B 1 75 ? -2.844 -29.188 -11.398 1 98.81 75 ASP B O 1
ATOM 3004 N N . THR B 1 76 ? -1.206 -28.438 -12.672 1 98.62 76 THR B N 1
ATOM 3005 C CA . THR B 1 76 ? -0.208 -28.516 -11.617 1 98.62 76 THR B CA 1
ATOM 3006 C C . THR B 1 76 ? 0.476 -27.172 -11.422 1 98.62 76 THR B C 1
ATOM 3008 O O . THR B 1 76 ? 1.551 -27.094 -10.82 1 98.62 76 THR B O 1
ATOM 3011 N N . ALA B 1 77 ? -0.095 -26.109 -11.953 1 94.5 77 ALA B N 1
ATOM 3012 C CA . ALA B 1 77 ? 0.502 -24.781 -11.844 1 94.5 77 ALA B CA 1
ATOM 3013 C C . ALA B 1 77 ? 0.563 -24.312 -10.391 1 94.5 77 ALA B C 1
ATOM 3015 O O . ALA B 1 77 ? -0.37 -24.547 -9.625 1 94.5 77 ALA B O 1
ATOM 3016 N N . GLY B 1 78 ? 1.642 -23.641 -10.055 1 94.75 78 GLY B N 1
ATOM 3017 C CA . GLY B 1 78 ? 1.853 -23.047 -8.75 1 94.75 78 GLY B CA 1
ATOM 3018 C C . GLY B 1 78 ? 2.156 -21.562 -8.812 1 94.75 78 GLY B C 1
ATOM 3019 O O . GLY B 1 78 ? 2.223 -20.984 -9.898 1 94.75 78 GLY B O 1
ATOM 3020 N N . THR B 1 79 ? 2.303 -20.984 -7.691 1 93.31 79 THR B N 1
ATOM 3021 C CA . THR B 1 79 ? 2.506 -19.547 -7.641 1 93.31 79 THR B CA 1
ATOM 3022 C C . THR B 1 79 ? 3.908 -19.188 -8.117 1 93.31 79 THR B C 1
ATOM 3024 O O . THR B 1 79 ? 4.156 -18.047 -8.523 1 93.31 79 THR B O 1
ATOM 3027 N N . GLY B 1 80 ? 4.785 -20.141 -7.945 1 88.88 80 GLY B N 1
ATOM 3028 C CA . GLY B 1 80 ? 6.172 -19.812 -8.242 1 88.88 80 GLY B CA 1
ATOM 3029 C C . GLY B 1 80 ? 6.762 -18.781 -7.309 1 88.88 80 GLY B C 1
ATOM 3030 O O . GLY B 1 80 ? 6.109 -18.359 -6.352 1 88.88 80 GLY B O 1
ATOM 3031 N N . GLY B 1 81 ? 8.148 -18.531 -7.52 1 85.69 81 GLY B N 1
ATOM 3032 C CA . GLY B 1 81 ? 8.805 -17.422 -6.832 1 85.69 81 GLY B CA 1
ATOM 3033 C C . GLY B 1 81 ? 9.414 -17.828 -5.504 1 85.69 81 GLY B C 1
ATOM 3034 O O . GLY B 1 81 ? 9.633 -16.984 -4.637 1 85.69 81 GLY B O 1
ATOM 3035 N N . ASP B 1 82 ? 9.617 -19.062 -5.344 1 85.31 82 ASP B N 1
ATOM 3036 C CA . ASP B 1 82 ? 10.219 -19.484 -4.082 1 85.31 82 ASP B CA 1
ATOM 3037 C C . ASP B 1 82 ? 11.727 -19.219 -4.07 1 85.31 82 ASP B C 1
ATOM 3039 O O . ASP B 1 82 ? 12.359 -19.266 -3.014 1 85.31 82 ASP B O 1
ATOM 3043 N N . GLY B 1 83 ? 12.281 -19.031 -5.316 1 85.69 83 GLY B N 1
ATOM 3044 C CA . GLY B 1 83 ? 13.688 -18.672 -5.434 1 85.69 83 GLY B CA 1
ATOM 3045 C C . GLY B 1 83 ? 14.625 -19.828 -5.117 1 85.69 83 GLY B C 1
ATOM 3046 O O . GLY B 1 83 ? 15.805 -19.609 -4.832 1 85.69 83 GLY B O 1
ATOM 3047 N N . ALA B 1 84 ? 14.156 -21.031 -5.203 1 88.94 84 ALA B N 1
ATOM 3048 C CA . ALA B 1 84 ? 14.93 -22.172 -4.727 1 88.94 84 ALA B CA 1
ATOM 3049 C C . ALA B 1 84 ? 15.82 -22.719 -5.832 1 88.94 84 ALA B C 1
ATOM 3051 O O . ALA B 1 84 ? 16.719 -23.531 -5.566 1 88.94 84 ALA B O 1
ATOM 3052 N N . GLY B 1 85 ? 15.555 -22.359 -7.078 1 90.69 85 GLY B N 1
ATOM 3053 C CA . GLY B 1 85 ? 16.391 -22.781 -8.195 1 90.69 85 GLY B CA 1
ATOM 3054 C C . GLY B 1 85 ? 16.188 -24.234 -8.562 1 90.69 85 GLY B C 1
ATOM 3055 O O . GLY B 1 85 ? 17.094 -24.875 -9.094 1 90.69 85 GLY B O 1
ATOM 3056 N N . THR B 1 86 ? 15.086 -24.812 -8.188 1 92.81 86 THR B N 1
ATOM 3057 C CA . THR B 1 86 ? 14.781 -26.188 -8.57 1 92.81 86 THR B CA 1
ATOM 3058 C C . THR B 1 86 ? 14.422 -26.266 -10.047 1 92.81 86 THR B C 1
ATOM 3060 O O . THR B 1 86 ? 14.188 -25.25 -10.695 1 92.81 86 THR B O 1
ATOM 3063 N N . ILE B 1 87 ? 14.5 -27.469 -10.586 1 94 87 ILE B N 1
ATOM 3064 C CA . ILE B 1 87 ? 14.023 -27.688 -11.945 1 94 87 ILE B CA 1
ATOM 3065 C C . ILE B 1 87 ? 12.5 -27.531 -11.984 1 94 87 ILE B C 1
ATOM 3067 O O . ILE B 1 87 ? 11.859 -27.406 -10.945 1 94 87 ILE B O 1
ATOM 3071 N N . ASN B 1 88 ? 11.938 -27.453 -13.148 1 94 88 ASN B N 1
ATOM 3072 C CA . ASN B 1 88 ? 10.508 -27.203 -13.281 1 94 88 ASN B CA 1
ATOM 3073 C C . ASN B 1 88 ? 9.688 -28.422 -12.914 1 94 88 ASN B C 1
ATOM 3075 O O . ASN B 1 88 ? 9.016 -29.016 -13.773 1 94 88 ASN B O 1
ATOM 3079 N N . LEU B 1 89 ? 9.672 -28.719 -11.656 1 96.81 89 LEU B N 1
ATOM 3080 C CA . LEU B 1 89 ? 9.102 -29.953 -11.141 1 96.81 89 LEU B CA 1
ATOM 3081 C C . LEU B 1 89 ? 7.617 -30.047 -11.469 1 96.81 89 LEU B C 1
ATOM 3083 O O . LEU B 1 89 ? 7.109 -31.125 -11.773 1 96.81 89 LEU B O 1
ATOM 3087 N N . SER B 1 90 ? 6.91 -28.938 -11.391 1 97.38 90 SER B N 1
ATOM 3088 C CA . SER B 1 90 ? 5.469 -28.969 -11.625 1 97.38 90 SER B CA 1
ATOM 3089 C C . SER B 1 90 ? 5.152 -29.391 -13.055 1 97.38 90 SER B C 1
ATOM 3091 O O . SER B 1 90 ? 4.227 -30.188 -13.289 1 97.38 90 SER B O 1
ATOM 3093 N N . THR B 1 91 ? 5.934 -28.891 -14.031 1 98 91 THR B N 1
ATOM 3094 C CA . THR B 1 91 ? 5.723 -29.25 -15.43 1 98 91 THR B CA 1
ATOM 3095 C C . THR B 1 91 ? 6.098 -30.703 -15.672 1 98 91 THR B C 1
ATOM 3097 O O . THR B 1 91 ? 5.375 -31.422 -16.359 1 98 91 THR B O 1
ATOM 3100 N N . LEU B 1 92 ? 7.234 -31.125 -15.125 1 98.69 92 LEU B N 1
ATOM 3101 C CA . LEU B 1 92 ? 7.684 -32.5 -15.281 1 98.69 92 LEU B CA 1
ATOM 3102 C C . LEU B 1 92 ? 6.695 -33.469 -14.641 1 98.69 92 LEU B C 1
ATOM 3104 O O . LEU B 1 92 ? 6.402 -34.531 -15.211 1 98.69 92 LEU B O 1
ATOM 3108 N N . ALA B 1 93 ? 6.246 -33.094 -13.453 1 98.88 93 ALA B N 1
ATOM 3109 C CA . ALA B 1 93 ? 5.223 -33.875 -12.781 1 98.88 93 ALA B CA 1
ATOM 3110 C C . ALA B 1 93 ? 3.977 -34 -13.648 1 98.88 93 ALA B C 1
ATOM 3112 O O . ALA B 1 93 ? 3.361 -35.094 -13.703 1 98.88 93 ALA B O 1
ATOM 3113 N N . ALA B 1 94 ? 3.557 -32.938 -14.305 1 98.94 94 ALA B N 1
ATOM 3114 C CA . ALA B 1 94 ? 2.398 -32.938 -15.195 1 98.94 94 ALA B CA 1
ATOM 3115 C C . ALA B 1 94 ? 2.586 -33.938 -16.344 1 98.94 94 ALA B C 1
ATOM 3117 O O . ALA B 1 94 ? 1.665 -34.688 -16.672 1 98.94 94 ALA B O 1
ATOM 3118 N N . VAL B 1 95 ? 3.75 -33.938 -16.953 1 98.94 95 VAL B N 1
ATOM 3119 C CA . VAL B 1 95 ? 4.062 -34.844 -18.062 1 98.94 95 VAL B CA 1
ATOM 3120 C C . VAL B 1 95 ? 3.99 -36.281 -17.594 1 98.94 95 VAL B C 1
ATOM 3122 O O . VAL B 1 95 ? 3.391 -37.156 -18.266 1 98.94 95 VAL B O 1
ATOM 3125 N N . VAL B 1 96 ? 4.625 -36.594 -16.422 1 98.94 96 VAL B N 1
ATOM 3126 C CA . VAL B 1 96 ? 4.621 -37.938 -15.875 1 98.94 96 VAL B CA 1
ATOM 3127 C C . VAL B 1 96 ? 3.188 -38.344 -15.562 1 98.94 96 VAL B C 1
ATOM 3129 O O . VAL B 1 96 ? 2.791 -39.5 -15.859 1 98.94 96 VAL B O 1
ATOM 3132 N N . ALA B 1 97 ? 2.428 -37.5 -14.914 1 98.94 97 ALA B N 1
ATOM 3133 C CA . ALA B 1 97 ? 1.038 -37.812 -14.586 1 98.94 97 ALA B CA 1
ATOM 3134 C C . ALA B 1 97 ? 0.239 -38.125 -15.844 1 98.94 97 ALA B C 1
ATOM 3136 O O . ALA B 1 97 ? -0.545 -39.094 -15.859 1 98.94 97 ALA B O 1
ATOM 3137 N N . ALA B 1 98 ? 0.423 -37.344 -16.891 1 98.94 98 ALA B N 1
ATOM 3138 C CA . ALA B 1 98 ? -0.263 -37.594 -18.156 1 98.94 98 ALA B CA 1
ATOM 3139 C C . ALA B 1 98 ? 0.114 -38.969 -18.734 1 98.94 98 ALA B C 1
ATOM 3141 O O . ALA B 1 98 ? -0.752 -39.719 -19.188 1 98.94 98 ALA B O 1
ATOM 3142 N N . ALA B 1 99 ? 1.399 -39.281 -18.719 1 98.88 99 ALA B N 1
ATOM 3143 C CA . ALA B 1 99 ? 1.885 -40.562 -19.219 1 98.88 99 ALA B CA 1
ATOM 3144 C C . ALA B 1 99 ? 1.311 -41.719 -18.391 1 98.88 99 ALA B C 1
ATOM 3146 O O . ALA B 1 99 ? 1.152 -42.844 -18.906 1 98.88 99 ALA B O 1
ATOM 3147 N N . ALA B 1 100 ? 1.004 -41.438 -17.156 1 98.81 100 ALA B N 1
ATOM 3148 C CA . ALA B 1 100 ? 0.559 -42.469 -16.219 1 98.81 100 ALA B CA 1
ATOM 3149 C C . ALA B 1 100 ? -0.963 -42.594 -16.203 1 98.81 100 ALA B C 1
ATOM 3151 O O . ALA B 1 100 ? -1.529 -43.344 -15.43 1 98.81 100 ALA B O 1
ATOM 3152 N N . GLY B 1 101 ? -1.635 -41.75 -16.969 1 98.5 101 GLY B N 1
ATOM 3153 C CA . GLY B 1 101 ? -3.059 -42 -17.109 1 98.5 101 GLY B CA 1
ATOM 3154 C C . GLY B 1 101 ? -3.916 -40.812 -16.797 1 98.5 101 GLY B C 1
ATOM 3155 O O . GLY B 1 101 ? -5.117 -40.781 -17.078 1 98.5 101 GLY B O 1
ATOM 3156 N N . ALA B 1 102 ? -3.41 -39.781 -16.266 1 98.81 102 ALA B N 1
ATOM 3157 C CA . ALA B 1 102 ? -4.164 -38.531 -16.016 1 98.81 102 ALA B CA 1
ATOM 3158 C C . ALA B 1 102 ? -4.301 -37.719 -17.297 1 98.81 102 ALA B C 1
ATOM 3160 O O . ALA B 1 102 ? -3.564 -37.938 -18.266 1 98.81 102 ALA B O 1
ATOM 3161 N N . ARG B 1 103 ? -5.281 -36.875 -17.359 1 98.81 103 ARG B N 1
ATOM 3162 C CA . ARG B 1 103 ? -5.367 -35.812 -18.375 1 98.81 103 ARG B CA 1
ATOM 3163 C C . ARG B 1 103 ? -4.941 -34.469 -17.781 1 98.81 103 ARG B C 1
ATOM 3165 O O . ARG B 1 103 ? -5.387 -34.094 -16.703 1 98.81 103 ARG B O 1
ATOM 3172 N N . VAL B 1 104 ? -4.043 -33.812 -18.516 1 98.94 104 VAL B N 1
ATOM 3173 C CA . VAL B 1 104 ? -3.449 -32.625 -17.922 1 98.94 104 VAL B CA 1
ATOM 3174 C C . VAL B 1 104 ? -3.514 -31.453 -18.906 1 98.94 104 VAL B C 1
ATOM 3176 O O . VAL B 1 104 ? -3.115 -31.578 -20.062 1 98.94 104 VAL B O 1
ATOM 3179 N N . LEU B 1 105 ? -4.094 -30.344 -18.547 1 98.94 105 LEU B N 1
ATOM 3180 C CA . LEU B 1 105 ? -3.904 -29.047 -19.172 1 98.94 105 LEU B CA 1
ATOM 3181 C C . LEU B 1 105 ? -3.053 -28.141 -18.281 1 98.94 105 LEU B C 1
ATOM 3183 O O . LEU B 1 105 ? -3.568 -27.5 -17.375 1 98.94 105 LEU B O 1
ATOM 3187 N N . LYS B 1 106 ? -1.743 -28.094 -18.547 1 98.75 106 LYS B N 1
ATOM 3188 C CA . LYS B 1 106 ? -0.799 -27.359 -17.719 1 98.75 106 LYS B CA 1
ATOM 3189 C C . LYS B 1 106 ? -0.728 -25.891 -18.125 1 98.75 106 LYS B C 1
ATOM 3191 O O . LYS B 1 106 ? -0.335 -25.578 -19.25 1 98.75 106 LYS B O 1
ATOM 3196 N N . HIS B 1 107 ? -1.178 -25.062 -17.266 1 98.31 107 HIS B N 1
ATOM 3197 C CA . HIS B 1 107 ? -1.066 -23.625 -17.453 1 98.31 107 HIS B CA 1
ATOM 3198 C C . HIS B 1 107 ? 0.264 -23.094 -16.922 1 98.31 107 HIS B C 1
ATOM 3200 O O . HIS B 1 107 ? 0.733 -23.531 -15.867 1 98.31 107 HIS B O 1
ATOM 3206 N N . GLY B 1 108 ? 0.941 -22.25 -17.719 1 96.19 108 GLY B N 1
ATOM 3207 C CA . GLY B 1 108 ? 2.23 -21.781 -17.234 1 96.19 108 GLY B CA 1
ATOM 3208 C C . GLY B 1 108 ? 2.699 -20.516 -17.922 1 96.19 108 GLY B C 1
ATOM 3209 O O . GLY B 1 108 ? 2.082 -20.062 -18.875 1 96.19 108 GLY B O 1
ATOM 3210 N N . ASN B 1 109 ? 3.717 -19.938 -17.375 1 93.81 109 ASN B N 1
ATOM 3211 C CA . ASN B 1 109 ? 4.312 -18.672 -17.812 1 93.81 109 ASN B CA 1
ATOM 3212 C C . ASN B 1 109 ? 5.84 -18.734 -17.75 1 93.81 109 ASN B C 1
ATOM 3214 O O . ASN B 1 109 ? 6.414 -19.75 -17.359 1 93.81 109 ASN B O 1
ATOM 3218 N N . ARG B 1 110 ? 6.383 -17.703 -18.297 1 89.06 110 ARG B N 1
ATOM 3219 C CA . ARG B 1 110 ? 7.82 -17.516 -18.125 1 89.06 110 ARG B CA 1
ATOM 3220 C C . ARG B 1 110 ? 8.148 -17.109 -16.703 1 89.06 110 ARG B C 1
ATOM 3222 O O . ARG B 1 110 ? 7.27 -16.672 -15.953 1 89.06 110 ARG B O 1
ATOM 3229 N N . SER B 1 111 ? 9.391 -17.375 -16.328 1 77.38 111 SER B N 1
ATOM 3230 C CA . SER B 1 111 ? 9.773 -17.141 -14.938 1 77.38 111 SER B CA 1
ATOM 3231 C C . SER B 1 111 ? 9.656 -15.664 -14.562 1 77.38 111 SER B C 1
ATOM 3233 O O . SER B 1 111 ? 10.117 -14.797 -15.305 1 77.38 111 SER B O 1
ATOM 3235 N N . ALA B 1 112 ? 8.984 -15.383 -13.43 1 65.31 112 ALA B N 1
ATOM 3236 C CA . ALA B 1 112 ? 8.898 -14.047 -12.836 1 65.31 112 ALA B CA 1
ATOM 3237 C C . ALA B 1 112 ? 10.234 -13.633 -12.234 1 65.31 112 ALA B C 1
ATOM 3239 O O . ALA B 1 112 ? 10.562 -12.445 -12.195 1 65.31 112 ALA B O 1
ATOM 3240 N N . SER B 1 113 ? 10.961 -14.602 -11.656 1 60.12 113 SER B N 1
ATOM 3241 C CA . SER B 1 113 ? 12.203 -14.352 -10.93 1 60.12 113 SER B CA 1
ATOM 3242 C C . SER B 1 113 ? 13.391 -14.273 -11.883 1 60.12 113 SER B C 1
ATOM 3244 O O . SER B 1 113 ? 14.492 -13.898 -11.477 1 60.12 113 SER B O 1
ATOM 3246 N N . GLY B 1 114 ? 13.094 -14.539 -13.133 1 62.75 114 GLY B N 1
ATOM 3247 C CA . GLY B 1 114 ? 14.148 -14.398 -14.133 1 62.75 114 GLY B CA 1
ATOM 3248 C C . GLY B 1 114 ? 14.961 -15.664 -14.32 1 62.75 114 GLY B C 1
ATOM 3249 O O . GLY B 1 114 ? 15.891 -15.688 -15.133 1 62.75 114 GLY B O 1
ATOM 3250 N N . PHE B 1 115 ? 14.602 -16.75 -13.609 1 71.75 115 PHE B N 1
ATOM 3251 C CA . PHE B 1 115 ? 15.508 -17.875 -13.805 1 71.75 115 PHE B CA 1
ATOM 3252 C C . PHE B 1 115 ? 15 -18.797 -14.914 1 71.75 115 PHE B C 1
ATOM 3254 O O . PHE B 1 115 ? 15.445 -18.703 -16.062 1 71.75 115 PHE B O 1
ATOM 3261 N N . PHE B 1 116 ? 13.93 -19.797 -14.594 1 83.19 116 PHE B N 1
ATOM 3262 C CA . PHE B 1 116 ? 13.531 -20.812 -15.555 1 83.19 116 PHE B CA 1
ATOM 3263 C C . PHE B 1 116 ? 12.109 -21.281 -15.281 1 83.19 116 PHE B C 1
ATOM 3265 O O . PHE B 1 116 ? 11.875 -22.078 -14.359 1 83.19 116 PHE B O 1
ATOM 3272 N N . GLY B 1 117 ? 11.156 -20.734 -16.047 1 91.31 117 GLY B N 1
ATOM 3273 C CA . GLY B 1 117 ? 9.758 -21.078 -15.812 1 91.31 117 GLY B CA 1
ATOM 3274 C C . GLY B 1 117 ? 9.281 -22.234 -16.656 1 91.31 117 GLY B C 1
ATOM 3275 O O . GLY B 1 117 ? 10.07 -22.875 -17.359 1 91.31 117 GLY B O 1
ATOM 3276 N N . SER B 1 118 ? 8.016 -22.609 -16.484 1 95.62 118 SER B N 1
ATOM 3277 C CA . SER B 1 118 ? 7.43 -23.75 -17.188 1 95.62 118 SER B CA 1
ATOM 3278 C C . SER B 1 118 ? 7.453 -23.531 -18.703 1 95.62 118 SER B C 1
ATOM 3280 O O . SER B 1 118 ? 7.746 -24.453 -19.453 1 95.62 118 SER B O 1
ATOM 3282 N N . ALA B 1 119 ? 7.188 -22.266 -19.141 1 95.94 119 ALA B N 1
ATOM 3283 C CA . ALA B 1 119 ? 7.211 -21.969 -20.562 1 95.94 119 ALA B CA 1
ATOM 3284 C C . ALA B 1 119 ? 8.625 -22.062 -21.125 1 95.94 119 ALA B C 1
ATOM 3286 O O . ALA B 1 119 ? 8.828 -22.469 -22.266 1 95.94 119 ALA B O 1
ATOM 3287 N N . ASP B 1 120 ? 9.586 -21.656 -20.359 1 94.31 120 ASP B N 1
ATOM 3288 C CA . ASP B 1 120 ? 10.984 -21.734 -20.797 1 94.31 120 ASP B CA 1
ATOM 3289 C C . ASP B 1 120 ? 11.398 -23.188 -21.031 1 94.31 120 ASP B C 1
ATOM 3291 O O . ASP B 1 120 ? 12.062 -23.5 -22.016 1 94.31 120 ASP B O 1
ATOM 3295 N N . PHE B 1 121 ? 11.016 -24.047 -20.141 1 96.56 121 PHE B N 1
ATOM 3296 C CA . PHE B 1 121 ? 11.328 -25.469 -20.297 1 96.56 121 PHE B CA 1
ATOM 3297 C C . PHE B 1 121 ? 10.672 -26.031 -21.547 1 96.56 121 PHE B C 1
ATOM 3299 O O . PHE B 1 121 ? 11.328 -26.688 -22.359 1 96.56 121 PHE B O 1
ATOM 3306 N N . MET B 1 122 ? 9.375 -25.75 -21.625 1 98.06 122 MET B N 1
ATOM 3307 C CA . MET B 1 122 ? 8.617 -26.312 -22.75 1 98.06 122 MET B CA 1
ATOM 3308 C C . MET B 1 122 ? 9.172 -25.812 -24.078 1 98.06 122 MET B C 1
ATOM 3310 O O . MET B 1 122 ? 9.281 -26.594 -25.031 1 98.06 122 MET B O 1
ATOM 3314 N N . GLU B 1 123 ? 9.523 -24.562 -24.109 1 96.56 123 GLU B N 1
ATOM 3315 C CA . GLU B 1 123 ? 10.141 -24 -25.312 1 96.56 123 GLU B CA 1
ATOM 3316 C C . GLU B 1 123 ? 11.484 -24.672 -25.609 1 96.56 123 GLU B C 1
ATOM 3318 O O . GLU B 1 123 ? 11.805 -24.969 -26.75 1 96.56 123 GLU B O 1
ATOM 3323 N N . ALA B 1 124 ? 12.289 -24.906 -24.625 1 96.62 124 ALA B N 1
ATOM 3324 C CA . ALA B 1 124 ? 13.625 -25.484 -24.75 1 96.62 124 ALA B CA 1
ATOM 3325 C C . ALA B 1 124 ? 13.555 -26.891 -25.344 1 96.62 124 ALA B C 1
ATOM 3327 O O . ALA B 1 124 ? 14.461 -27.312 -26.062 1 96.62 124 ALA B O 1
ATOM 3328 N N . VAL B 1 125 ? 12.484 -27.656 -25.062 1 97.94 125 VAL B N 1
ATOM 3329 C CA . VAL B 1 125 ? 12.391 -29.031 -25.531 1 97.94 125 VAL B CA 1
ATOM 3330 C C . VAL B 1 125 ? 11.641 -29.078 -26.859 1 97.94 125 VAL B C 1
ATOM 3332 O O . VAL B 1 125 ? 11.398 -30.156 -27.406 1 97.94 125 VAL B O 1
ATOM 3335 N N . GLY B 1 126 ? 11.172 -27.906 -27.312 1 98.19 126 GLY B N 1
ATOM 3336 C CA . GLY B 1 126 ? 10.664 -27.828 -28.672 1 98.19 126 GLY B CA 1
ATOM 3337 C C . GLY B 1 126 ? 9.148 -27.719 -28.734 1 98.19 126 GLY B C 1
ATOM 3338 O O . GLY B 1 126 ? 8.562 -27.797 -29.828 1 98.19 126 GLY B O 1
ATOM 3339 N N . TYR B 1 127 ? 8.5 -27.531 -27.609 1 98.69 127 TYR B N 1
ATOM 3340 C CA . TYR B 1 127 ? 7.051 -27.375 -27.594 1 98.69 127 TYR B CA 1
ATOM 3341 C C . TYR B 1 127 ? 6.633 -26.047 -28.219 1 98.69 127 TYR B C 1
ATOM 3343 O O . TYR B 1 127 ? 7.266 -25.016 -27.969 1 98.69 127 TYR B O 1
ATOM 3351 N N . ASN B 1 128 ? 5.598 -26 -29.094 1 98.44 128 ASN B N 1
ATOM 3352 C CA . ASN B 1 128 ? 5.051 -24.781 -29.672 1 98.44 128 ASN B CA 1
ATOM 3353 C C . ASN B 1 128 ? 4.176 -24.031 -28.672 1 98.44 128 ASN B C 1
ATOM 3355 O O . ASN B 1 128 ? 3.027 -24.406 -28.438 1 98.44 128 ASN B O 1
ATOM 3359 N N . LEU B 1 129 ? 4.645 -22.938 -28.156 1 97.62 129 LEU B N 1
ATOM 3360 C CA . LEU B 1 129 ? 3.934 -22.172 -27.125 1 97.62 129 LEU B CA 1
ATOM 3361 C C . LEU B 1 129 ? 2.721 -21.469 -27.719 1 97.62 129 LEU B C 1
ATOM 3363 O O . LEU B 1 129 ? 1.867 -20.969 -26.984 1 97.62 129 LEU B O 1
ATOM 3367 N N . GLU B 1 130 ? 2.553 -21.531 -29.047 1 97.56 130 GLU B N 1
ATOM 3368 C CA . GLU B 1 130 ? 1.481 -20.797 -29.719 1 97.56 130 GLU B CA 1
ATOM 3369 C C . GLU B 1 130 ? 0.274 -21.688 -29.969 1 97.56 130 GLU B C 1
ATOM 3371 O O . GLU B 1 130 ? -0.643 -21.312 -30.703 1 97.56 130 GLU B O 1
ATOM 3376 N N . VAL B 1 131 ? 0.31 -22.859 -29.391 1 97.94 131 VAL B N 1
ATOM 3377 C CA . VAL B 1 131 ? -0.811 -23.781 -29.531 1 97.94 131 VAL B CA 1
ATOM 3378 C C . VAL B 1 131 ? -2.115 -23.078 -29.188 1 97.94 131 VAL B C 1
ATOM 3380 O O . VAL B 1 131 ? -2.225 -22.438 -28.125 1 97.94 131 VAL B O 1
ATOM 3383 N N . GLY B 1 132 ? -3.145 -23.109 -30.094 1 97.88 132 GLY B N 1
ATOM 3384 C CA . GLY B 1 132 ? -4.438 -22.484 -29.875 1 97.88 132 GLY B CA 1
ATOM 3385 C C . GLY B 1 132 ? -5.367 -23.312 -29.016 1 97.88 132 GLY B C 1
ATOM 3386 O O . GLY B 1 132 ? -5.059 -24.469 -28.688 1 97.88 132 GLY B O 1
ATOM 3387 N N . PRO B 1 133 ? -6.5 -22.734 -28.641 1 98.5 133 PRO B N 1
ATOM 3388 C CA . PRO B 1 133 ? -7.402 -23.375 -27.672 1 98.5 133 PRO B CA 1
ATOM 3389 C C . PRO B 1 133 ? -7.973 -24.688 -28.188 1 98.5 133 PRO B C 1
ATOM 3391 O O . PRO B 1 133 ? -8.023 -25.672 -27.438 1 98.5 133 PRO B O 1
ATOM 3394 N N . GLU B 1 134 ? -8.43 -24.781 -29.484 1 98.5 134 GLU B N 1
ATOM 3395 C CA . GLU B 1 134 ? -9.016 -26 -30.016 1 98.5 134 GLU B CA 1
ATOM 3396 C C . GLU B 1 134 ? -7.984 -27.125 -30.078 1 98.5 134 GLU B C 1
ATOM 3398 O O . GLU B 1 134 ? -8.281 -28.266 -29.719 1 98.5 134 GLU B O 1
ATOM 3403 N N . LYS B 1 135 ? -6.828 -26.766 -30.484 1 98.44 135 LYS B N 1
ATOM 3404 C CA . LYS B 1 135 ? -5.762 -27.766 -30.562 1 98.44 135 LYS B CA 1
ATOM 3405 C C . LYS B 1 135 ? -5.363 -28.25 -29.172 1 98.44 135 LYS B C 1
ATOM 3407 O O . LYS B 1 135 ? -5.105 -29.438 -28.969 1 98.44 135 LYS B O 1
ATOM 3412 N N . ALA B 1 136 ? -5.246 -27.359 -28.219 1 98.75 136 ALA B N 1
ATOM 3413 C CA . ALA B 1 136 ? -4.93 -27.734 -26.844 1 98.75 136 ALA B CA 1
ATOM 3414 C C . ALA B 1 136 ? -5.949 -28.734 -26.312 1 98.75 136 ALA B C 1
ATOM 3416 O O . ALA B 1 136 ? -5.578 -29.734 -25.688 1 98.75 136 ALA B O 1
ATOM 3417 N N . ALA B 1 137 ? -7.27 -28.406 -26.562 1 98.75 137 ALA B N 1
ATOM 3418 C CA . ALA B 1 137 ? -8.328 -29.312 -26.125 1 98.75 137 ALA B CA 1
ATOM 3419 C C . ALA B 1 137 ? -8.164 -30.688 -26.75 1 98.75 137 ALA B C 1
ATOM 3421 O O . ALA B 1 137 ? -8.32 -31.719 -26.078 1 98.75 137 ALA B O 1
ATOM 3422 N N . GLU B 1 138 ? -7.836 -30.688 -28.031 1 98.62 138 GLU B N 1
ATOM 3423 C CA . GLU B 1 138 ? -7.645 -31.938 -28.766 1 98.62 138 GLU B CA 1
ATOM 3424 C C . GLU B 1 138 ? -6.461 -32.719 -28.203 1 98.62 138 GLU B C 1
ATOM 3426 O O . GLU B 1 138 ? -6.523 -33.938 -28.078 1 98.62 138 GLU B O 1
ATOM 3431 N N . MET B 1 139 ? -5.43 -32.031 -27.906 1 98.81 139 MET B N 1
ATOM 3432 C CA . MET B 1 139 ? -4.23 -32.656 -27.359 1 98.81 139 MET B CA 1
ATOM 3433 C C . MET B 1 139 ? -4.523 -33.312 -26.016 1 98.81 139 MET B C 1
ATOM 3435 O O . MET B 1 139 ? -4.105 -34.469 -25.781 1 98.81 139 MET B O 1
ATOM 3439 N N . VAL B 1 140 ? -5.254 -32.656 -25.172 1 98.88 140 VAL B N 1
ATOM 3440 C CA . VAL B 1 140 ? -5.605 -33.219 -23.875 1 98.88 140 VAL B CA 1
ATOM 3441 C C . VAL B 1 140 ? -6.457 -34.469 -24.078 1 98.88 140 VAL B C 1
ATOM 3443 O O . VAL B 1 140 ? -6.273 -35.469 -23.391 1 98.88 140 VAL B O 1
ATOM 3446 N N . GLU B 1 141 ? -7.375 -34.375 -25.016 1 98.31 141 GLU B N 1
ATOM 3447 C CA . GLU B 1 141 ? -8.297 -35.469 -25.266 1 98.31 141 GLU B CA 1
ATOM 3448 C C . GLU B 1 141 ? -7.57 -36.688 -25.875 1 98.31 141 GLU B C 1
ATOM 3450 O O . GLU B 1 141 ? -7.785 -37.812 -25.453 1 98.31 141 GLU B O 1
ATOM 3455 N N . LYS B 1 142 ? -6.68 -36.469 -26.812 1 98.25 142 LYS B N 1
ATOM 3456 C CA . LYS B 1 142 ? -6.109 -37.562 -27.609 1 98.25 142 LYS B CA 1
ATOM 3457 C C . LYS B 1 142 ? -4.832 -38.094 -26.984 1 98.25 142 LYS B C 1
ATOM 3459 O O . LYS B 1 142 ? -4.59 -39.312 -26.984 1 98.25 142 LYS B O 1
ATOM 3464 N N . ILE B 1 143 ? -4.043 -37.281 -26.469 1 97.38 143 ILE B N 1
ATOM 3465 C CA . ILE B 1 143 ? -2.76 -37.781 -26 1 97.38 143 ILE B CA 1
ATOM 3466 C C . ILE B 1 143 ? -2.633 -37.562 -24.5 1 97.38 143 ILE B C 1
ATOM 3468 O O . ILE B 1 143 ? -1.65 -37.969 -23.875 1 97.38 143 ILE B O 1
ATOM 3472 N N . GLY B 1 144 ? -3.521 -36.75 -23.891 1 98.56 144 GLY B N 1
ATOM 3473 C CA . GLY B 1 144 ? -3.596 -36.656 -22.438 1 98.56 144 GLY B CA 1
ATOM 3474 C C . GLY B 1 144 ? -2.855 -35.469 -21.859 1 98.56 144 GLY B C 1
ATOM 3475 O O . GLY B 1 144 ? -2.836 -35.281 -20.656 1 98.56 144 GLY B O 1
ATOM 3476 N N . PHE B 1 145 ? -2.268 -34.562 -22.766 1 98.88 145 PHE B N 1
ATOM 3477 C CA . PHE B 1 145 ? -1.459 -33.469 -22.234 1 98.88 145 PHE B CA 1
ATOM 3478 C C . PHE B 1 145 ? -1.468 -32.281 -23.203 1 98.88 145 PHE B C 1
ATOM 3480 O O . PHE B 1 145 ? -1.35 -32.469 -24.422 1 98.88 145 PHE B O 1
ATOM 3487 N N . ALA B 1 146 ? -1.588 -31.141 -22.641 1 98.88 146 ALA B N 1
ATOM 3488 C CA . ALA B 1 146 ? -1.285 -29.906 -23.359 1 98.88 146 ALA B CA 1
ATOM 3489 C C . ALA B 1 146 ? -0.739 -28.844 -22.406 1 98.88 146 ALA B C 1
ATOM 3491 O O . ALA B 1 146 ? -1.104 -28.812 -21.234 1 98.88 146 ALA B O 1
ATOM 3492 N N . PHE B 1 147 ? 0.204 -28.031 -22.891 1 98.75 147 P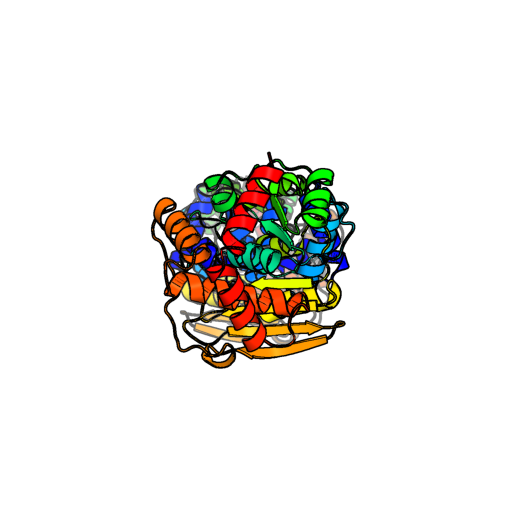HE B N 1
ATOM 3493 C CA . PHE B 1 147 ? 0.707 -26.844 -22.203 1 98.75 147 PHE B CA 1
ATOM 3494 C C . PHE B 1 147 ? 0.142 -25.562 -22.828 1 98.75 147 PHE B C 1
ATOM 3496 O O . PHE B 1 147 ? 0.188 -25.391 -24.047 1 98.75 147 PHE B O 1
ATOM 3503 N N . VAL B 1 148 ? -0.397 -24.734 -22.016 1 98.56 148 VAL B N 1
ATOM 3504 C CA . VAL B 1 148 ? -0.942 -23.484 -22.516 1 98.56 148 VAL B CA 1
ATOM 3505 C C . VAL B 1 148 ? -0.2 -22.297 -21.891 1 98.56 148 VAL B C 1
ATOM 3507 O O . VAL B 1 148 ? -0.062 -22.234 -20.672 1 98.56 148 VAL B O 1
ATOM 3510 N N . PHE B 1 149 ? 0.249 -21.422 -22.766 1 97.88 149 PHE B N 1
ATOM 3511 C CA . PHE B 1 149 ? 1.117 -20.312 -22.406 1 97.88 149 PHE B CA 1
ATOM 3512 C C . PHE B 1 149 ? 0.297 -19.094 -21.969 1 97.88 149 PHE B C 1
ATOM 3514 O O . PHE B 1 149 ? -0.448 -18.531 -22.766 1 97.88 149 PHE B O 1
ATOM 3521 N N . ALA B 1 150 ? 0.487 -18.703 -20.766 1 96.94 150 ALA B N 1
ATOM 3522 C CA . ALA B 1 150 ? -0.387 -17.75 -20.078 1 96.94 150 ALA B CA 1
ATOM 3523 C C . ALA B 1 150 ? -0.574 -16.484 -20.891 1 96.94 150 ALA B C 1
ATOM 3525 O O . ALA B 1 150 ? -1.702 -16.016 -21.094 1 96.94 150 ALA B O 1
ATOM 3526 N N . PRO B 1 151 ? 0.475 -15.852 -21.5 1 95.75 151 PRO B N 1
ATOM 3527 C CA . PRO B 1 151 ? 0.281 -14.594 -22.219 1 95.75 151 PRO B CA 1
ATOM 3528 C C . PRO B 1 151 ? -0.657 -14.75 -23.422 1 95.75 151 PRO B C 1
ATOM 3530 O O . PRO B 1 151 ? -1.359 -13.805 -23.781 1 95.75 151 PRO B O 1
ATOM 3533 N N . ARG B 1 152 ? -0.706 -15.883 -23.984 1 96.62 152 ARG B N 1
ATOM 3534 C CA . ARG B 1 152 ? -1.584 -16.109 -25.125 1 96.62 152 ARG B CA 1
ATOM 3535 C C . ARG B 1 152 ? -3.039 -16.234 -24.688 1 96.62 152 ARG B C 1
ATOM 3537 O O . ARG B 1 152 ? -3.949 -15.828 -25.422 1 96.62 152 ARG B O 1
ATOM 3544 N N . TYR B 1 153 ? -3.242 -16.703 -23.547 1 98.5 153 TYR B N 1
ATOM 3545 C CA . TYR B 1 153 ? -4.59 -17.062 -23.141 1 98.5 153 TYR B CA 1
ATOM 3546 C C . TYR B 1 153 ? -5.176 -16.016 -22.188 1 98.5 153 TYR B C 1
ATOM 3548 O O . TYR B 1 153 ? -6.371 -16.047 -21.891 1 98.5 153 TYR B O 1
ATOM 3556 N N . HIS B 1 154 ? -4.34 -15.133 -21.75 1 98.25 154 HIS B N 1
ATOM 3557 C CA . HIS B 1 154 ? -4.773 -14.031 -20.891 1 98.25 154 HIS B CA 1
ATOM 3558 C C . HIS B 1 154 ? -4.281 -12.695 -21.422 1 98.25 154 HIS B C 1
ATOM 3560 O O . HIS B 1 154 ? -3.551 -11.977 -20.734 1 98.25 154 HIS B O 1
ATOM 3566 N N . PRO B 1 155 ? -4.715 -12.32 -22.578 1 97.94 155 PRO B N 1
ATOM 3567 C CA . PRO B 1 155 ? -4.242 -11.07 -23.172 1 97.94 155 PRO B CA 1
ATOM 3568 C C . PRO B 1 155 ? -4.551 -9.852 -22.312 1 97.94 155 PRO B C 1
ATOM 3570 O O . PRO B 1 155 ? -3.824 -8.859 -22.359 1 97.94 155 PRO B O 1
ATOM 3573 N N . ALA B 1 156 ? -5.605 -9.898 -21.469 1 98.06 156 ALA B N 1
ATOM 3574 C CA . ALA B 1 156 ? -6.008 -8.789 -20.625 1 98.06 156 ALA B CA 1
ATOM 3575 C C . ALA B 1 156 ? -4.922 -8.461 -19.594 1 98.06 156 ALA B C 1
ATOM 3577 O O . ALA B 1 156 ? -4.859 -7.34 -19.078 1 98.06 156 ALA B O 1
ATOM 3578 N N . PHE B 1 157 ? -4.047 -9.445 -19.266 1 97.81 157 PHE B N 1
ATOM 3579 C CA . PHE B 1 157 ? -2.988 -9.234 -18.281 1 97.81 157 PHE B CA 1
ATOM 3580 C C . PHE B 1 157 ? -1.97 -8.227 -18.797 1 97.81 157 PHE B C 1
ATOM 3582 O O . PHE B 1 157 ? -1.188 -7.672 -18.031 1 97.81 157 PHE B O 1
ATOM 3589 N N . ALA B 1 158 ? -1.955 -7.977 -20.141 1 96.94 158 ALA B N 1
ATOM 3590 C CA . ALA B 1 158 ? -1.069 -6.969 -20.719 1 96.94 158 ALA B CA 1
ATOM 3591 C C . ALA B 1 158 ? -1.359 -5.586 -20.141 1 96.94 158 ALA B C 1
ATOM 3593 O O . ALA B 1 158 ? -0.469 -4.734 -20.078 1 96.94 158 ALA B O 1
ATOM 3594 N N . LYS B 1 159 ? -2.594 -5.363 -19.719 1 97.56 159 LYS B N 1
ATOM 3595 C CA . LYS B 1 159 ? -3.014 -4.066 -19.203 1 97.56 159 LYS B CA 1
ATOM 3596 C C . LYS B 1 159 ? -2.35 -3.775 -17.859 1 97.56 159 LYS B C 1
ATOM 3598 O O . LYS B 1 159 ? -2.115 -2.615 -17.516 1 97.56 159 LYS B O 1
ATOM 3603 N N . VAL B 1 160 ? -2.035 -4.812 -17.078 1 98.19 160 VAL B N 1
ATOM 3604 C CA . VAL B 1 160 ? -1.491 -4.613 -15.742 1 98.19 160 VAL B CA 1
ATOM 3605 C C . VAL B 1 160 ? 0.013 -4.875 -15.75 1 98.19 160 VAL B C 1
ATOM 3607 O O . VAL B 1 160 ? 0.727 -4.457 -14.836 1 98.19 160 VAL B O 1
ATOM 3610 N N . ALA B 1 161 ? 0.542 -5.43 -16.797 1 96.62 161 ALA B N 1
ATOM 3611 C CA . ALA B 1 161 ? 1.932 -5.871 -16.891 1 96.62 161 ALA B CA 1
ATOM 3612 C C . ALA B 1 161 ? 2.893 -4.707 -16.656 1 96.62 161 ALA B C 1
ATOM 3614 O O . ALA B 1 161 ? 3.871 -4.84 -15.914 1 96.62 161 ALA B O 1
ATOM 3615 N N . PRO B 1 162 ? 2.639 -3.523 -17.25 1 97 162 PRO B N 1
ATOM 3616 C CA . PRO B 1 162 ? 3.574 -2.418 -17.047 1 97 162 PRO B CA 1
ATOM 3617 C C . PRO B 1 162 ? 3.723 -2.041 -15.57 1 97 162 PRO B C 1
ATOM 3619 O O . PRO B 1 162 ? 4.832 -1.762 -15.109 1 97 162 PRO B O 1
ATOM 3622 N N . VAL B 1 163 ? 2.625 -1.998 -14.781 1 98.62 163 VAL B N 1
ATOM 3623 C CA . VAL B 1 163 ? 2.674 -1.672 -13.359 1 98.62 163 VAL B CA 1
ATOM 3624 C C . VAL B 1 163 ? 3.404 -2.777 -12.602 1 98.62 163 VAL B C 1
ATOM 3626 O O . VAL B 1 163 ? 4.27 -2.5 -11.766 1 98.62 163 VAL B O 1
ATOM 3629 N N . ARG B 1 164 ? 3.117 -4.008 -12.922 1 97.62 164 ARG B N 1
ATOM 3630 C CA . ARG B 1 164 ? 3.717 -5.137 -12.227 1 97.62 164 ARG B CA 1
ATOM 3631 C C . ARG B 1 164 ? 5.223 -5.184 -12.445 1 97.62 164 ARG B C 1
ATOM 3633 O O . ARG B 1 164 ? 5.977 -5.562 -11.547 1 97.62 164 ARG B O 1
ATOM 3640 N N . ARG B 1 165 ? 5.707 -4.781 -13.586 1 95.56 165 ARG B N 1
ATOM 3641 C CA . ARG B 1 165 ? 7.137 -4.773 -13.883 1 95.56 165 ARG B CA 1
ATOM 3642 C C . ARG B 1 165 ? 7.871 -3.736 -13.039 1 95.56 165 ARG B C 1
ATOM 3644 O O . ARG B 1 165 ? 9.062 -3.891 -12.758 1 95.56 165 ARG B O 1
ATOM 3651 N N . GLN B 1 166 ? 7.148 -2.754 -12.625 1 97.44 166 GLN B N 1
ATOM 3652 C CA . GLN B 1 166 ? 7.762 -1.657 -11.883 1 97.44 166 GLN B CA 1
ATOM 3653 C C . GLN B 1 166 ? 7.715 -1.916 -10.375 1 97.44 166 GLN B C 1
ATOM 3655 O O . GLN B 1 166 ? 8.352 -1.204 -9.602 1 97.44 166 GLN B O 1
ATOM 3660 N N . LEU B 1 167 ? 6.965 -2.846 -9.969 1 97.94 167 LEU B N 1
ATOM 3661 C CA . LEU B 1 167 ? 6.879 -3.221 -8.555 1 97.94 167 LEU B CA 1
ATOM 3662 C C . LEU B 1 167 ? 7.832 -4.367 -8.242 1 97.94 167 LEU B C 1
ATOM 3664 O O . LEU B 1 167 ? 7.719 -5.453 -8.82 1 97.94 167 LEU B O 1
ATOM 3668 N N . PRO B 1 168 ? 8.758 -4.148 -7.352 1 96.75 168 PRO B N 1
ATOM 3669 C CA . PRO B 1 168 ? 9.781 -5.172 -7.105 1 96.75 168 PRO B CA 1
ATOM 3670 C C . PRO B 1 168 ? 9.305 -6.262 -6.152 1 96.75 168 PRO B C 1
ATOM 3672 O O . PRO B 1 168 ? 10.117 -6.875 -5.453 1 96.75 168 PRO B O 1
ATOM 3675 N N . PHE B 1 169 ? 8.055 -6.449 -5.965 1 96.31 169 PHE B N 1
ATOM 3676 C CA . PHE B 1 169 ? 7.484 -7.465 -5.086 1 96.31 169 PHE B CA 1
ATOM 3677 C C . PHE B 1 169 ? 6.305 -8.164 -5.754 1 96.31 169 PHE B C 1
ATOM 3679 O O . PHE B 1 169 ? 5.738 -7.652 -6.723 1 96.31 169 PHE B O 1
ATOM 3686 N N . ARG B 1 170 ? 5.922 -9.328 -5.309 1 95.62 170 ARG B N 1
ATOM 3687 C CA . ARG B 1 170 ? 4.809 -10.117 -5.828 1 95.62 170 ARG B CA 1
ATOM 3688 C C . ARG B 1 170 ? 3.471 -9.477 -5.484 1 95.62 170 ARG B C 1
ATOM 3690 O O . ARG B 1 170 ? 3.338 -8.828 -4.445 1 95.62 170 ARG B O 1
ATOM 3697 N N . THR B 1 171 ? 2.539 -9.633 -6.336 1 97.75 171 THR B N 1
ATOM 3698 C CA . THR B 1 171 ? 1.2 -9.086 -6.152 1 97.75 171 THR B CA 1
ATOM 3699 C C . THR B 1 171 ? 0.152 -10.195 -6.203 1 97.75 171 THR B C 1
ATOM 3701 O O . THR B 1 171 ? 0.49 -11.367 -6.383 1 97.75 171 THR B O 1
ATOM 3704 N N . VAL B 1 172 ? -1.071 -9.805 -6.066 1 98.69 172 VAL B N 1
ATOM 3705 C CA . VAL B 1 172 ? -2.197 -10.734 -6.098 1 98.69 172 VAL B CA 1
ATOM 3706 C C . VAL B 1 172 ? -2.186 -11.523 -7.406 1 98.69 172 VAL B C 1
ATOM 3708 O O . VAL B 1 172 ? -2.605 -12.68 -7.449 1 98.69 172 VAL B O 1
ATOM 3711 N N . PHE B 1 173 ? -1.599 -10.969 -8.477 1 98.12 173 PHE B N 1
ATOM 3712 C CA . PHE B 1 173 ? -1.612 -11.617 -9.781 1 98.12 173 PHE B CA 1
ATOM 3713 C C . PHE B 1 173 ? -0.683 -12.82 -9.797 1 98.12 173 PHE B C 1
ATOM 3715 O O . PHE B 1 173 ? -0.819 -13.703 -10.648 1 98.12 173 PHE B O 1
ATOM 3722 N N . ASN B 1 174 ? 0.271 -12.875 -8.852 1 96.31 174 ASN B N 1
ATOM 3723 C CA . ASN B 1 174 ? 1.104 -14.07 -8.711 1 96.31 174 ASN B CA 1
ATOM 3724 C C . ASN B 1 174 ? 0.313 -15.234 -8.125 1 96.31 174 ASN B C 1
ATOM 3726 O O . ASN B 1 174 ? 0.688 -16.391 -8.305 1 96.31 174 ASN B O 1
ATOM 3730 N N . ILE B 1 175 ? -0.719 -14.961 -7.383 1 98.19 175 ILE B N 1
ATOM 3731 C CA . ILE B 1 175 ? -1.581 -15.977 -6.793 1 98.19 175 ILE B CA 1
ATOM 3732 C C . ILE B 1 175 ? -2.668 -16.375 -7.785 1 98.19 175 ILE B C 1
ATOM 3734 O O . ILE B 1 175 ? -3.051 -17.547 -7.863 1 98.19 175 ILE B O 1
ATOM 3738 N N . VAL B 1 176 ? -3.121 -15.398 -8.562 1 98.56 176 VAL B N 1
ATOM 3739 C CA . VAL B 1 176 ? -4.234 -15.578 -9.492 1 98.56 176 VAL B CA 1
ATOM 3740 C C . VAL B 1 176 ? -3.801 -16.469 -10.656 1 98.56 176 VAL B C 1
ATOM 3742 O O . VAL B 1 176 ? -4.57 -17.312 -11.117 1 98.56 176 VAL B O 1
ATOM 3745 N N . GLY B 1 177 ? -2.592 -16.312 -11.086 1 96.75 177 GLY B N 1
ATOM 3746 C CA . GLY B 1 177 ? -2.096 -16.984 -12.281 1 96.75 177 GLY B CA 1
ATOM 3747 C C . GLY B 1 177 ? -2.369 -18.469 -12.297 1 96.75 177 GLY B C 1
ATOM 3748 O O . GLY B 1 177 ? -3.062 -18.984 -13.18 1 96.75 177 GLY B O 1
ATOM 3749 N N . PRO B 1 178 ? -1.912 -19.109 -11.289 1 96.75 178 PRO B N 1
ATOM 3750 C CA . PRO B 1 178 ? -2.053 -20.578 -11.266 1 96.75 178 PRO B CA 1
ATOM 3751 C C . PRO B 1 178 ? -3.508 -21.031 -11.164 1 96.75 178 PRO B C 1
ATOM 3753 O O . PRO B 1 178 ? -3.822 -22.188 -11.469 1 96.75 178 PRO B O 1
ATOM 3756 N N . LEU B 1 179 ? -4.387 -20.141 -10.797 1 98.44 179 LEU B N 1
ATOM 3757 C CA . LEU B 1 179 ? -5.781 -20.5 -10.578 1 98.44 179 LEU B CA 1
ATOM 3758 C C . LEU B 1 179 ? -6.652 -20.062 -11.75 1 98.44 179 LEU B C 1
ATOM 3760 O O . LEU B 1 179 ? -7.863 -20.297 -11.75 1 98.44 179 LEU B O 1
ATOM 3764 N N . ALA B 1 180 ? -6.016 -19.516 -12.773 1 98.31 180 ALA B N 1
ATOM 3765 C CA . ALA B 1 180 ? -6.758 -18.938 -13.891 1 98.31 180 ALA B CA 1
ATOM 3766 C C . ALA B 1 180 ? -6.652 -19.812 -15.133 1 98.31 180 ALA B C 1
ATOM 3768 O O . ALA B 1 180 ? -6.707 -19.312 -16.266 1 98.31 180 ALA B O 1
ATOM 3769 N N . ASN B 1 181 ? -6.461 -21.078 -14.938 1 98.62 181 ASN B N 1
ATOM 3770 C CA . ASN B 1 181 ? -6.352 -22.016 -16.047 1 98.62 181 ASN B CA 1
ATOM 3771 C C . ASN B 1 181 ? -7.477 -21.797 -17.062 1 98.62 181 ASN B C 1
ATOM 3773 O O . ASN B 1 181 ? -8.656 -21.844 -16.703 1 98.62 181 ASN B O 1
ATOM 3777 N N . PRO B 1 182 ? -7.164 -21.625 -18.391 1 98.62 182 PRO B N 1
ATOM 3778 C CA . PRO B 1 182 ? -8.172 -21.281 -19.391 1 98.62 182 PRO B CA 1
ATOM 3779 C C . PRO B 1 182 ? -9.109 -22.438 -19.719 1 98.62 182 PRO B C 1
ATOM 3781 O O . PRO B 1 182 ? -10.125 -22.234 -20.391 1 98.62 182 PRO B O 1
ATOM 3784 N N . GLY B 1 183 ? -8.797 -23.625 -19.328 1 98.69 183 GLY B N 1
ATOM 3785 C CA . GLY B 1 183 ? -9.695 -24.75 -19.469 1 98.69 183 GLY B CA 1
ATOM 3786 C C . GLY B 1 183 ? -10.656 -24.906 -18.297 1 98.69 183 GLY B C 1
ATOM 3787 O O . GLY B 1 183 ? -11.5 -25.797 -18.297 1 98.69 183 GLY B O 1
ATOM 3788 N N . LEU B 1 184 ? -10.492 -24.031 -17.281 1 98.19 184 LEU B N 1
ATOM 3789 C CA . LEU B 1 184 ? -11.328 -24.016 -16.078 1 98.19 184 LEU B CA 1
ATOM 3790 C C . LEU B 1 184 ? -11.344 -25.391 -15.414 1 98.19 184 LEU B C 1
ATOM 3792 O O . LEU B 1 184 ? -12.406 -25.906 -15.078 1 98.19 184 LEU B O 1
ATOM 3796 N N . VAL B 1 185 ? -10.211 -25.969 -15.289 1 98.31 185 VAL B N 1
ATOM 3797 C CA . VAL B 1 185 ? -10.094 -27.281 -14.656 1 98.31 185 VAL B CA 1
ATOM 3798 C C . VAL B 1 185 ? -10.648 -27.219 -13.234 1 98.31 185 VAL B C 1
ATOM 3800 O O . VAL B 1 185 ? -10.609 -26.172 -12.586 1 98.31 185 VAL B O 1
ATOM 3803 N N . LYS B 1 186 ? -11.086 -28.344 -12.719 1 97.5 186 LYS B N 1
ATOM 3804 C CA . LYS B 1 186 ? -11.734 -28.391 -11.414 1 97.5 186 LYS B CA 1
ATOM 3805 C C . LYS B 1 186 ? -10.883 -29.156 -10.398 1 97.5 186 LYS B C 1
ATOM 3807 O O . LYS B 1 186 ? -11.227 -29.234 -9.219 1 97.5 186 LYS B O 1
ATOM 3812 N N . ARG B 1 187 ? -9.789 -29.703 -10.82 1 98.69 187 ARG B N 1
ATOM 3813 C CA . ARG B 1 187 ? -8.836 -30.406 -9.977 1 98.69 187 ARG B CA 1
ATOM 3814 C C . ARG B 1 187 ? -7.414 -29.906 -10.219 1 98.69 187 ARG B C 1
ATOM 3816 O O . ARG B 1 187 ? -7.012 -29.688 -11.359 1 98.69 187 ARG B O 1
ATOM 3823 N N . GLN B 1 188 ? -6.723 -29.719 -9.102 1 98.81 188 GLN B N 1
ATOM 3824 C CA . GLN B 1 188 ? -5.43 -29.062 -9.305 1 98.81 188 GLN B CA 1
ATOM 3825 C C . GLN B 1 188 ? -4.48 -29.359 -8.148 1 98.81 188 GLN B C 1
ATOM 3827 O O . GLN B 1 188 ? -4.91 -29.453 -6.996 1 98.81 188 GLN B O 1
ATOM 3832 N N . LEU B 1 189 ? -3.217 -29.641 -8.469 1 98.94 189 LEU B N 1
ATOM 3833 C CA . LEU B 1 189 ? -2.1 -29.516 -7.539 1 98.94 189 LEU B CA 1
ATOM 3834 C C . LEU B 1 189 ? -1.488 -28.125 -7.613 1 98.94 189 LEU B C 1
ATOM 3836 O O . LEU B 1 189 ? -1.066 -27.688 -8.688 1 98.94 189 LEU B O 1
ATOM 3840 N N . ILE B 1 190 ? -1.469 -27.406 -6.496 1 98.81 190 ILE B N 1
ATOM 3841 C CA . ILE B 1 190 ? -1.009 -26.031 -6.516 1 98.81 190 ILE B CA 1
ATOM 3842 C C . ILE B 1 190 ? 0.114 -25.844 -5.5 1 98.81 190 ILE B C 1
ATOM 3844 O O . ILE B 1 190 ? -0.109 -25.953 -4.289 1 98.81 190 ILE B O 1
ATOM 3848 N N . GLY B 1 191 ? 1.31 -25.562 -5.977 1 98.38 191 GLY B N 1
ATOM 3849 C CA . GLY B 1 191 ? 2.402 -25.203 -5.094 1 98.38 191 GLY B CA 1
ATOM 3850 C C . GLY B 1 191 ? 2.408 -23.719 -4.738 1 98.38 191 GLY B C 1
ATOM 3851 O O . GLY B 1 191 ? 2.225 -22.875 -5.609 1 98.38 191 GLY B O 1
ATOM 3852 N N . VAL B 1 192 ? 2.613 -23.406 -3.436 1 98.25 192 VAL B N 1
ATOM 3853 C CA . VAL B 1 192 ? 2.654 -22 -3.031 1 98.25 192 VAL B CA 1
ATOM 3854 C C . VAL B 1 192 ? 4.039 -21.672 -2.479 1 98.25 192 VAL B C 1
ATOM 3856 O O . VAL B 1 192 ? 4.66 -22.484 -1.803 1 98.25 192 VAL B O 1
ATOM 3859 N N . SER B 1 193 ? 4.477 -20.422 -2.77 1 94.75 193 SER B N 1
ATOM 3860 C CA . SER B 1 193 ? 5.848 -20.016 -2.471 1 94.75 193 SER B CA 1
ATOM 3861 C C . SER B 1 193 ? 5.977 -19.516 -1.034 1 94.75 193 SER B C 1
ATOM 3863 O O . SER B 1 193 ? 7.086 -19.359 -0.525 1 94.75 193 SER B O 1
ATOM 3865 N N . GLU B 1 194 ? 4.863 -19.203 -0.443 1 96.5 194 GLU B N 1
ATOM 3866 C CA . GLU B 1 194 ? 4.812 -18.75 0.945 1 96.5 194 GLU B CA 1
ATOM 3867 C C . GLU B 1 194 ? 3.822 -19.578 1.756 1 96.5 194 GLU B C 1
ATOM 3869 O O . GLU B 1 194 ? 2.746 -19.938 1.265 1 96.5 194 GLU B O 1
ATOM 3874 N N . ARG B 1 195 ? 4.203 -19.844 2.967 1 97.69 195 ARG B N 1
ATOM 3875 C CA . ARG B 1 195 ? 3.391 -20.688 3.838 1 97.69 195 ARG B CA 1
ATOM 3876 C C . ARG B 1 195 ? 1.997 -20.094 4.023 1 97.69 195 ARG B C 1
ATOM 3878 O O . ARG B 1 195 ? 1.003 -20.828 4.031 1 97.69 195 ARG B O 1
ATOM 3885 N N . ARG B 1 196 ? 1.867 -18.766 4.152 1 97.06 196 ARG B N 1
ATOM 3886 C CA . ARG B 1 196 ? 0.596 -18.094 4.402 1 97.06 196 ARG B CA 1
ATOM 3887 C C . ARG B 1 196 ? -0.382 -18.328 3.256 1 97.06 196 ARG B C 1
ATOM 3889 O O . ARG B 1 196 ? -1.598 -18.25 3.445 1 97.06 196 ARG B O 1
ATOM 3896 N N . LEU B 1 197 ? 0.114 -18.688 2.127 1 98.56 197 LEU B N 1
ATOM 3897 C CA . LEU B 1 197 ? -0.725 -18.828 0.944 1 98.56 197 LEU B CA 1
ATOM 3898 C C . LEU B 1 197 ? -1.444 -20.172 0.957 1 98.56 197 LEU B C 1
ATOM 3900 O O . LEU B 1 197 ? -2.383 -20.391 0.186 1 98.56 197 LEU B O 1
ATOM 3904 N N . LEU B 1 198 ? -1.016 -21.094 1.859 1 98.75 198 LEU B N 1
ATOM 3905 C CA . LEU B 1 198 ? -1.729 -22.359 1.985 1 98.75 198 LEU B CA 1
ATOM 3906 C C . LEU B 1 198 ? -3.209 -22.125 2.26 1 98.75 198 LEU B C 1
ATOM 3908 O O . LEU B 1 198 ? -4.07 -22.656 1.558 1 98.75 198 LEU B O 1
ATOM 3912 N N . ASP B 1 199 ? -3.432 -21.219 3.172 1 98.38 199 ASP B N 1
ATOM 3913 C CA . ASP B 1 199 ? -4.816 -20.969 3.564 1 98.38 199 ASP B CA 1
ATOM 3914 C C . ASP B 1 199 ? -5.527 -20.094 2.533 1 98.38 199 ASP B C 1
ATOM 3916 O O . ASP B 1 199 ? -6.715 -20.281 2.271 1 98.38 199 ASP B O 1
ATOM 3920 N N . VAL B 1 200 ? -4.836 -19.156 1.956 1 98.75 200 VAL B N 1
ATOM 3921 C CA . VAL B 1 200 ? -5.418 -18.25 0.962 1 98.75 200 VAL B CA 1
ATOM 3922 C C . VAL B 1 200 ? -5.84 -19.047 -0.269 1 98.75 200 VAL B C 1
ATOM 3924 O O . VAL B 1 200 ? -7.008 -19.031 -0.664 1 98.75 200 VAL B O 1
ATOM 3927 N N . VAL B 1 201 ? -4.918 -19.828 -0.778 1 98.88 201 VAL B N 1
ATOM 3928 C CA . VAL B 1 201 ? -5.172 -20.594 -1.995 1 98.88 201 VAL B CA 1
ATOM 3929 C C . VAL B 1 201 ? -6.129 -21.734 -1.692 1 98.88 201 VAL B C 1
ATOM 3931 O O . VAL B 1 201 ? -6.973 -22.094 -2.523 1 98.88 201 VAL B O 1
ATOM 3934 N N . GLY B 1 202 ? -5.965 -22.359 -0.474 1 98.81 202 GLY B N 1
ATOM 3935 C CA . GLY B 1 202 ? -6.938 -23.359 -0.062 1 98.81 202 GLY B CA 1
ATOM 3936 C C . GLY B 1 202 ? -8.359 -22.828 -0.025 1 98.81 202 GLY B C 1
ATOM 3937 O O . GLY B 1 202 ? -9.289 -23.516 -0.44 1 98.81 202 GLY B O 1
ATOM 3938 N N . GLY B 1 203 ? -8.5 -21.609 0.479 1 98.75 203 GLY B N 1
ATOM 3939 C CA . GLY B 1 203 ? -9.805 -20.969 0.499 1 98.75 203 GLY B CA 1
ATOM 3940 C C . GLY B 1 203 ? -10.375 -20.719 -0.887 1 98.75 203 GLY B C 1
ATOM 3941 O O . GLY B 1 203 ? -11.562 -20.953 -1.129 1 98.75 203 GLY B O 1
ATOM 3942 N N . VAL B 1 204 ? -9.539 -20.234 -1.764 1 98.81 204 VAL B N 1
ATOM 3943 C CA . VAL B 1 204 ? -9.969 -20.016 -3.141 1 98.81 204 VAL B CA 1
ATOM 3944 C C . VAL B 1 204 ? -10.406 -21.344 -3.768 1 98.81 204 VAL B C 1
ATOM 3946 O O . VAL B 1 204 ? -11.461 -21.422 -4.406 1 98.81 204 VAL B O 1
ATOM 3949 N N . ALA B 1 205 ? -9.602 -22.344 -3.58 1 98.69 205 ALA B N 1
ATOM 3950 C CA . ALA B 1 205 ? -9.859 -23.672 -4.145 1 98.69 205 ALA B CA 1
ATOM 3951 C C . ALA B 1 205 ? -11.18 -24.234 -3.623 1 98.69 205 ALA B C 1
ATOM 3953 O O . ALA B 1 205 ? -11.922 -24.891 -4.367 1 98.69 205 ALA B O 1
ATOM 3954 N N . SER B 1 206 ? -11.477 -24.031 -2.359 1 98.5 206 SER B N 1
ATOM 3955 C CA . SER B 1 206 ? -12.695 -24.562 -1.757 1 98.5 206 SER B CA 1
ATOM 3956 C C . SER B 1 206 ? -13.938 -23.969 -2.412 1 98.5 206 SER B C 1
ATOM 3958 O O . SER B 1 206 ? -15.008 -24.578 -2.387 1 98.5 206 SER B O 1
ATOM 3960 N N . VAL B 1 207 ? -13.734 -22.812 -3.008 1 98.06 207 VAL B N 1
ATOM 3961 C CA . VAL B 1 207 ? -14.859 -22.125 -3.633 1 98.06 207 VAL B CA 1
ATOM 3962 C C . VAL B 1 207 ? -14.93 -22.484 -5.113 1 98.06 207 VAL B C 1
ATOM 3964 O O . VAL B 1 207 ? -16.016 -22.672 -5.664 1 98.06 207 VAL B O 1
ATOM 3967 N N . LEU B 1 208 ? -13.789 -22.688 -5.754 1 98.12 208 LEU B N 1
ATOM 3968 C CA . LEU B 1 208 ? -13.789 -22.688 -7.215 1 98.12 208 LEU B CA 1
ATOM 3969 C C . LEU B 1 208 ? -13.477 -24.078 -7.762 1 98.12 208 LEU B C 1
ATOM 3971 O O . LEU B 1 208 ? -13.711 -24.344 -8.945 1 98.12 208 LEU B O 1
ATOM 3975 N N . LEU B 1 209 ? -12.945 -24.953 -6.93 1 98.38 209 LEU B N 1
ATOM 3976 C CA . LEU B 1 209 ? -12.492 -26.25 -7.426 1 98.38 209 LEU B CA 1
ATOM 3977 C C . LEU B 1 209 ? -13.234 -27.391 -6.742 1 98.38 209 LEU B C 1
ATOM 3979 O O . LEU B 1 209 ? -13.812 -27.203 -5.668 1 98.38 209 LEU B O 1
ATOM 3983 N N . ASP B 1 210 ? -13.234 -28.547 -7.363 1 98.25 210 ASP B N 1
ATOM 3984 C CA . ASP B 1 210 ? -13.797 -29.766 -6.789 1 98.25 210 ASP B CA 1
ATOM 3985 C C . ASP B 1 210 ? -12.789 -30.484 -5.898 1 98.25 210 ASP B C 1
ATOM 3987 O O . ASP B 1 210 ? -13.156 -31.062 -4.875 1 98.25 210 ASP B O 1
ATOM 3991 N N . ARG B 1 211 ? -11.547 -30.453 -6.352 1 98.25 211 ARG B N 1
ATOM 3992 C CA . ARG B 1 211 ? -10.453 -31.125 -5.645 1 98.25 211 ARG B CA 1
ATOM 3993 C C . ARG B 1 211 ? -9.141 -30.375 -5.859 1 98.25 211 ARG B C 1
ATOM 3995 O O . ARG B 1 211 ? -8.836 -29.938 -6.973 1 98.25 211 ARG B O 1
ATOM 4002 N N . ALA B 1 212 ? -8.414 -30.203 -4.77 1 98.81 212 ALA B N 1
ATOM 4003 C CA . ALA B 1 212 ? -7.117 -29.547 -4.891 1 98.81 212 ALA B CA 1
ATOM 4004 C C . ALA B 1 212 ? -6.176 -29.984 -3.773 1 98.81 212 ALA B C 1
ATOM 4006 O O . ALA B 1 212 ? -6.617 -30.297 -2.666 1 98.81 212 ALA B O 1
ATOM 4007 N N . LEU B 1 213 ? -4.941 -30.094 -4.086 1 98.88 213 LEU B N 1
ATOM 4008 C CA . LEU B 1 213 ? -3.854 -30.109 -3.113 1 98.88 213 LEU B CA 1
ATOM 4009 C C . LEU B 1 213 ? -3.049 -28.812 -3.191 1 98.88 213 LEU B C 1
ATOM 4011 O O . LEU B 1 213 ? -2.451 -28.516 -4.227 1 98.88 213 LEU B O 1
ATOM 4015 N N . VAL B 1 214 ? -3.096 -28.031 -2.168 1 98.94 214 VAL B N 1
ATOM 4016 C CA . VAL B 1 214 ? -2.225 -26.875 -2.033 1 98.94 214 VAL B CA 1
ATOM 4017 C C . VAL B 1 214 ? -1.025 -27.219 -1.156 1 98.94 214 VAL B C 1
ATOM 4019 O O . VAL B 1 214 ? -1.189 -27.656 -0.011 1 98.94 214 VAL B O 1
ATOM 4022 N N . VAL B 1 215 ? 0.18 -27 -1.703 1 98.94 215 VAL B N 1
ATOM 4023 C CA . VAL B 1 215 ? 1.323 -27.578 -1.002 1 98.94 215 VAL B CA 1
ATOM 4024 C C . VAL B 1 215 ? 2.4 -26.516 -0.811 1 98.94 215 VAL B C 1
ATOM 4026 O O . VAL B 1 215 ? 2.604 -25.656 -1.683 1 98.94 215 VAL B O 1
ATOM 4029 N N . TYR B 1 216 ? 3.072 -26.516 0.248 1 98.81 216 TYR B N 1
ATOM 4030 C CA . TYR B 1 216 ? 4.281 -25.781 0.612 1 98.81 216 TYR B CA 1
ATOM 4031 C C . TYR B 1 216 ? 5.32 -26.719 1.225 1 98.81 216 TYR B C 1
ATOM 4033 O O . TYR B 1 216 ? 5.18 -27.141 2.375 1 98.81 216 TYR B O 1
ATOM 4041 N N . GLY B 1 217 ? 6.379 -27 0.449 1 98.38 217 GLY B N 1
ATOM 4042 C CA . GLY B 1 217 ? 7.328 -28.031 0.855 1 98.38 217 GLY B CA 1
ATOM 4043 C C . GLY B 1 217 ? 8.641 -27.453 1.353 1 98.38 217 GLY B C 1
ATOM 4044 O O . GLY B 1 217 ? 9.555 -27.203 0.561 1 98.38 217 GLY B O 1
ATOM 4045 N N . SER B 1 218 ? 8.82 -27.328 2.586 1 96.19 218 SER B N 1
ATOM 4046 C CA . SER B 1 218 ? 10.078 -26.953 3.223 1 96.19 218 SER B CA 1
ATOM 4047 C C . SER B 1 218 ? 10.75 -25.812 2.482 1 96.19 218 SER B C 1
ATOM 4049 O O . SER B 1 218 ? 11.93 -25.906 2.115 1 96.19 218 SER B O 1
ATOM 4051 N N . GLY B 1 219 ? 10.039 -24.859 2.158 1 95.31 219 GLY B N 1
ATOM 4052 C CA . GLY B 1 219 ? 10.617 -23.656 1.581 1 95.31 219 GLY B CA 1
ATOM 4053 C C . GLY B 1 219 ? 10.445 -23.562 0.076 1 95.31 219 GLY B C 1
ATOM 4054 O O . GLY B 1 219 ? 10.836 -22.578 -0.546 1 95.31 219 GLY B O 1
ATOM 4055 N N . VAL B 1 220 ? 9.859 -24.578 -0.547 1 95.81 220 VAL B N 1
ATOM 4056 C CA . VAL B 1 220 ? 9.641 -24.531 -1.99 1 95.81 220 VAL B CA 1
ATOM 4057 C C . VAL B 1 220 ? 8.156 -24.656 -2.297 1 95.81 220 VAL B C 1
ATOM 4059 O O . VAL B 1 220 ? 7.375 -25.109 -1.452 1 95.81 220 VAL B O 1
ATOM 4062 N N . ASP B 1 221 ? 7.754 -24.234 -3.494 1 96.62 221 ASP B N 1
ATOM 4063 C CA . ASP B 1 221 ? 6.359 -24.312 -3.924 1 96.62 221 ASP B CA 1
ATOM 4064 C C . ASP B 1 221 ? 6.07 -25.656 -4.613 1 96.62 221 ASP B C 1
ATOM 4066 O O . ASP B 1 221 ? 5.438 -25.688 -5.668 1 96.62 221 ASP B O 1
ATOM 4070 N N . GLU B 1 222 ? 6.562 -26.797 -4.074 1 97.19 222 GLU B N 1
ATOM 4071 C CA . GLU B 1 222 ? 6.406 -28.172 -4.531 1 97.19 222 GLU B CA 1
ATOM 4072 C C . GLU B 1 222 ? 6.328 -29.141 -3.355 1 97.19 222 GLU B C 1
ATOM 4074 O O . GLU B 1 222 ? 6.508 -28.734 -2.203 1 97.19 222 GLU B O 1
ATOM 4079 N N . VAL B 1 223 ? 5.949 -30.375 -3.654 1 98.62 223 VAL B N 1
ATOM 4080 C CA . VAL B 1 223 ? 6.148 -31.422 -2.652 1 98.62 223 VAL B CA 1
ATOM 4081 C C . VAL B 1 223 ? 7.641 -31.672 -2.469 1 98.62 223 VAL B C 1
ATOM 4083 O O . VAL B 1 223 ? 8.344 -32.031 -3.426 1 98.62 223 VAL B O 1
ATOM 4086 N N . SER B 1 224 ? 8.125 -31.516 -1.29 1 98.5 224 SER B N 1
ATOM 4087 C CA . SER B 1 224 ? 9.562 -31.562 -1.051 1 98.5 224 SER B CA 1
ATOM 4088 C C . SER B 1 224 ? 10.016 -32.969 -0.737 1 98.5 224 SER B C 1
ATOM 4090 O O . SER B 1 224 ? 9.336 -33.719 -0.027 1 98.5 224 SER B O 1
ATOM 4092 N N . THR B 1 225 ? 11.164 -33.344 -1.232 1 98.5 225 THR B N 1
ATOM 4093 C CA . THR B 1 225 ? 11.812 -34.594 -0.884 1 98.5 225 THR B CA 1
ATOM 4094 C C . THR B 1 225 ? 12.859 -34.375 0.2 1 98.5 225 THR B C 1
ATOM 4096 O O . THR B 1 225 ? 13.492 -35.344 0.658 1 98.5 225 THR B O 1
ATOM 4099 N N . GLU B 1 226 ? 13.055 -33.125 0.606 1 98.12 226 GLU B N 1
ATOM 4100 C CA . GLU B 1 226 ? 14.086 -32.812 1.577 1 98.12 226 GLU B CA 1
ATOM 4101 C C . GLU B 1 226 ? 13.516 -32.719 2.99 1 98.12 226 GLU B C 1
ATOM 4103 O O . GLU B 1 226 ? 14.266 -32.719 3.969 1 98.12 226 GLU B O 1
ATOM 4108 N N . GLY B 1 227 ? 12.266 -32.656 3.09 1 97.69 227 GLY B N 1
ATOM 4109 C CA . GLY B 1 227 ? 11.617 -32.5 4.379 1 97.69 227 GLY B CA 1
ATOM 4110 C C . GLY B 1 227 ? 10.102 -32.469 4.285 1 97.69 227 GLY B C 1
ATOM 4111 O O . GLY B 1 227 ? 9.523 -32.938 3.295 1 97.69 227 GLY B O 1
ATOM 4112 N N . PRO B 1 228 ? 9.438 -31.938 5.301 1 98.62 228 PRO B N 1
ATOM 4113 C CA . PRO B 1 228 ? 7.973 -31.953 5.344 1 98.62 228 PRO B CA 1
ATOM 4114 C C . PRO B 1 228 ? 7.344 -31.047 4.293 1 98.62 228 PRO B C 1
ATOM 4116 O O . PRO B 1 228 ? 7.918 -30 3.947 1 98.62 228 PRO B O 1
ATOM 4119 N N . THR B 1 229 ? 6.25 -31.438 3.77 1 98.81 229 THR B N 1
ATOM 4120 C CA . THR B 1 229 ? 5.371 -30.625 2.926 1 98.81 229 THR B CA 1
ATOM 4121 C C . THR B 1 229 ? 4.031 -30.391 3.615 1 98.81 229 THR B C 1
ATOM 4123 O O . THR B 1 229 ? 3.301 -31.328 3.916 1 98.81 229 THR B O 1
ATOM 4126 N N . GLU B 1 230 ? 3.748 -29.109 3.902 1 98.88 230 GLU B N 1
ATOM 4127 C CA . GLU B 1 230 ? 2.426 -28.766 4.418 1 98.88 230 GLU B CA 1
ATOM 4128 C C . GLU B 1 230 ? 1.386 -28.75 3.301 1 98.88 230 GLU B C 1
ATOM 4130 O O . GLU B 1 230 ? 1.659 -28.266 2.199 1 98.88 230 GLU B O 1
ATOM 4135 N N . VAL B 1 231 ? 0.19 -29.375 3.627 1 98.88 231 VAL B N 1
ATOM 4136 C CA . VAL B 1 231 ? -0.821 -29.562 2.59 1 98.88 231 VAL B CA 1
ATOM 4137 C C . VAL B 1 231 ? -2.164 -29.016 3.082 1 98.88 231 VAL B C 1
ATOM 4139 O O . VAL B 1 231 ? -2.537 -29.234 4.238 1 98.88 231 VAL B O 1
ATOM 4142 N N . VAL B 1 232 ? -2.803 -28.266 2.324 1 98.88 232 VAL B N 1
ATOM 4143 C CA . VAL B 1 232 ? -4.242 -28.047 2.424 1 98.88 232 VAL B CA 1
ATOM 4144 C C . VAL B 1 232 ? -4.957 -28.781 1.299 1 98.88 232 VAL B C 1
ATOM 4146 O O . VAL B 1 232 ? -4.785 -28.453 0.122 1 98.88 232 VAL B O 1
ATOM 4149 N N . GLU B 1 233 ? -5.668 -29.781 1.643 1 98.81 233 GLU B N 1
ATOM 4150 C CA . GLU B 1 233 ? -6.43 -30.547 0.659 1 98.81 233 GLU B CA 1
ATOM 4151 C C . GLU B 1 233 ? -7.891 -30.109 0.628 1 98.81 233 GLU B C 1
ATOM 4153 O O . GLU B 1 233 ? -8.531 -29.984 1.675 1 98.81 233 GLU B O 1
ATOM 4158 N N . VAL B 1 234 ? -8.336 -29.828 -0.534 1 98.75 234 VAL B N 1
ATOM 4159 C CA . VAL B 1 234 ? -9.719 -29.406 -0.73 1 98.75 234 VAL B CA 1
ATOM 4160 C C . VAL B 1 234 ? -10.492 -30.516 -1.457 1 98.75 234 VAL B C 1
ATOM 4162 O O . VAL B 1 234 ? -10.055 -31 -2.504 1 98.75 234 VAL B O 1
ATOM 4165 N N . ARG B 1 235 ? -11.547 -30.859 -0.931 1 97.25 235 ARG B N 1
ATOM 4166 C CA . ARG B 1 235 ? -12.492 -31.812 -1.517 1 97.25 235 ARG B CA 1
ATOM 4167 C C . ARG B 1 235 ? -13.93 -31.391 -1.243 1 97.25 235 ARG B C 1
ATOM 4169 O O . ARG B 1 235 ? -14.344 -31.297 -0.087 1 97.25 235 ARG B O 1
ATOM 4176 N N . GLY B 1 236 ? -14.664 -31.188 -2.26 1 93.31 236 GLY B N 1
ATOM 4177 C CA . GLY B 1 236 ? -16.078 -30.844 -2.109 1 93.31 236 GLY B CA 1
ATOM 4178 C C . GLY B 1 236 ? -16.297 -29.625 -1.249 1 93.31 236 GLY B C 1
ATOM 4179 O O . GLY B 1 236 ? -17.125 -29.641 -0.338 1 93.31 236 GLY B O 1
ATOM 4180 N N . GLY B 1 237 ? -15.484 -28.703 -1.362 1 94.56 237 GLY B N 1
ATOM 4181 C CA . GLY B 1 237 ? -15.664 -27.438 -0.667 1 94.56 237 GLY B CA 1
ATOM 4182 C C . GLY B 1 237 ? -15.078 -27.438 0.734 1 94.56 237 GLY B C 1
ATOM 4183 O O . GLY B 1 237 ? -15.07 -26.406 1.411 1 94.56 237 GLY B O 1
ATOM 4184 N N . ARG B 1 238 ? -14.625 -28.578 1.155 1 95.94 238 ARG B N 1
ATOM 4185 C CA . ARG B 1 238 ? -14.031 -28.703 2.48 1 95.94 238 ARG B CA 1
ATOM 4186 C C . ARG B 1 238 ? -12.508 -28.734 2.396 1 95.94 238 ARG B C 1
ATOM 4188 O O . ARG B 1 238 ? -11.945 -29.344 1.481 1 95.94 238 ARG B O 1
ATOM 4195 N N . ALA B 1 239 ? -11.859 -28.078 3.34 1 97.75 239 ALA B N 1
ATOM 4196 C CA . ALA B 1 239 ? -10.398 -28.031 3.385 1 97.75 239 ALA B CA 1
ATOM 4197 C C . ALA B 1 239 ? -9.859 -28.781 4.602 1 97.75 239 ALA B C 1
ATOM 4199 O O . ALA B 1 239 ? -10.406 -28.672 5.699 1 97.75 239 ALA B O 1
ATOM 4200 N N . GLU B 1 240 ? -8.898 -29.594 4.402 1 98 240 GLU B N 1
ATOM 4201 C CA . GLU B 1 240 ? -8.195 -30.297 5.465 1 98 240 GLU B CA 1
ATOM 4202 C C . GLU B 1 240 ? -6.691 -30.031 5.402 1 98 240 GLU B C 1
ATOM 4204 O O . GLU B 1 240 ? -6.113 -29.969 4.312 1 98 240 GLU B O 1
ATOM 4209 N N . ARG B 1 241 ? -6.117 -29.953 6.605 1 97.94 241 ARG B N 1
ATOM 4210 C CA . ARG B 1 241 ? -4.676 -29.719 6.676 1 97.94 241 ARG B CA 1
ATOM 4211 C C . ARG B 1 241 ? -3.945 -30.953 7.18 1 97.94 241 ARG B C 1
ATOM 4213 O O . ARG B 1 241 ? -4.43 -31.641 8.078 1 97.94 241 ARG B O 1
ATOM 4220 N N . TYR B 1 242 ? -2.854 -31.219 6.609 1 98.62 242 TYR B N 1
ATOM 4221 C CA . TYR B 1 242 ? -1.958 -32.25 7.105 1 98.62 242 TYR B CA 1
ATOM 4222 C C . TYR B 1 242 ? -0.543 -32.062 6.574 1 98.62 242 TYR B C 1
ATOM 4224 O O . TYR B 1 242 ? -0.268 -31.062 5.883 1 98.62 242 TYR B O 1
ATOM 4232 N N . VAL B 1 243 ? 0.375 -32.875 6.996 1 98.81 243 VAL B N 1
ATOM 4233 C CA . VAL B 1 243 ? 1.773 -32.812 6.582 1 98.81 243 VAL B CA 1
ATOM 4234 C C . VAL B 1 243 ? 2.182 -34.094 5.902 1 98.81 243 VAL B C 1
ATOM 4236 O O . VAL B 1 243 ? 1.819 -35.188 6.359 1 98.81 243 VAL B O 1
ATOM 4239 N N . LEU B 1 244 ? 2.82 -33.969 4.809 1 98.75 244 LEU B N 1
ATOM 4240 C CA . LEU B 1 244 ? 3.438 -35.125 4.129 1 98.75 244 LEU B CA 1
ATOM 4241 C C . LEU B 1 244 ? 4.941 -35.156 4.379 1 98.75 244 LEU B C 1
ATOM 4243 O O . LEU B 1 244 ? 5.594 -34.094 4.383 1 98.75 244 LEU B O 1
ATOM 4247 N N . GLU B 1 245 ? 5.422 -36.312 4.613 1 98.44 245 GLU B N 1
ATOM 4248 C CA . GLU B 1 245 ? 6.855 -36.562 4.707 1 98.44 245 GLU B CA 1
ATOM 4249 C C . GLU B 1 245 ? 7.344 -37.438 3.557 1 98.44 245 GLU B C 1
ATOM 4251 O O . GLU B 1 245 ? 6.559 -38.188 2.961 1 98.44 245 GLU B O 1
ATOM 4256 N N . PRO B 1 246 ? 8.648 -37.312 3.268 1 98.31 246 PRO B N 1
ATOM 4257 C CA . PRO B 1 246 ? 9.172 -38.219 2.23 1 98.31 246 PRO B CA 1
ATOM 4258 C C . PRO B 1 246 ? 8.789 -39.688 2.469 1 98.31 246 PRO B C 1
ATOM 4260 O O . PRO B 1 246 ? 8.484 -40.406 1.52 1 98.31 246 PRO B O 1
ATOM 4263 N N . GLU B 1 247 ? 8.656 -40.094 3.689 1 98.12 247 GLU B N 1
ATOM 4264 C CA . GLU B 1 247 ? 8.344 -41.469 4.055 1 98.12 247 GLU B CA 1
ATOM 4265 C C . GLU B 1 247 ? 6.93 -41.844 3.621 1 98.12 247 GLU B C 1
ATOM 4267 O O . GLU B 1 247 ? 6.629 -43 3.43 1 98.12 247 GLU B O 1
ATOM 4272 N N . ASP B 1 248 ? 6.082 -40.875 3.514 1 98.25 248 ASP B N 1
ATOM 4273 C CA . ASP B 1 248 ? 4.711 -41.125 3.074 1 98.25 248 ASP B CA 1
ATOM 4274 C C . ASP B 1 248 ? 4.68 -41.594 1.625 1 98.25 248 ASP B C 1
ATOM 4276 O O . ASP B 1 248 ? 3.68 -42.156 1.175 1 98.25 248 ASP B O 1
ATOM 4280 N N . PHE B 1 249 ? 5.758 -41.375 0.9 1 98.5 249 PHE B N 1
ATOM 4281 C CA . PHE B 1 249 ? 5.895 -41.844 -0.477 1 98.5 249 PHE B CA 1
ATOM 4282 C C . PHE B 1 249 ? 6.75 -43.094 -0.547 1 98.5 249 PHE B C 1
ATOM 4284 O O . PHE B 1 249 ? 6.988 -43.625 -1.632 1 98.5 249 PHE B O 1
ATOM 4291 N N . GLY B 1 250 ? 7.23 -43.531 0.601 1 97.5 250 GLY B N 1
ATOM 4292 C CA . GLY B 1 250 ? 8.055 -44.719 0.666 1 97.5 250 GLY B CA 1
ATOM 4293 C C . GLY B 1 250 ? 9.523 -44.469 0.386 1 97.5 250 GLY B C 1
ATOM 4294 O O . GLY B 1 250 ? 10.25 -45.375 -0.029 1 97.5 250 GLY B O 1
ATOM 4295 N N . ILE B 1 251 ? 9.906 -43.219 0.525 1 97.44 251 ILE B N 1
ATOM 4296 C CA . ILE B 1 251 ? 11.297 -42.875 0.229 1 97.44 251 ILE B CA 1
ATOM 4297 C C . ILE B 1 251 ? 11.93 -42.188 1.433 1 97.44 251 ILE B C 1
ATOM 4299 O O . ILE B 1 251 ? 11.227 -41.75 2.344 1 97.44 251 ILE B O 1
ATOM 4303 N N . GLY B 1 252 ? 13.266 -42.188 1.479 1 96.69 252 GLY B N 1
ATOM 4304 C CA . GLY B 1 252 ? 13.984 -41.344 2.424 1 96.69 252 GLY B CA 1
ATOM 4305 C C . GLY B 1 252 ? 14.219 -39.938 1.91 1 96.69 252 GLY B C 1
ATOM 4306 O O . GLY B 1 252 ? 13.93 -39.625 0.75 1 96.69 252 GLY B O 1
ATOM 4307 N N . LYS B 1 253 ? 14.742 -39.062 2.789 1 97.94 253 LYS B N 1
ATOM 4308 C CA . LYS B 1 253 ? 15.086 -37.688 2.383 1 97.94 253 LYS B CA 1
ATOM 4309 C C . LYS B 1 253 ? 16.062 -37.719 1.212 1 97.94 253 LYS B C 1
ATOM 4311 O O . LYS B 1 253 ? 17.047 -38.469 1.215 1 97.94 253 LYS B O 1
ATOM 4316 N N . THR B 1 254 ? 15.719 -37 0.249 1 97.81 254 THR B N 1
ATOM 4317 C CA . THR B 1 254 ? 16.5 -36.875 -0.979 1 97.81 254 THR B CA 1
ATOM 4318 C C . THR B 1 254 ? 16.641 -35.406 -1.379 1 97.81 254 THR B C 1
ATOM 4320 O O . THR B 1 254 ? 15.664 -34.656 -1.347 1 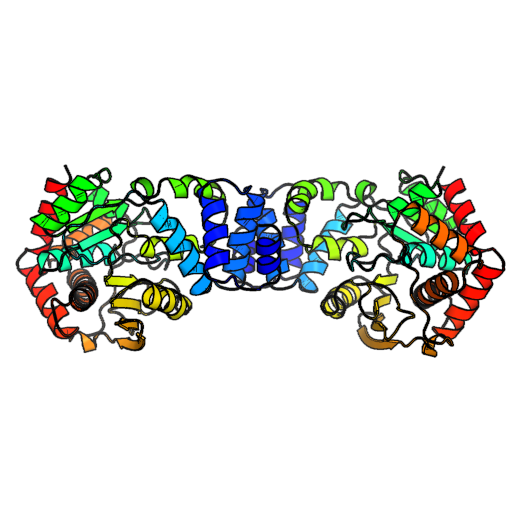97.81 254 THR B O 1
ATOM 4323 N N . PRO B 1 255 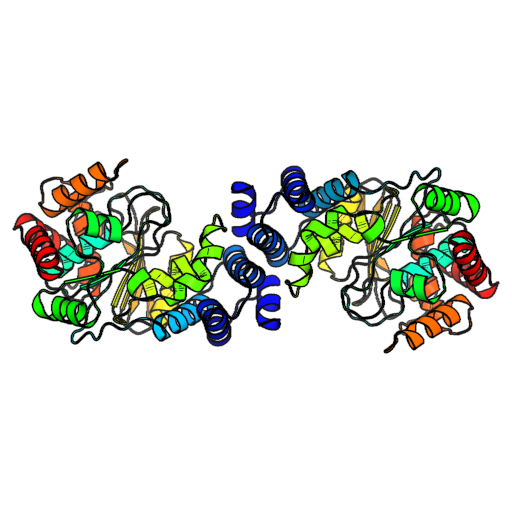? 17.875 -35 -1.717 1 97.69 255 PRO B N 1
ATOM 4324 C CA . PRO B 1 255 ? 18.047 -33.594 -2.129 1 97.69 255 PRO B CA 1
ATOM 4325 C C . PRO B 1 255 ? 17.203 -33.25 -3.355 1 97.69 255 PRO B C 1
ATOM 4327 O O . PRO B 1 255 ? 17.078 -34.031 -4.277 1 97.69 255 PRO B O 1
ATOM 4330 N N . LEU B 1 256 ? 16.641 -32.031 -3.318 1 97.94 256 LEU B N 1
ATOM 4331 C CA . LEU B 1 256 ? 15.945 -31.516 -4.5 1 97.94 256 LEU B CA 1
ATOM 4332 C C . LEU B 1 256 ? 16.938 -31.156 -5.602 1 97.94 256 LEU B C 1
ATOM 4334 O O . LEU B 1 256 ? 18 -30.625 -5.324 1 97.94 256 LEU B O 1
ATOM 4338 N N . PRO B 1 257 ? 16.562 -31.516 -6.82 1 97.19 257 PRO B N 1
ATOM 4339 C CA . PRO B 1 257 ? 17.438 -31.125 -7.922 1 97.19 257 PRO B CA 1
ATOM 4340 C C . PRO B 1 257 ? 17.453 -29.625 -8.172 1 97.19 257 PRO B C 1
ATOM 4342 O O . PRO B 1 257 ? 16.391 -29.016 -8.352 1 97.19 257 PRO B O 1
ATOM 4345 N N . ARG B 1 258 ? 18.578 -29.016 -8.188 1 95.38 258 ARG B N 1
ATOM 4346 C CA . ARG B 1 258 ? 18.766 -27.594 -8.422 1 95.38 258 ARG B CA 1
ATOM 4347 C C . ARG B 1 258 ? 19.766 -27.344 -9.547 1 95.38 258 ARG B C 1
ATOM 4349 O O . ARG B 1 258 ? 20.609 -28.203 -9.836 1 95.38 258 ARG B O 1
ATOM 4356 N N . ALA B 1 259 ? 19.531 -26.297 -10.203 1 94.88 259 ALA B N 1
ATOM 4357 C CA . ALA B 1 259 ? 20.406 -25.922 -11.32 1 94.88 259 ALA B CA 1
ATOM 4358 C C . ALA B 1 259 ? 20.75 -24.438 -11.273 1 94.88 259 ALA B C 1
ATOM 4360 O O . ALA B 1 259 ? 20 -23.641 -10.727 1 94.88 259 ALA B O 1
ATOM 4361 N N . SER B 1 260 ? 21.906 -24.078 -11.828 1 92.12 260 SER B N 1
ATOM 4362 C CA . SER B 1 260 ? 22.375 -22.703 -11.82 1 92.12 260 SER B CA 1
ATOM 4363 C C . SER B 1 260 ? 22.234 -22.062 -13.195 1 92.12 260 SER B C 1
ATOM 4365 O O . SER B 1 260 ? 22.344 -20.844 -13.336 1 92.12 260 SER B O 1
ATOM 4367 N N . THR B 1 261 ? 22.047 -22.875 -14.203 1 92.69 261 THR B N 1
ATOM 4368 C CA . THR B 1 261 ? 21.844 -22.391 -15.562 1 92.69 261 THR B CA 1
ATOM 4369 C C . THR B 1 261 ? 20.641 -23.047 -16.219 1 92.69 261 THR B C 1
ATOM 4371 O O . THR B 1 261 ? 20.188 -24.109 -15.758 1 92.69 261 THR B O 1
ATOM 4374 N N . ARG B 1 262 ? 20.156 -22.453 -17.234 1 91.56 262 ARG B N 1
ATOM 4375 C CA . ARG B 1 262 ? 19.031 -22.984 -18 1 91.56 262 ARG B CA 1
ATOM 4376 C C . ARG B 1 262 ? 19.375 -24.344 -18.594 1 91.56 262 ARG B C 1
ATOM 4378 O O . ARG B 1 262 ? 18.562 -25.266 -18.578 1 91.56 262 ARG B O 1
ATOM 4385 N N . GLU B 1 263 ? 20.531 -24.406 -19.172 1 94.62 263 GLU B N 1
ATOM 4386 C CA . GLU B 1 263 ? 20.984 -25.641 -19.797 1 94.62 263 GLU B CA 1
ATOM 4387 C C . GLU B 1 263 ? 21.062 -26.781 -18.781 1 94.62 263 GLU B C 1
ATOM 4389 O O . GLU B 1 263 ? 20.625 -27.891 -19.078 1 94.62 263 GLU B O 1
ATOM 4394 N N . GLU B 1 264 ? 21.609 -26.422 -17.672 1 96.44 264 GLU B N 1
ATOM 4395 C CA . GLU B 1 264 ? 21.688 -27.422 -16.609 1 96.44 264 GLU B CA 1
ATOM 4396 C C . GLU B 1 264 ? 20.297 -27.859 -16.156 1 96.44 264 GLU B C 1
ATOM 4398 O O . GLU B 1 264 ? 20.062 -29.031 -15.898 1 96.44 264 GLU B O 1
ATOM 4403 N N . ALA B 1 265 ? 19.438 -26.938 -16.031 1 95.88 265 ALA B N 1
ATOM 4404 C CA . ALA B 1 265 ? 18.078 -27.219 -15.586 1 95.88 265 ALA B CA 1
ATOM 4405 C C . ALA B 1 265 ? 17.375 -28.156 -16.562 1 95.88 265 ALA B C 1
ATOM 4407 O O . ALA B 1 265 ? 16.719 -29.109 -16.156 1 95.88 265 ALA B O 1
ATOM 4408 N N . VAL B 1 266 ? 17.516 -27.844 -17.859 1 97.12 266 VAL B N 1
ATOM 4409 C CA . VAL B 1 266 ? 16.891 -28.656 -18.891 1 97.12 266 VAL B CA 1
ATOM 4410 C C . VAL B 1 266 ? 17.5 -30.062 -18.891 1 97.12 266 VAL B C 1
ATOM 4412 O O . VAL B 1 266 ? 16.797 -31.062 -18.969 1 97.12 266 VAL B O 1
ATOM 4415 N N . GLY B 1 267 ? 18.781 -30.078 -18.781 1 97.81 267 GLY B N 1
ATOM 4416 C CA . GLY B 1 267 ? 19.484 -31.359 -18.75 1 97.81 267 GLY B CA 1
ATOM 4417 C C . GLY B 1 267 ? 19.047 -32.25 -17.594 1 97.81 267 GLY B C 1
ATOM 4418 O O . GLY B 1 267 ? 18.781 -33.438 -17.781 1 97.81 267 GLY B O 1
ATOM 4419 N N . LEU B 1 268 ? 18.984 -31.656 -16.422 1 97.69 268 LEU B N 1
ATOM 4420 C CA . LEU B 1 268 ? 18.578 -32.375 -15.219 1 97.69 268 LEU B CA 1
ATOM 4421 C C . LEU B 1 268 ? 17.125 -32.844 -15.344 1 97.69 268 LEU B C 1
ATOM 4423 O O . LEU B 1 268 ? 16.797 -33.969 -14.93 1 97.69 268 LEU B O 1
ATOM 4427 N N . ALA B 1 269 ? 16.344 -32.031 -15.867 1 98.06 269 ALA B N 1
ATOM 4428 C CA . ALA B 1 269 ? 14.93 -32.344 -16.047 1 98.06 269 ALA B CA 1
ATOM 4429 C C . ALA B 1 269 ? 14.766 -33.562 -16.953 1 98.06 269 ALA B C 1
ATOM 4431 O O . ALA B 1 269 ? 14.039 -34.5 -16.625 1 98.06 269 ALA B O 1
ATOM 4432 N N . LEU B 1 270 ? 15.453 -33.531 -18.109 1 98.62 270 LEU B N 1
ATOM 4433 C CA . LEU B 1 270 ? 15.344 -34.625 -19.078 1 98.62 270 LEU B CA 1
ATOM 4434 C C . LEU B 1 270 ? 15.953 -35.906 -18.516 1 98.62 270 LEU B C 1
ATOM 4436 O O . LEU B 1 270 ? 15.414 -37 -18.719 1 98.62 270 LEU B O 1
ATOM 4440 N N . ALA B 1 271 ? 17.062 -35.75 -17.828 1 98.69 271 ALA B N 1
ATOM 4441 C CA . ALA B 1 271 ? 17.672 -36.938 -17.203 1 98.69 271 ALA B CA 1
ATOM 4442 C C . ALA B 1 271 ? 16.734 -37.562 -16.172 1 98.69 271 ALA B C 1
ATOM 4444 O O . ALA B 1 271 ? 16.656 -38.781 -16.078 1 98.69 271 ALA B O 1
ATOM 4445 N N . GLY B 1 272 ? 16.094 -36.75 -15.398 1 98.56 272 GLY B N 1
ATOM 4446 C CA . GLY B 1 272 ? 15.117 -37.25 -14.438 1 98.56 272 GLY B CA 1
ATOM 4447 C C . GLY B 1 272 ? 13.93 -37.938 -15.094 1 98.56 272 GLY B C 1
ATOM 4448 O O . GLY B 1 272 ? 13.484 -38.969 -14.641 1 98.56 272 GLY B O 1
ATOM 4449 N N . LEU B 1 273 ? 13.438 -37.344 -16.203 1 98.5 273 LEU B N 1
ATOM 4450 C CA . LEU B 1 273 ? 12.281 -37.906 -16.906 1 98.5 273 LEU B CA 1
ATOM 4451 C C . LEU B 1 273 ? 12.617 -39.25 -17.547 1 98.5 273 LEU B C 1
ATOM 4453 O O . LEU B 1 273 ? 11.719 -40.031 -17.828 1 98.5 273 LEU B O 1
ATOM 4457 N N . ARG B 1 274 ? 13.891 -39.469 -17.781 1 98.44 274 ARG B N 1
ATOM 4458 C CA . ARG B 1 274 ? 14.344 -40.688 -18.406 1 98.44 274 ARG B CA 1
ATOM 4459 C C . ARG B 1 274 ? 14.836 -41.688 -17.359 1 98.44 274 ARG B C 1
ATOM 4461 O O . ARG B 1 274 ? 15.305 -42.781 -17.703 1 98.44 274 ARG B O 1
ATOM 4468 N N . GLY B 1 275 ? 14.797 -41.312 -16.125 1 98.25 275 GLY B N 1
ATOM 4469 C CA . GLY B 1 275 ? 15.25 -42.188 -15.055 1 98.25 275 GLY B CA 1
ATOM 4470 C C . GLY B 1 275 ? 16.766 -42.281 -14.969 1 98.25 275 GLY B C 1
ATOM 4471 O O . GLY B 1 275 ? 17.297 -43.281 -14.445 1 98.25 275 GLY B O 1
ATOM 4472 N N . GLU B 1 276 ? 17.438 -41.281 -15.461 1 98.38 276 GLU B N 1
ATOM 4473 C CA . GLU B 1 276 ? 18.891 -41.344 -15.586 1 98.38 276 GLU B CA 1
ATOM 4474 C C . GLU B 1 276 ? 19.562 -40.531 -14.477 1 98.38 276 GLU B C 1
ATOM 4476 O O . GLU B 1 276 ? 20.797 -40.531 -14.375 1 98.38 276 GLU B O 1
ATOM 4481 N N . HIS B 1 277 ? 18.828 -39.844 -13.672 1 98.25 277 HIS B N 1
ATOM 4482 C CA . HIS B 1 277 ? 19.297 -39.062 -12.523 1 98.25 277 HIS B CA 1
ATOM 4483 C C . HIS B 1 277 ? 18.422 -39.312 -11.305 1 98.25 277 HIS B C 1
ATOM 4485 O O . HIS B 1 277 ? 17.281 -38.812 -11.258 1 98.25 277 HIS B O 1
ATOM 4491 N N . ARG B 1 278 ? 18.922 -39.906 -10.305 1 97.88 278 ARG B N 1
ATOM 4492 C CA . ARG B 1 278 ? 18.125 -40.469 -9.203 1 97.88 278 ARG B CA 1
ATOM 4493 C C . ARG B 1 278 ? 17.359 -39.375 -8.469 1 97.88 278 ARG B C 1
ATOM 4495 O O . ARG B 1 278 ? 16.156 -39.5 -8.266 1 97.88 278 ARG B O 1
ATOM 4502 N N . GLU B 1 279 ? 18.094 -38.281 -8.047 1 98.25 279 GLU B N 1
ATOM 4503 C CA . GLU B 1 279 ? 17.453 -37.188 -7.277 1 98.25 279 GLU B CA 1
ATOM 4504 C C . GLU B 1 279 ? 16.344 -36.531 -8.086 1 98.25 279 GLU B C 1
ATOM 4506 O O . GLU B 1 279 ? 15.266 -36.25 -7.566 1 98.25 279 GLU B O 1
ATOM 4511 N N . ALA B 1 280 ? 16.625 -36.25 -9.352 1 98.62 280 ALA B N 1
ATOM 4512 C CA . ALA B 1 280 ? 15.625 -35.625 -10.227 1 98.62 280 ALA B CA 1
ATOM 4513 C C . ALA B 1 280 ? 14.445 -36.562 -10.445 1 98.62 280 ALA B C 1
ATOM 4515 O O . ALA B 1 280 ? 13.289 -36.156 -10.398 1 98.62 280 ALA B O 1
ATOM 4516 N N . GLU B 1 281 ? 14.758 -37.844 -10.68 1 98.81 281 GLU B N 1
ATOM 4517 C CA . GLU B 1 281 ? 13.703 -38.844 -10.859 1 98.81 281 GLU B CA 1
ATOM 4518 C C . GLU B 1 281 ? 12.773 -38.875 -9.648 1 98.81 281 GLU B C 1
ATOM 4520 O O . GLU B 1 281 ? 11.555 -38.844 -9.797 1 98.81 281 GLU B O 1
ATOM 4525 N N . ILE B 1 282 ? 13.359 -38.938 -8.484 1 98.81 282 ILE B N 1
ATOM 4526 C CA . ILE B 1 282 ? 12.602 -39.062 -7.246 1 98.81 282 ILE B CA 1
ATOM 4527 C C . ILE B 1 282 ? 11.75 -37.812 -7.027 1 98.81 282 ILE B C 1
ATOM 4529 O O . ILE B 1 282 ? 10.57 -37.906 -6.684 1 98.81 282 ILE B O 1
ATOM 4533 N N . ALA B 1 283 ? 12.344 -36.625 -7.207 1 98.75 283 ALA B N 1
ATOM 4534 C CA . ALA B 1 283 ? 11.625 -35.375 -7.012 1 98.75 283 ALA B CA 1
ATOM 4535 C C . ALA B 1 283 ? 10.445 -35.281 -7.977 1 98.75 283 ALA B C 1
ATOM 4537 O O . ALA B 1 283 ? 9.352 -34.875 -7.586 1 98.75 283 ALA B O 1
ATOM 4538 N N . ILE B 1 284 ? 10.703 -35.594 -9.242 1 98.88 284 ILE B N 1
ATOM 4539 C CA . ILE B 1 284 ? 9.648 -35.562 -10.25 1 98.88 284 ILE B CA 1
ATOM 4540 C C . ILE B 1 284 ? 8.539 -36.562 -9.859 1 98.88 284 ILE B C 1
ATOM 4542 O O . ILE B 1 284 ? 7.355 -36.219 -9.914 1 98.88 284 ILE B O 1
ATOM 4546 N N . ALA B 1 285 ? 8.922 -37.719 -9.422 1 98.94 285 ALA B N 1
ATOM 4547 C CA . ALA B 1 285 ? 7.973 -38.781 -9.125 1 98.94 285 ALA B CA 1
ATOM 4548 C C . ALA B 1 285 ? 7.102 -38.438 -7.926 1 98.94 285 ALA B C 1
ATOM 4550 O O . ALA B 1 285 ? 5.902 -38.719 -7.91 1 98.94 285 ALA B O 1
ATOM 4551 N N . VAL B 1 286 ? 7.691 -37.812 -6.938 1 98.88 286 VAL B N 1
ATOM 4552 C CA . VAL B 1 286 ? 6.949 -37.438 -5.742 1 98.88 286 VAL B CA 1
ATOM 4553 C C . VAL B 1 286 ? 5.887 -36.406 -6.109 1 98.88 286 VAL B C 1
ATOM 4555 O O . VAL B 1 286 ? 4.738 -36.5 -5.664 1 98.88 286 VAL B O 1
ATOM 4558 N N . ASN B 1 287 ? 6.203 -35.438 -6.863 1 98.88 287 ASN B N 1
ATOM 4559 C CA . ASN B 1 287 ? 5.246 -34.406 -7.293 1 98.88 287 ASN B CA 1
ATOM 4560 C C . ASN B 1 287 ? 4.215 -35 -8.258 1 98.88 287 ASN B C 1
ATOM 4562 O O . ASN B 1 287 ? 3.039 -34.625 -8.211 1 98.88 287 ASN B O 1
ATOM 4566 N N . ALA B 1 288 ? 4.648 -35.906 -9.141 1 98.94 288 ALA B N 1
ATOM 4567 C CA . ALA B 1 288 ? 3.707 -36.594 -10.023 1 98.94 288 ALA B CA 1
ATOM 4568 C C . ALA B 1 288 ? 2.715 -37.406 -9.211 1 98.94 288 ALA B C 1
ATOM 4570 O O . ALA B 1 288 ? 1.539 -37.5 -9.57 1 98.94 288 ALA B O 1
ATOM 4571 N N . ALA B 1 289 ? 3.25 -38.062 -8.133 1 98.94 289 ALA B N 1
ATOM 4572 C CA . ALA B 1 289 ? 2.379 -38.844 -7.262 1 98.94 289 ALA B CA 1
ATOM 4573 C C . ALA B 1 289 ? 1.233 -37.969 -6.723 1 98.94 289 ALA B C 1
ATOM 4575 O O . ALA B 1 289 ? 0.081 -38.406 -6.703 1 98.94 289 ALA B O 1
ATOM 4576 N N . ALA B 1 290 ? 1.538 -36.781 -6.281 1 98.88 290 ALA B N 1
ATOM 4577 C CA . ALA B 1 290 ? 0.523 -35.844 -5.785 1 98.88 290 ALA B CA 1
ATOM 4578 C C . ALA B 1 290 ? -0.46 -35.469 -6.891 1 98.88 290 ALA B C 1
ATOM 4580 O O . ALA B 1 290 ? -1.669 -35.406 -6.656 1 98.88 290 ALA B O 1
ATOM 4581 N N . ALA B 1 291 ? 0.051 -35.219 -8.086 1 98.88 291 ALA B N 1
ATOM 4582 C CA . ALA B 1 291 ? -0.804 -34.906 -9.219 1 98.88 291 ALA B CA 1
ATOM 4583 C C . ALA B 1 291 ? -1.734 -36.062 -9.555 1 98.88 291 ALA B C 1
ATOM 4585 O O . ALA B 1 291 ? -2.926 -35.844 -9.805 1 98.88 291 ALA B O 1
ATOM 4586 N N . LEU B 1 292 ? -1.201 -37.25 -9.555 1 98.94 292 LEU B N 1
ATOM 4587 C CA . LEU B 1 292 ? -1.983 -38.469 -9.844 1 98.94 292 LEU B CA 1
ATOM 4588 C C . LEU B 1 292 ? -3.068 -38.656 -8.789 1 98.94 292 LEU B C 1
ATOM 4590 O O . LEU B 1 292 ? -4.172 -39.125 -9.109 1 98.94 292 LEU B O 1
ATOM 4594 N N . TYR B 1 293 ? -2.688 -38.406 -7.574 1 98.81 293 TYR B N 1
ATOM 4595 C CA . TYR B 1 293 ? -3.646 -38.5 -6.48 1 98.81 293 TYR B CA 1
ATOM 4596 C C . TYR B 1 293 ? -4.809 -37.531 -6.691 1 98.81 293 TYR B C 1
ATOM 4598 O O . TYR B 1 293 ? -5.973 -37.906 -6.586 1 98.81 293 TYR B O 1
ATOM 4606 N N . VAL B 1 294 ? -4.547 -36.312 -7.062 1 98.25 294 VAL B N 1
ATOM 4607 C CA . VAL B 1 294 ? -5.578 -35.312 -7.285 1 98.25 294 VAL B CA 1
ATOM 4608 C C . VAL B 1 294 ? -6.426 -35.688 -8.492 1 98.25 294 VAL B C 1
ATOM 4610 O O . VAL B 1 294 ? -7.633 -35.438 -8.523 1 98.25 294 VAL B O 1
ATOM 4613 N N . ALA B 1 295 ? -5.836 -36.312 -9.477 1 98.5 295 ALA B N 1
ATOM 4614 C CA . ALA B 1 295 ? -6.508 -36.75 -10.695 1 98.5 295 ALA B CA 1
ATOM 4615 C C . ALA B 1 295 ? -7.332 -38 -10.445 1 98.5 295 ALA B C 1
ATOM 4617 O O . ALA B 1 295 ? -8.07 -38.469 -11.32 1 98.5 295 ALA B O 1
ATOM 4618 N N . GLU B 1 296 ? -7.145 -38.625 -9.266 1 97.81 296 GLU B N 1
ATOM 4619 C CA . GLU B 1 296 ? -7.852 -39.812 -8.836 1 97.81 296 GLU B CA 1
ATOM 4620 C C . GLU B 1 296 ? -7.453 -41.031 -9.672 1 97.81 296 GLU B C 1
ATOM 4622 O O . GLU B 1 296 ? -8.273 -41.938 -9.906 1 97.81 296 GLU B O 1
ATOM 4627 N N . VAL B 1 297 ? -6.301 -40.969 -10.164 1 98.56 297 VAL B N 1
ATOM 4628 C CA . VAL B 1 297 ? -5.727 -42.125 -10.844 1 98.56 297 VAL B CA 1
ATOM 4629 C C . VAL B 1 297 ? -5.242 -43.156 -9.82 1 98.56 297 VAL B C 1
ATOM 4631 O O . VAL B 1 297 ? -5.262 -44.375 -10.078 1 98.56 297 VAL B O 1
ATOM 4634 N N . VAL B 1 298 ? -4.809 -42.656 -8.656 1 98.56 298 VAL B N 1
ATOM 4635 C CA . VAL B 1 298 ? -4.371 -43.5 -7.551 1 98.56 298 VAL B CA 1
ATOM 4636 C C . VAL B 1 298 ? -5.113 -43.094 -6.273 1 98.56 298 VAL B C 1
ATOM 4638 O O . VAL B 1 298 ? -5.742 -42.031 -6.215 1 98.56 298 VAL B O 1
ATOM 4641 N N . ARG B 1 299 ? -4.957 -43.875 -5.281 1 96.38 299 ARG B N 1
ATOM 4642 C CA . ARG B 1 299 ? -5.738 -43.656 -4.066 1 96.38 299 ARG B CA 1
ATOM 4643 C C . ARG B 1 299 ? -4.867 -43.094 -2.941 1 96.38 299 ARG B C 1
ATOM 4645 O O . ARG B 1 299 ? -5.379 -42.594 -1.947 1 96.38 299 ARG B O 1
ATOM 4652 N N . ASP B 1 300 ? -3.574 -43.312 -3.037 1 97.25 300 ASP B N 1
ATOM 4653 C CA . ASP B 1 300 ? -2.678 -42.75 -2.023 1 97.25 300 ASP B CA 1
ATOM 4654 C C . ASP B 1 300 ? -1.337 -42.344 -2.635 1 97.25 300 ASP B C 1
ATOM 4656 O O . ASP B 1 300 ? -1.066 -42.656 -3.801 1 97.25 300 ASP B O 1
ATOM 4660 N N . PHE B 1 301 ? -0.56 -41.719 -1.814 1 98.62 301 PHE B N 1
ATOM 4661 C CA . PHE B 1 301 ? 0.662 -41.094 -2.305 1 98.62 301 PHE B CA 1
ATOM 4662 C C . PHE B 1 301 ? 1.723 -42.125 -2.611 1 98.62 301 PHE B C 1
ATOM 4664 O O . PHE B 1 301 ? 2.498 -42 -3.559 1 98.62 301 PHE B O 1
ATOM 4671 N N . ARG B 1 302 ? 1.786 -43.156 -1.838 1 98.31 302 ARG B N 1
ATOM 4672 C CA . ARG B 1 302 ? 2.768 -44.219 -2.057 1 98.31 302 ARG B CA 1
ATOM 4673 C C . ARG B 1 302 ? 2.512 -44.938 -3.379 1 98.31 302 ARG B C 1
ATOM 4675 O O . ARG B 1 302 ? 3.439 -45.188 -4.152 1 98.31 302 ARG B O 1
ATOM 4682 N N . ASP B 1 303 ? 1.218 -45.312 -3.646 1 98.38 303 ASP B N 1
ATOM 4683 C CA . ASP B 1 303 ? 0.837 -45.906 -4.93 1 98.38 303 ASP B CA 1
ATOM 4684 C C . ASP B 1 303 ? 1.165 -44.938 -6.082 1 98.38 303 ASP B C 1
ATOM 4686 O O . ASP B 1 303 ? 1.59 -45.375 -7.152 1 98.38 303 ASP B O 1
ATOM 4690 N N . GLY B 1 304 ? 0.91 -43.719 -5.871 1 98.81 304 GLY B N 1
ATOM 4691 C CA . GLY B 1 304 ? 1.225 -42.719 -6.887 1 98.81 304 GLY B CA 1
ATOM 4692 C C . GLY B 1 304 ? 2.703 -42.656 -7.219 1 98.81 304 GLY B C 1
ATOM 4693 O O . GLY B 1 304 ? 3.078 -42.594 -8.391 1 98.81 304 GLY B O 1
ATOM 4694 N N . PHE B 1 305 ? 3.516 -42.719 -6.148 1 98.81 305 PHE B N 1
ATOM 4695 C CA . PHE B 1 305 ? 4.961 -42.688 -6.348 1 98.81 305 PHE B CA 1
ATOM 4696 C C . PHE B 1 305 ? 5.426 -43.906 -7.141 1 98.81 305 PHE B C 1
ATOM 4698 O O . PHE B 1 305 ? 6.211 -43.75 -8.078 1 98.81 305 PHE B O 1
ATOM 4705 N N . GLU B 1 306 ? 4.98 -45.031 -6.781 1 98.81 306 GLU B N 1
ATOM 4706 C CA . GLU B 1 306 ? 5.359 -46.281 -7.469 1 98.81 306 GLU B CA 1
ATOM 4707 C C . GLU B 1 306 ? 4.957 -46.25 -8.938 1 98.81 306 GLU B C 1
ATOM 4709 O O . GLU B 1 306 ? 5.738 -46.625 -9.812 1 98.81 306 GLU B O 1
ATOM 4714 N N . LEU B 1 307 ? 3.756 -45.781 -9.18 1 98.88 307 LEU B N 1
ATOM 4715 C CA . LEU B 1 307 ? 3.281 -45.688 -10.555 1 98.88 307 LEU B CA 1
ATOM 4716 C C . LEU B 1 307 ? 4.117 -44.688 -11.344 1 98.88 307 LEU B C 1
ATOM 4718 O O . LEU B 1 307 ? 4.453 -44.906 -12.508 1 98.88 307 LEU B O 1
ATOM 4722 N N . ALA B 1 308 ? 4.441 -43.562 -10.758 1 98.94 308 ALA B N 1
ATOM 4723 C CA . ALA B 1 308 ? 5.25 -42.531 -11.398 1 98.94 308 ALA B CA 1
ATOM 4724 C C . ALA B 1 308 ? 6.637 -43.062 -11.75 1 98.94 308 ALA B C 1
ATOM 4726 O O . ALA B 1 308 ? 7.121 -42.844 -12.867 1 98.94 308 ALA B O 1
ATOM 4727 N N . VAL B 1 309 ? 7.234 -43.75 -10.773 1 98.88 309 VAL B N 1
ATOM 4728 C CA . VAL B 1 309 ? 8.57 -44.312 -10.992 1 98.88 309 VAL B CA 1
ATOM 4729 C C . VAL B 1 309 ? 8.523 -45.312 -12.125 1 98.88 309 VAL B C 1
ATOM 4731 O O . VAL B 1 309 ? 9.391 -45.312 -13.008 1 98.88 309 VAL B O 1
ATOM 4734 N N . LYS B 1 310 ? 7.547 -46.188 -12.086 1 98.88 310 LYS B N 1
ATOM 4735 C CA . LYS B 1 310 ? 7.375 -47.156 -13.156 1 98.88 310 LYS B CA 1
ATOM 4736 C C . LYS B 1 310 ? 7.219 -46.469 -14.508 1 98.88 310 LYS B C 1
ATOM 4738 O O . LYS B 1 310 ? 7.852 -46.844 -15.484 1 98.88 310 LYS B O 1
ATOM 4743 N N . THR B 1 311 ? 6.41 -45.469 -14.594 1 98.94 311 THR B N 1
ATOM 4744 C CA . THR B 1 311 ? 6.125 -44.688 -15.797 1 98.94 311 THR B CA 1
ATOM 4745 C C . THR B 1 311 ? 7.402 -44.062 -16.359 1 98.94 311 THR B C 1
ATOM 4747 O O . THR B 1 311 ? 7.609 -44.062 -17.578 1 98.94 311 THR B O 1
ATOM 4750 N N . ILE B 1 312 ? 8.25 -43.531 -15.445 1 98.88 312 ILE B N 1
ATOM 4751 C CA . ILE B 1 312 ? 9.516 -42.938 -15.836 1 98.88 312 ILE B CA 1
ATOM 4752 C C . ILE B 1 312 ? 10.469 -44 -16.344 1 98.88 312 ILE B C 1
ATOM 4754 O O . ILE B 1 312 ? 10.992 -43.906 -17.469 1 98.88 312 ILE B O 1
ATOM 4758 N N . ARG B 1 313 ? 10.594 -45.062 -15.664 1 98.69 313 ARG B N 1
ATOM 4759 C CA . ARG B 1 313 ? 11.617 -46.062 -15.938 1 98.69 313 ARG B CA 1
ATOM 4760 C C . ARG B 1 313 ? 11.25 -46.875 -17.172 1 98.69 313 ARG B C 1
ATOM 4762 O O . ARG B 1 313 ? 12.141 -47.375 -17.875 1 98.69 313 ARG B O 1
ATOM 4769 N N . GLU B 1 314 ? 9.984 -46.938 -17.5 1 98.69 314 GLU B N 1
ATOM 4770 C CA . GLU B 1 314 ? 9.547 -47.656 -18.703 1 98.69 314 GLU B CA 1
ATOM 4771 C C . GLU B 1 314 ? 9.609 -46.75 -19.922 1 98.69 314 GLU B C 1
ATOM 4773 O O . GLU B 1 314 ? 9.312 -47.188 -21.047 1 98.69 314 GLU B O 1
ATOM 4778 N N . GLY B 1 315 ? 9.953 -45.5 -19.719 1 98.69 315 GLY B N 1
ATOM 4779 C CA . GLY B 1 315 ? 10.148 -44.562 -20.812 1 98.69 315 GLY B CA 1
ATOM 4780 C C . GLY B 1 315 ? 8.875 -43.844 -21.234 1 98.69 315 GLY B C 1
ATOM 4781 O O . GLY B 1 315 ? 8.898 -43 -22.141 1 98.69 315 GLY B O 1
ATOM 4782 N N . ALA B 1 316 ? 7.816 -44.188 -20.625 1 98.75 316 ALA B N 1
ATOM 4783 C CA . ALA B 1 316 ? 6.52 -43.656 -21 1 98.75 316 ALA B CA 1
ATOM 4784 C C . ALA B 1 316 ? 6.484 -42.125 -20.797 1 98.75 316 ALA B C 1
ATOM 4786 O O . ALA B 1 316 ? 5.863 -41.406 -21.578 1 98.75 316 ALA B O 1
ATOM 4787 N N . ALA B 1 317 ? 7.145 -41.688 -19.75 1 98.81 317 ALA B N 1
ATOM 4788 C CA . ALA B 1 317 ? 7.145 -40.25 -19.438 1 98.81 317 ALA B CA 1
ATOM 4789 C C . ALA B 1 317 ? 7.832 -39.469 -20.547 1 98.81 317 ALA B C 1
ATOM 4791 O O . ALA B 1 317 ? 7.281 -38.469 -21.047 1 98.81 317 ALA B O 1
ATOM 4792 N N . TYR B 1 318 ? 9.023 -39.844 -20.891 1 98.75 318 TYR B N 1
ATOM 4793 C CA . TYR B 1 318 ? 9.766 -39.156 -21.938 1 98.75 318 TYR B CA 1
ATOM 4794 C C . TYR B 1 318 ? 9.039 -39.25 -23.266 1 98.75 318 TYR B C 1
ATOM 4796 O O . TYR B 1 318 ? 9.008 -38.281 -24.047 1 98.75 318 TYR B O 1
ATOM 4804 N N . ARG B 1 319 ? 8.445 -40.406 -23.594 1 98.75 319 ARG B N 1
ATOM 4805 C CA . ARG B 1 319 ? 7.668 -40.562 -24.812 1 98.75 319 ARG B CA 1
ATOM 4806 C C . ARG B 1 319 ? 6.484 -39.594 -24.844 1 98.75 319 ARG B C 1
ATOM 4808 O O . ARG B 1 319 ? 6.156 -39.031 -25.891 1 98.75 319 ARG B O 1
ATOM 4815 N N . LYS B 1 320 ? 5.828 -39.469 -23.719 1 98.88 320 LYS B N 1
ATOM 4816 C CA . LYS B 1 320 ? 4.707 -38.531 -23.609 1 98.88 320 LYS B CA 1
ATOM 4817 C C . LYS B 1 320 ? 5.145 -37.094 -23.922 1 98.88 320 LYS B C 1
ATOM 4819 O O . LYS B 1 320 ? 4.441 -36.375 -24.609 1 98.88 320 LYS B O 1
ATOM 4824 N N . LEU B 1 321 ? 6.324 -36.688 -23.359 1 98.88 321 LEU B N 1
ATOM 4825 C CA . LEU B 1 321 ? 6.859 -35.344 -23.641 1 98.88 321 LEU B CA 1
ATOM 4826 C C . LEU B 1 321 ? 7.082 -35.156 -25.141 1 98.88 321 LEU B C 1
ATOM 4828 O O . LEU B 1 321 ? 6.699 -34.125 -25.703 1 98.88 321 LEU B O 1
ATOM 4832 N N . ARG B 1 322 ? 7.668 -36.156 -25.75 1 98.62 322 ARG B N 1
ATOM 4833 C CA . ARG B 1 322 ? 7.938 -36.094 -27.188 1 98.62 322 ARG B CA 1
ATOM 4834 C C . ARG B 1 322 ? 6.641 -36.062 -27.984 1 98.62 322 ARG B C 1
ATOM 4836 O O . ARG B 1 322 ? 6.535 -35.344 -28.969 1 98.62 322 ARG B O 1
ATOM 4843 N N . GLU B 1 323 ? 5.734 -36.844 -27.562 1 98.75 323 GLU B N 1
ATOM 4844 C CA . GLU B 1 323 ? 4.422 -36.844 -28.188 1 98.75 323 GLU B CA 1
ATOM 4845 C C . GLU B 1 323 ? 3.762 -35.469 -28.109 1 98.75 323 GLU B C 1
ATOM 4847 O O . GLU B 1 323 ? 3.178 -35.031 -29.094 1 98.75 323 GLU B O 1
ATOM 4852 N N . ALA B 1 324 ? 3.82 -34.875 -26.969 1 98.81 324 ALA B N 1
ATOM 4853 C CA . ALA B 1 324 ? 3.246 -33.562 -26.766 1 98.81 324 ALA B CA 1
ATOM 4854 C C . ALA B 1 324 ? 3.924 -32.531 -27.672 1 98.81 324 ALA B C 1
ATOM 4856 O O . ALA B 1 324 ? 3.258 -31.672 -28.266 1 98.81 324 ALA B O 1
ATOM 4857 N N . VAL B 1 325 ? 5.305 -32.562 -27.719 1 98.69 325 VAL B N 1
ATOM 4858 C CA . VAL B 1 325 ? 6.074 -31.656 -28.562 1 98.69 325 VAL B CA 1
ATOM 4859 C C . VAL B 1 325 ? 5.656 -31.812 -30.016 1 98.69 325 VAL B C 1
ATOM 4861 O O . VAL B 1 325 ? 5.391 -30.828 -30.719 1 98.69 325 VAL B O 1
ATOM 4864 N N . GLU B 1 326 ? 5.539 -33.031 -30.469 1 98.5 326 GLU B N 1
ATOM 4865 C CA . GLU B 1 326 ? 5.16 -33.312 -31.844 1 98.5 326 GLU B CA 1
ATOM 4866 C C . GLU B 1 326 ? 3.736 -32.844 -32.125 1 98.5 326 GLU B C 1
ATOM 4868 O O . GLU B 1 326 ? 3.473 -32.219 -33.156 1 98.5 326 GLU B O 1
ATOM 4873 N N . ALA B 1 327 ? 2.861 -33.125 -31.234 1 98.44 327 ALA B N 1
ATOM 4874 C CA . ALA B 1 327 ? 1.458 -32.781 -31.422 1 98.44 327 ALA B CA 1
ATOM 4875 C C . ALA B 1 327 ? 1.272 -31.266 -31.406 1 98.44 327 ALA B C 1
ATOM 4877 O O . ALA B 1 327 ? 0.325 -30.75 -32 1 98.44 327 ALA B O 1
ATOM 4878 N N . SER B 1 328 ? 2.162 -30.531 -30.719 1 98.06 328 SER B N 1
ATOM 4879 C CA . SER B 1 328 ? 2.018 -29.078 -30.562 1 98.06 328 SER B CA 1
ATOM 4880 C C . SER B 1 328 ? 2.406 -28.359 -31.844 1 98.06 328 SER B C 1
ATOM 4882 O O . SER B 1 328 ? 2.092 -27.172 -32.031 1 98.06 328 SER B O 1
ATOM 4884 N N . ARG B 1 329 ? 3.174 -29.031 -32.75 1 94.12 329 ARG B N 1
ATOM 4885 C CA . ARG B 1 329 ? 3.645 -28.438 -34 1 94.12 329 ARG B CA 1
ATOM 4886 C C . ARG B 1 329 ? 2.549 -28.453 -35.062 1 94.12 329 ARG B C 1
ATOM 4888 O O . ARG B 1 329 ? 1.693 -29.344 -35.062 1 94.12 329 ARG B O 1
#

Foldseek 3Di:
DVVLLVCLLVLHADALQSLLVVLLCQLVLVDDLVSLLSNFVSCVVSPPALRNLLSNLVNQLVQWQAQQAPDAAEEAEALDDLPPQFFALSLLLQLLLQLLPGAHEYEWEAHPVPAGINVNLLVVVQFDQLQHRDLQNVCSVPRRYAYHYQCNGRVSVVSNVVSVVVDPDDGSVSHSRRCNRNNLHQFYEYFYQDPVCQNSSLQSSLVRHQWYWAWYDPSHRAPALQFKIWIWIHHNSDTDIDIDYNVQQPDHRADGHHDDHPVRSSVLSLCLLQVNDPRNVQRSQQRSLVVNCRSVVDPGSNVSSVSSSVCSPVCSSVVSSVVNSVSSD/DVVLLVCLLVLHADALQSLLVVLLCQLVLVDDLVSLLSNFVSCVVSDPALRNLLSNLVNQLVQWQAQQAPDAAEEAEALDDLPPQFFALSLLLQLLLQLLPGAHEYEWEAHPVPAGINVNLLVVVQADQLQHRDLQNVCSVPRRYAYHYQCNGRVSVVSNVVSVVVDPDDGSVSHSRRCNRNNLHQFYEYFYQDPVCQNSSLQSSLVRHQWYWAWYDPSHRAPALQFKIWIWIHHNSDTDIDIDYNVQQPDHRADGHHDDHPVRSSVLSLCLLQVNDPRNVQSSQQRSLVVNCRSVVDPGSNVSSVSSSVCSPVCSSVVSSVVNSVSSD

Radius of gyration: 31.96 Å; Cα contacts (8 Å, |Δi|>4): 1585; chains: 2; bounding box: 44×93×66 Å

Sequence (658 aa):
MVNILKKLANGVSLNIDEAYLLSREILSGGLNDVAVAAALTAMRCRGETAEEVTGFVKSAREVAVKVPLRVEAIDTAGTGGDGAGTINLSTLAAVVAAAAGARVLKHGNRSASGFFGSADFMEAVGYNLEVGPEKAAEMVEKIGFAFVFAPRYHPAFAKVAPVRRQLPFRTVFNIVGPLANPGLVKRQLIGVSERRLLDVVGGVASVLLDRALVVYGSGVDEVSTEGPTEVVEVRGGRAERYVLEPEDFGIGKTPLPRASTREEAVGLALAGLRGEHREAEIAIAVNAAAALYVAEVVRDFRDGFELAVKTIREGAAYRKLREAVEASRMVNILKKLANGVSLNIDEAYLLSREILSGGLNDVAVAAALTAMRCRGETAEEVTGFVKSAREVAVKVPLRVEAIDTAGTGGDGAGTINLSTLAAVVAAAAGARVLKHGNRSASGFFGSADFMEAVGYNLEVGPEKAAEMVEKIGFAFVFAPRYHPAFAKVAPVRRQLPFRTVFNIVGPLANPGLVKRQLIGVSERRLLDVVGGVASVLLDRALVVYGSGVDEVSTEGPTEVVEVRGGRAERYVLEPEDFGIGKTPLPRASTREEAVGLALAGLRGEHREAEIAIAVNAAAALYVAEVVRDFRDGFELAVKTIREGAAYRKLREAVEASR

Nearest PDB structures (foldseek):
  4x58-assembly1_A  TM=9.580E-01  e=7.952E-29  Mycobacterium tuberculosis
  3uu1-assembly3_C  TM=9.492E-01  e=9.868E-28  Mycobacterium tuberculosis
  4x59-assembly1_A  TM=9.084E-01  e=1.758E-27  Mycobacterium tuberculosis
  4m0r-assembly1_A  TM=8.987E-01  e=3.686E-26  Mycobacterium tuberculosis
  4x5a-assembly1_A  TM=9.319E-01  e=2.095E-24  Mycobacterium tuberculosis

InterPro domains:
  IPR000312 Glycosyl transferase, family 3 [PF00591] (72-318)
  IPR005940 Anthranilate phosphoribosyl transferase [MF_00211] (3-327)
  IPR005940 Anthranilate phosphoribosyl transferase [PTHR43285] (3-328)
  IPR005940 Anthranilate phosphoribosyl transferase [TIGR01245] (5-326)
  IPR017459 Glycosyl transferase family 3, N-terminal domain [PF02885] (3-63)
  IPR035902 Nucleoside phosphorylase/phosphoribosyltransferase catalytic domain superfamily [G3DSA:3.40.1030.10] (70-329)
  IPR035902 Nucleoside phosphorylase/phosphoribosyltransferase catalytic domain superfamily [SSF52418] (73-328)
  IPR036320 Glycosyl transferase family 3, N-terminal domain superfamily [SSF47648] (1-67)

Organism: Pyrobaculum islandicum (strain DSM 4184 / JCM 9189 / GEO3) (NCBI:txid384616)

pLDDT: mean 97.23, std 4.33, range [60.12, 98.94]